Protein AF-A0A936NVD3-F1 (afdb_monomer_lite)

Foldseek 3Di:
DDDDPVVVVVVVVVPPCCVVVVVVVVVVVVVVVVLQVVQQVLKDPQVVDPDRLVPDWAFLKWWKWAQPDLFFDQVLLQVVVVVDPQFPDKDKIARPVQSKIKMKTWGWDDDPVDPDPVDTDIDIKIWIWGQDSVLRMITIDMPVPDPCRQVSQCRGRNPNTGTDFCPPQHLLLLLLPQFAQWEWAKWKWAAPDDPPDGIDIDGHQRCVVPDDLVRLLRTRTQKTWTWGDHPRDIWTWMDGRRRMIGGPGIGHPSVSSVSCVSSSVSSPDPVDDSSCSCSNHDYDHDDQFDQLAWDPDDFDDVVCVVDPQQVDWWAFPNDIATRVQWTKAFDPTGSDDWTKIFIDGNNDGRAIWTWDRHRPDGDIDRPDPGDTDDPDPDPDDDDDDD

Structure (mmCIF, N/CA/C/O backbone):
data_AF-A0A936NVD3-F1
#
_entry.id   AF-A0A936NVD3-F1
#
loop_
_atom_site.group_PDB
_atom_site.id
_atom_site.type_symbol
_atom_site.label_atom_id
_atom_site.label_alt_id
_atom_site.label_comp_id
_atom_site.label_asym_id
_atom_site.label_entity_id
_atom_site.label_seq_id
_atom_site.pdbx_PDB_ins_code
_atom_site.Cartn_x
_atom_site.Cartn_y
_atom_site.Cartn_z
_atom_site.occupancy
_atom_site.B_iso_or_equiv
_atom_site.auth_seq_id
_atom_site.auth_comp_id
_atom_site.auth_asym_id
_atom_site.auth_atom_id
_atom_site.pdbx_PDB_model_num
ATOM 1 N N . MET A 1 1 ? -4.641 33.860 -46.401 1.00 33.78 1 MET A N 1
ATOM 2 C CA . MET A 1 1 ? -4.394 32.507 -46.936 1.00 33.78 1 MET A CA 1
ATOM 3 C C . MET A 1 1 ? -4.888 31.541 -45.872 1.00 33.78 1 MET A C 1
ATOM 5 O O . MET A 1 1 ? -4.324 31.528 -44.790 1.00 33.78 1 MET A O 1
ATOM 9 N N . LYS A 1 2 ? -6.048 30.913 -46.104 1.00 32.06 2 LYS A N 1
ATOM 10 C CA . LYS A 1 2 ? -6.690 29.975 -45.171 1.00 32.06 2 LYS A CA 1
ATOM 11 C C . LYS A 1 2 ? -5.830 28.715 -45.104 1.00 32.06 2 LYS A C 1
ATOM 13 O O . LYS A 1 2 ? -5.632 28.085 -46.141 1.00 32.06 2 LYS A O 1
ATOM 18 N N . ILE A 1 3 ? -5.302 28.398 -43.927 1.00 34.34 3 ILE A N 1
ATOM 19 C CA . ILE A 1 3 ? -4.701 27.089 -43.662 1.00 34.34 3 ILE A CA 1
ATOM 20 C C . ILE A 1 3 ? -5.846 26.076 -43.786 1.00 34.34 3 ILE A C 1
ATOM 22 O O . ILE A 1 3 ? -6.939 26.315 -43.279 1.00 34.34 3 ILE A O 1
ATOM 26 N N . LYS A 1 4 ? -5.646 25.043 -44.605 1.00 39.59 4 LYS A N 1
ATOM 27 C CA . LYS A 1 4 ? -6.656 24.032 -44.917 1.00 39.59 4 LYS A CA 1
ATOM 28 C C . LYS A 1 4 ? -6.872 23.145 -43.687 1.00 39.59 4 LYS A C 1
ATOM 30 O O . LYS A 1 4 ? -5.964 22.404 -43.333 1.00 39.59 4 LYS A O 1
ATOM 35 N N . ASP A 1 5 ? -8.088 23.145 -43.143 1.00 50.06 5 ASP A N 1
ATOM 36 C CA . ASP A 1 5 ? -8.553 22.171 -42.135 1.00 50.06 5 ASP A CA 1
ATOM 37 C C . ASP A 1 5 ? -8.335 20.705 -42.583 1.00 50.06 5 ASP A C 1
ATOM 39 O O . ASP A 1 5 ? -8.111 19.820 -41.768 1.00 50.06 5 ASP A O 1
ATOM 43 N N . ASN A 1 6 ? -8.257 20.463 -43.897 1.00 47.53 6 ASN A N 1
ATOM 44 C CA . ASN A 1 6 ? -8.064 19.135 -44.486 1.00 47.53 6 ASN A CA 1
ATOM 45 C C . ASN A 1 6 ? -6.740 18.424 -44.137 1.00 47.53 6 ASN A C 1
ATOM 47 O O . ASN A 1 6 ? -6.696 17.205 -44.255 1.00 47.53 6 ASN A O 1
ATOM 51 N N . GLU A 1 7 ? -5.659 19.132 -43.787 1.00 40.47 7 GLU A N 1
ATOM 52 C CA . GLU A 1 7 ? -4.377 18.479 -43.439 1.00 40.47 7 GLU A CA 1
ATOM 53 C C . GLU A 1 7 ? -4.354 18.019 -41.973 1.00 40.47 7 GLU A C 1
ATOM 55 O O . GLU A 1 7 ? -3.815 16.956 -41.677 1.00 40.47 7 GLU A O 1
ATOM 60 N N . LEU A 1 8 ? -5.027 18.759 -41.081 1.00 45.78 8 LEU A N 1
ATOM 61 C CA . LEU A 1 8 ? -5.300 18.334 -39.703 1.00 45.78 8 LEU A CA 1
ATOM 62 C C . LEU A 1 8 ? -6.290 17.168 -39.685 1.00 45.78 8 LEU A C 1
ATOM 64 O O . LEU A 1 8 ? -6.028 16.165 -39.030 1.00 45.78 8 LEU A O 1
ATOM 68 N N . ASP A 1 9 ? -7.365 17.247 -40.472 1.00 52.38 9 ASP A N 1
ATOM 69 C CA . ASP A 1 9 ? -8.333 16.153 -40.607 1.00 52.38 9 ASP A CA 1
ATOM 70 C C . ASP A 1 9 ? -7.699 14.889 -41.212 1.00 52.38 9 ASP A C 1
ATOM 72 O O . ASP A 1 9 ? -8.064 13.780 -40.834 1.00 52.38 9 ASP A O 1
ATOM 76 N N . GLN A 1 10 ? -6.712 15.024 -42.108 1.00 47.00 10 GLN A N 1
ATOM 77 C CA . GLN A 1 10 ? -5.944 13.887 -42.631 1.00 47.00 10 GLN A CA 1
ATOM 78 C C . GLN A 1 10 ? -4.964 13.298 -41.610 1.00 47.00 10 GLN A C 1
ATOM 80 O O . GLN A 1 10 ? -4.784 12.082 -41.613 1.00 47.00 10 GLN A O 1
ATOM 85 N N . LEU A 1 11 ? -4.385 14.112 -40.718 1.00 43.56 11 LEU A N 1
ATOM 86 C CA . LEU A 1 11 ? -3.569 13.627 -39.599 1.00 43.56 11 LEU A CA 1
ATOM 87 C C . LEU A 1 11 ? -4.433 12.894 -38.555 1.00 43.56 11 LEU A C 1
ATOM 89 O O . LEU A 1 11 ? -4.070 11.807 -38.113 1.00 43.56 11 LEU A O 1
ATOM 93 N N . TYR A 1 12 ? -5.616 13.433 -38.229 1.00 49.44 12 TYR A N 1
ATOM 94 C CA . TYR A 1 12 ? -6.605 12.780 -37.356 1.00 49.44 12 TYR A CA 1
ATOM 95 C C . TYR A 1 12 ? -7.233 11.527 -37.985 1.00 49.44 12 TYR A C 1
ATOM 97 O O . TYR A 1 12 ? -7.682 10.642 -37.261 1.00 49.44 12 TYR A O 1
ATOM 105 N N . ALA A 1 13 ? -7.265 11.433 -39.318 1.00 53.09 13 ALA A N 1
ATOM 106 C CA . ALA A 1 13 ? -7.765 10.266 -40.045 1.00 53.09 13 ALA A CA 1
ATOM 107 C C . ALA A 1 13 ? -6.690 9.201 -40.338 1.00 53.09 13 ALA A C 1
ATOM 109 O O . ALA A 1 13 ? -7.043 8.088 -40.730 1.00 53.09 13 ALA A O 1
ATOM 110 N N . GLN A 1 14 ? -5.395 9.512 -40.181 1.00 48.19 14 GLN A N 1
ATOM 111 C CA . GLN A 1 14 ? -4.310 8.542 -40.386 1.00 48.19 14 GLN A CA 1
ATOM 112 C C . GLN A 1 14 ? -3.989 7.696 -39.146 1.00 48.19 14 GLN A C 1
ATOM 114 O O . GLN A 1 14 ? -3.462 6.599 -39.318 1.00 48.19 14 GLN A O 1
ATOM 119 N N . ASP A 1 15 ? -4.399 8.119 -37.946 1.00 53.00 15 ASP A N 1
ATOM 120 C CA . ASP A 1 15 ? -4.408 7.286 -36.734 1.00 53.00 15 ASP A CA 1
ATOM 121 C C . ASP A 1 15 ? -5.859 6.999 -36.307 1.00 53.00 15 ASP A C 1
ATOM 123 O O . ASP A 1 15 ? -6.462 7.691 -35.483 1.00 53.00 15 ASP A O 1
ATOM 127 N N . ASN A 1 16 ? -6.441 5.948 -36.889 1.00 50.09 16 ASN A N 1
ATOM 128 C CA . ASN A 1 16 ? -7.827 5.526 -36.649 1.00 50.09 16 ASN A CA 1
ATOM 129 C C . ASN A 1 16 ? -8.144 5.132 -35.190 1.00 50.09 16 ASN A C 1
ATOM 131 O O . ASN A 1 16 ? -9.313 4.937 -34.869 1.00 50.09 16 ASN A O 1
ATOM 135 N N . ASP A 1 17 ? -7.158 5.057 -34.295 1.00 60.84 17 ASP A N 1
ATOM 136 C CA . ASP A 1 17 ? -7.371 4.617 -32.914 1.00 60.84 17 ASP A CA 1
ATOM 137 C C . ASP A 1 17 ? -7.744 5.760 -31.950 1.00 60.84 17 ASP A C 1
ATOM 139 O O . ASP A 1 17 ? -8.407 5.515 -30.944 1.00 60.84 17 ASP A O 1
ATOM 143 N N . TRP A 1 18 ? -7.409 7.030 -32.217 1.00 59.03 18 TRP A N 1
ATOM 144 C CA . TRP A 1 18 ? -7.663 8.107 -31.237 1.00 59.03 18 TRP A CA 1
ATOM 145 C C . TRP A 1 18 ? -9.142 8.461 -31.071 1.00 59.03 18 TRP A C 1
ATOM 147 O O . TRP A 1 18 ? -9.583 8.734 -29.950 1.00 59.03 18 TRP A O 1
ATOM 157 N N . ASN A 1 19 ? -9.923 8.403 -32.152 1.00 65.88 19 ASN A N 1
ATOM 158 C CA . ASN A 1 19 ? -11.372 8.615 -32.094 1.00 65.88 19 ASN A CA 1
ATOM 159 C C . ASN A 1 19 ? -12.092 7.522 -31.290 1.00 65.88 19 ASN A C 1
ATOM 161 O O . ASN A 1 19 ? -13.164 7.785 -30.752 1.00 65.88 19 ASN A O 1
ATOM 165 N N . GLU A 1 20 ? -11.505 6.329 -31.160 1.00 69.19 20 GLU A N 1
ATOM 166 C CA . GLU A 1 20 ? -12.031 5.254 -30.313 1.00 69.19 20 GLU A CA 1
ATOM 167 C C . GLU A 1 20 ? -11.463 5.322 -28.886 1.00 69.19 20 GLU A C 1
ATOM 169 O O . GLU A 1 20 ? -12.189 5.160 -27.902 1.00 69.19 20 GLU A O 1
ATOM 174 N N . LEU A 1 21 ? -10.171 5.627 -28.740 1.00 67.31 21 LEU A N 1
ATOM 175 C CA . LEU A 1 21 ? -9.480 5.653 -27.452 1.00 67.31 21 LEU A CA 1
ATOM 176 C C . LEU A 1 21 ? -9.866 6.853 -26.581 1.00 67.31 21 LEU A C 1
ATOM 178 O O . LEU A 1 21 ? -9.999 6.692 -25.366 1.00 67.31 21 LEU A O 1
ATOM 182 N N . LEU A 1 22 ? -10.063 8.045 -27.153 1.00 69.56 22 LEU A N 1
ATOM 183 C CA . LEU A 1 22 ? -10.412 9.244 -26.380 1.00 69.56 22 LEU A CA 1
ATOM 184 C C . LEU A 1 22 ? -11.770 9.112 -25.669 1.00 69.56 22 LEU A C 1
ATOM 186 O O . LEU A 1 22 ? -11.811 9.372 -24.458 1.00 69.56 22 LEU A O 1
ATOM 190 N N . PRO A 1 23 ? -12.855 8.657 -26.332 1.00 76.06 23 PRO A N 1
ATOM 191 C CA . PRO A 1 23 ? -14.101 8.329 -25.649 1.00 76.06 23 PRO A CA 1
ATOM 192 C C . PRO A 1 23 ? -13.898 7.303 -24.536 1.00 76.06 23 PRO A C 1
ATOM 194 O O . PRO A 1 23 ? -14.327 7.550 -23.413 1.00 76.06 23 PRO A O 1
ATOM 197 N N . LEU A 1 24 ? -13.159 6.218 -24.788 1.00 71.25 24 LEU A N 1
ATOM 198 C CA . LEU A 1 24 ? -12.901 5.178 -23.785 1.00 71.25 24 LEU A CA 1
ATOM 199 C C . LEU A 1 24 ? -12.129 5.706 -22.564 1.00 71.25 24 LEU A C 1
ATOM 201 O O . LEU A 1 24 ? -12.420 5.325 -21.427 1.00 71.25 24 LEU A O 1
ATOM 205 N N . ILE A 1 25 ? -11.138 6.579 -22.764 1.00 73.62 25 ILE A N 1
ATOM 206 C CA . ILE A 1 25 ? -10.378 7.217 -21.677 1.00 73.62 25 ILE A CA 1
ATOM 207 C C . ILE A 1 25 ? -11.280 8.170 -20.888 1.00 73.62 25 ILE A C 1
ATOM 209 O O . ILE A 1 25 ? -11.235 8.175 -19.653 1.00 73.62 25 ILE A O 1
ATOM 213 N N . SER A 1 26 ? -12.096 8.961 -21.586 1.00 73.19 26 SER A N 1
ATOM 214 C CA . SER A 1 26 ? -13.049 9.889 -20.975 1.00 73.19 26 SER A CA 1
ATOM 215 C C . SER A 1 26 ? -14.088 9.138 -20.142 1.00 73.19 26 SER A C 1
ATOM 217 O O . SER A 1 26 ? -14.221 9.401 -18.949 1.00 73.19 26 SER A O 1
ATOM 219 N N . GLU A 1 27 ? -14.723 8.113 -20.712 1.00 81.00 27 GLU A N 1
ATOM 220 C CA . GLU A 1 27 ? -15.688 7.247 -20.031 1.00 81.00 27 GLU A CA 1
ATOM 221 C C . GLU A 1 27 ? -15.086 6.590 -18.789 1.00 81.00 27 GLU A C 1
ATOM 223 O O . GLU A 1 27 ? -15.705 6.610 -17.723 1.00 81.00 27 GLU A O 1
ATOM 228 N N . LYS A 1 28 ? -13.855 6.067 -18.875 1.00 79.38 28 LYS A N 1
ATOM 229 C CA . LYS A 1 28 ? -13.148 5.507 -17.712 1.00 79.38 28 LYS A CA 1
ATOM 230 C C . LYS A 1 28 ? -12.918 6.549 -16.619 1.00 79.38 28 LYS A C 1
ATOM 232 O O . LYS A 1 28 ? -13.139 6.245 -15.446 1.00 79.38 28 LYS A O 1
ATOM 237 N N . LYS A 1 29 ? -12.489 7.766 -16.972 1.00 79.69 29 LYS A N 1
ATOM 238 C CA . LYS A 1 29 ? -12.305 8.859 -16.000 1.00 79.69 29 LYS A CA 1
ATOM 239 C C . LYS A 1 29 ? -13.632 9.263 -15.360 1.00 79.69 29 LYS A C 1
ATOM 241 O O . LYS A 1 29 ? -13.692 9.393 -14.140 1.00 79.69 29 LYS A O 1
ATOM 246 N N . THR A 1 30 ? -14.696 9.398 -16.149 1.00 84.81 30 THR A N 1
ATOM 247 C CA . THR A 1 30 ? -16.040 9.723 -15.656 1.00 84.81 30 THR A CA 1
ATOM 248 C C . THR A 1 30 ? -16.580 8.629 -14.739 1.00 84.81 30 THR A C 1
ATOM 250 O O . THR A 1 30 ? -17.103 8.933 -13.669 1.00 84.81 30 THR A O 1
ATOM 253 N N . ALA A 1 31 ? -16.415 7.357 -15.105 1.00 87.25 31 ALA A N 1
ATOM 254 C CA . ALA A 1 31 ? -16.822 6.227 -14.278 1.00 87.25 31 ALA A CA 1
ATOM 255 C C . ALA A 1 31 ? -16.040 6.172 -12.956 1.00 87.25 31 ALA A C 1
ATOM 257 O O . ALA A 1 31 ? -16.642 5.943 -11.902 1.00 87.25 31 ALA A O 1
ATOM 258 N N . LYS A 1 32 ? -14.723 6.430 -12.987 1.00 88.50 32 LYS A N 1
ATOM 259 C CA . LYS A 1 32 ? -13.893 6.532 -11.776 1.00 88.50 32 LYS A CA 1
ATOM 260 C C . LYS A 1 32 ? -14.384 7.660 -10.867 1.00 88.50 32 LYS A C 1
ATOM 262 O O . LYS A 1 32 ? -14.632 7.407 -9.693 1.00 88.50 32 LYS A O 1
ATOM 267 N N . GLU A 1 33 ? -14.598 8.863 -11.399 1.00 89.69 33 GLU A N 1
ATOM 268 C CA . GLU A 1 33 ? -15.091 9.997 -10.603 1.00 89.69 33 GLU A CA 1
ATOM 269 C C . GLU A 1 33 ? -16.486 9.728 -10.025 1.00 89.69 33 GLU A C 1
ATOM 271 O O . GLU A 1 33 ? -16.726 10.013 -8.854 1.00 89.69 33 GLU A O 1
ATOM 276 N N . LYS A 1 34 ? -17.394 9.122 -10.798 1.00 92.06 34 LYS A N 1
ATOM 277 C CA . LYS A 1 34 ? -18.725 8.744 -10.306 1.00 92.06 34 LYS A CA 1
ATOM 278 C C . LYS A 1 34 ? -18.633 7.752 -9.142 1.00 92.06 34 LYS A C 1
ATOM 280 O O . LYS A 1 34 ? -19.253 7.970 -8.106 1.00 92.06 34 LYS A O 1
ATOM 285 N N . THR A 1 35 ? -17.826 6.702 -9.293 1.00 93.19 35 THR A N 1
ATOM 286 C CA . THR A 1 35 ? -17.627 5.691 -8.239 1.00 93.19 35 THR A CA 1
ATOM 287 C C . THR A 1 35 ? -17.028 6.328 -6.986 1.00 93.19 35 THR A C 1
ATOM 289 O O . THR A 1 35 ? -17.496 6.079 -5.876 1.00 93.19 35 THR A O 1
ATOM 292 N N . PHE A 1 36 ? -16.045 7.214 -7.154 1.00 93.88 36 PHE A N 1
ATOM 293 C CA . PHE A 1 36 ? -15.446 7.935 -6.040 1.00 93.88 36 PHE A CA 1
ATOM 294 C C . PHE A 1 36 ? -16.468 8.819 -5.311 1.00 93.88 36 PHE A C 1
ATOM 296 O O . PHE A 1 36 ? -16.529 8.796 -4.083 1.00 93.88 36 PHE A O 1
ATOM 303 N N . GLN A 1 37 ? -17.328 9.536 -6.039 1.00 93.19 37 GLN A N 1
ATOM 304 C CA . GLN A 1 37 ? -18.409 10.328 -5.442 1.00 93.19 37 GLN A CA 1
ATOM 305 C C . GLN A 1 37 ? -19.396 9.471 -4.644 1.00 93.19 37 GLN A C 1
ATOM 307 O O . GLN A 1 37 ? -19.758 9.853 -3.532 1.00 93.19 37 GLN A O 1
ATOM 312 N N . GLU A 1 38 ? -19.785 8.305 -5.160 1.00 94.12 38 GLU A N 1
ATOM 313 C CA . GLU A 1 38 ? -20.644 7.352 -4.443 1.00 94.12 38 GLU A CA 1
ATOM 314 C C . GLU A 1 38 ? -19.979 6.858 -3.146 1.00 94.12 38 GLU A C 1
ATOM 316 O O . GLU A 1 38 ? -20.619 6.799 -2.095 1.00 94.12 38 GLU A O 1
ATOM 321 N N . VAL A 1 39 ? -18.673 6.566 -3.182 1.00 95.06 39 VAL A N 1
ATOM 322 C CA . VAL A 1 39 ? -17.902 6.188 -1.986 1.00 95.06 39 VAL A CA 1
ATOM 323 C C . VAL A 1 39 ? -17.868 7.325 -0.963 1.00 95.06 39 VAL A C 1
ATOM 325 O O . VAL A 1 39 ? -18.056 7.071 0.227 1.00 95.06 39 VAL A O 1
ATOM 328 N N . LEU A 1 40 ? -17.652 8.570 -1.394 1.00 94.44 40 LEU A N 1
ATOM 329 C CA . LEU A 1 40 ? -17.633 9.727 -0.495 1.00 94.44 40 LEU A CA 1
ATOM 330 C C . LEU A 1 40 ? -19.003 9.986 0.144 1.00 94.44 40 LEU A C 1
ATOM 332 O O . LEU A 1 40 ? -19.072 10.217 1.350 1.00 94.44 40 LEU A O 1
ATOM 336 N N . ALA A 1 41 ? -20.081 9.897 -0.639 1.00 93.81 41 ALA A N 1
ATOM 337 C CA . ALA A 1 41 ? -21.448 10.116 -0.167 1.00 93.81 41 ALA A CA 1
ATOM 338 C C . ALA A 1 41 ? -21.884 9.101 0.904 1.00 93.81 41 ALA A C 1
ATOM 340 O O . ALA A 1 41 ? -22.707 9.420 1.758 1.00 93.81 41 ALA A O 1
ATOM 341 N N . GLY A 1 42 ? -21.311 7.893 0.895 1.00 94.81 42 GLY A N 1
ATOM 342 C CA . GLY A 1 42 ? -21.614 6.867 1.893 1.00 94.81 42 GLY A CA 1
ATOM 343 C C . GLY A 1 42 ? -21.003 7.109 3.281 1.00 94.81 42 GLY A C 1
ATOM 344 O O . GLY A 1 42 ? -21.334 6.375 4.213 1.00 94.81 42 GLY A O 1
ATOM 345 N N . PHE A 1 43 ? -20.114 8.096 3.460 1.00 95.31 43 PHE A N 1
ATOM 346 C CA . PHE A 1 43 ? -19.546 8.411 4.776 1.00 95.31 43 PHE A CA 1
ATOM 347 C C . PHE A 1 43 ? -20.501 9.263 5.618 1.00 95.31 43 PHE A C 1
ATOM 349 O O . PHE A 1 43 ? -20.716 10.446 5.359 1.00 95.31 43 PHE A O 1
ATOM 356 N N . SER A 1 44 ? -21.019 8.676 6.696 1.00 89.62 44 SER A N 1
ATOM 357 C CA . SER A 1 44 ? -21.863 9.397 7.652 1.00 89.62 44 SER A CA 1
ATOM 358 C C . SER A 1 44 ? -21.032 10.379 8.485 1.00 89.62 44 SER A C 1
ATOM 360 O O . SER A 1 44 ? -20.050 9.977 9.111 1.00 89.62 44 SER A O 1
ATOM 362 N N . GLY A 1 45 ? -21.437 11.653 8.517 1.00 84.94 45 GLY A N 1
ATOM 363 C CA . GLY A 1 45 ? -20.750 12.704 9.283 1.00 84.94 45 GLY A CA 1
ATOM 364 C C . GLY A 1 45 ? -19.468 13.237 8.631 1.00 84.94 45 GLY A C 1
ATOM 365 O O . GLY A 1 45 ? -18.631 13.809 9.324 1.00 84.94 45 GLY A O 1
ATOM 366 N N . ALA A 1 46 ? -19.295 13.047 7.317 1.00 85.19 46 ALA A N 1
ATOM 367 C CA . ALA A 1 46 ? -18.127 13.537 6.580 1.00 85.19 46 ALA A CA 1
ATOM 368 C C . ALA A 1 46 ? -17.990 15.073 6.582 1.00 85.19 46 ALA A C 1
ATOM 370 O O . ALA A 1 46 ? -16.870 15.571 6.535 1.00 85.19 46 ALA A O 1
ATOM 371 N N . GLU A 1 47 ? -19.108 15.804 6.667 1.00 84.44 47 GLU A N 1
ATOM 372 C CA . GLU A 1 47 ? -19.162 17.278 6.724 1.00 84.44 47 GLU A CA 1
ATOM 373 C C . GLU A 1 47 ? -18.419 17.834 7.957 1.00 84.44 47 GLU A C 1
ATOM 375 O O . GLU A 1 47 ? -17.723 18.842 7.871 1.00 84.44 47 GLU A O 1
ATOM 380 N N . ASP A 1 48 ? -18.521 17.132 9.094 1.00 84.00 48 ASP A N 1
ATOM 381 C CA . ASP A 1 48 ? -17.896 17.496 10.375 1.00 84.00 48 ASP A CA 1
ATOM 382 C C . ASP A 1 48 ? -16.502 16.864 10.554 1.00 84.00 48 ASP A C 1
ATOM 384 O O . ASP A 1 48 ? -15.895 16.933 11.633 1.00 84.00 48 ASP A O 1
ATOM 388 N N . PHE A 1 49 ? -15.997 16.180 9.524 1.00 90.50 49 PHE A N 1
ATOM 389 C CA . PHE A 1 49 ? -14.677 15.573 9.562 1.00 90.50 49 PHE A CA 1
ATOM 390 C C . PHE A 1 49 ? -13.592 16.635 9.372 1.00 90.50 49 PHE A C 1
ATOM 392 O O . PHE A 1 49 ? -13.749 17.612 8.650 1.00 90.50 49 PHE A O 1
ATOM 399 N N . ILE A 1 50 ? -12.450 16.431 10.028 1.00 89.00 50 ILE A N 1
ATOM 400 C CA . ILE A 1 50 ? -11.401 17.456 10.174 1.00 89.00 50 ILE A CA 1
ATOM 401 C C . ILE A 1 50 ? -10.802 17.879 8.826 1.00 89.00 50 ILE A C 1
ATOM 403 O O . ILE A 1 50 ? -10.276 18.982 8.689 1.00 89.00 50 ILE A O 1
ATOM 407 N N . VAL A 1 51 ? -10.862 16.999 7.828 1.00 88.94 51 VAL A N 1
ATOM 408 C CA . VAL A 1 51 ? -10.3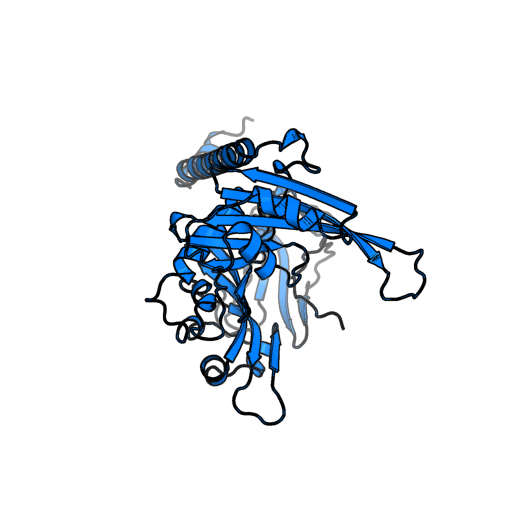42 17.236 6.482 1.00 88.94 51 VAL A CA 1
ATOM 409 C C . VAL A 1 51 ? -11.345 16.760 5.443 1.00 88.94 51 VAL A C 1
ATOM 411 O O . VAL A 1 51 ? -12.083 15.804 5.668 1.00 88.94 51 VAL A O 1
ATOM 414 N N . SER A 1 52 ? -11.332 17.379 4.264 1.00 91.44 52 SER A N 1
ATOM 415 C CA . SER A 1 52 ? -12.147 16.900 3.150 1.00 91.44 52 SER A CA 1
ATOM 416 C C . SER A 1 52 ? -11.710 15.496 2.731 1.00 91.44 52 SER A C 1
ATOM 418 O O . SER A 1 52 ? -10.560 15.277 2.354 1.00 91.44 52 SER A O 1
ATOM 420 N N . LEU A 1 53 ? -12.644 14.543 2.720 1.00 92.12 53 LEU A N 1
ATOM 421 C CA . LEU A 1 53 ? -12.362 13.182 2.255 1.00 92.12 53 LEU A CA 1
ATOM 422 C C . LEU A 1 53 ? -11.949 13.141 0.774 1.00 92.12 53 LEU A C 1
ATOM 424 O O . LEU A 1 53 ? -11.213 12.247 0.363 1.00 92.12 53 LEU A O 1
ATOM 428 N N . ARG A 1 54 ? -12.362 14.140 -0.018 1.00 90.81 54 ARG A N 1
ATOM 429 C CA . ARG A 1 54 ? -12.000 14.272 -1.436 1.00 90.81 54 ARG A CA 1
ATOM 430 C C . ARG A 1 54 ? -10.504 14.522 -1.643 1.00 90.81 54 ARG A C 1
ATOM 432 O O . ARG A 1 54 ? -9.957 14.111 -2.661 1.00 90.81 54 ARG A O 1
ATOM 439 N N . THR A 1 55 ? -9.844 15.205 -0.707 1.00 89.44 55 THR A N 1
ATOM 440 C CA . THR A 1 55 ? -8.420 15.562 -0.828 1.00 89.44 55 THR A CA 1
ATOM 441 C C . THR A 1 55 ? -7.490 14.506 -0.232 1.00 89.44 55 THR A C 1
ATOM 443 O O . THR A 1 55 ? -6.273 14.595 -0.407 1.00 89.44 55 THR A O 1
ATOM 446 N N . LEU A 1 56 ? -8.034 13.486 0.442 1.00 91.12 56 LEU A N 1
ATOM 447 C CA . LEU A 1 56 ? -7.243 12.411 1.028 1.00 91.12 56 LEU A CA 1
ATOM 448 C C . LEU A 1 56 ? -6.596 11.550 -0.062 1.00 91.12 56 LEU A C 1
ATOM 450 O O . LEU A 1 56 ? -7.268 10.868 -0.833 1.00 91.12 56 LEU A O 1
ATOM 454 N N . LYS A 1 57 ? -5.261 11.544 -0.072 1.00 91.88 57 LYS A N 1
ATOM 455 C CA . LYS A 1 57 ? -4.442 10.625 -0.865 1.00 91.88 57 LYS A CA 1
ATOM 456 C C . LYS A 1 57 ? -3.693 9.688 0.069 1.00 91.88 57 LYS A C 1
ATOM 458 O O . LYS A 1 57 ? -2.808 10.104 0.820 1.00 91.88 57 LYS A O 1
ATOM 463 N N . THR A 1 58 ? -4.071 8.419 0.035 1.00 90.25 58 THR A N 1
ATOM 464 C CA . THR A 1 58 ? -3.608 7.395 0.972 1.00 90.25 58 THR A CA 1
ATOM 465 C C . THR A 1 58 ? -2.573 6.506 0.315 1.00 90.25 58 THR A C 1
ATOM 467 O O . THR A 1 58 ? -2.650 6.225 -0.879 1.00 90.25 58 THR A O 1
ATOM 470 N N . ALA A 1 59 ? -1.561 6.096 1.078 1.00 93.38 59 ALA A N 1
ATOM 471 C CA . ALA A 1 59 ? -0.607 5.120 0.578 1.00 93.38 59 ALA A CA 1
ATOM 472 C C . ALA A 1 59 ? -1.288 3.755 0.495 1.00 93.38 59 ALA A C 1
ATOM 474 O O . ALA A 1 59 ? -1.907 3.310 1.460 1.00 93.38 59 ALA A O 1
ATOM 475 N N . MET A 1 60 ? -1.116 3.076 -0.636 1.00 96.19 60 MET A N 1
ATOM 476 C CA . MET A 1 60 ? -1.624 1.723 -0.839 1.00 96.19 60 MET A CA 1
ATOM 477 C C . MET A 1 60 ? -0.802 0.754 0.008 1.00 96.19 60 MET A C 1
ATOM 479 O O . MET A 1 60 ? 0.217 0.233 -0.434 1.00 96.19 60 MET A O 1
ATOM 483 N N . SER A 1 61 ? -1.170 0.607 1.278 1.00 95.94 61 SER A N 1
ATOM 484 C CA . SER A 1 61 ? -0.443 -0.176 2.273 1.00 95.94 61 SER A CA 1
ATOM 485 C C . SER A 1 61 ? -1.396 -0.673 3.344 1.00 95.94 61 SER A C 1
ATOM 487 O O . SER A 1 61 ? -2.145 0.121 3.898 1.00 95.94 61 SER A O 1
ATOM 489 N N . ALA A 1 62 ? -1.356 -1.956 3.684 1.00 96.50 62 ALA A N 1
ATOM 490 C CA . ALA A 1 62 ? -2.214 -2.507 4.725 1.00 96.50 62 ALA A CA 1
ATOM 491 C C . ALA A 1 62 ? -1.583 -3.714 5.421 1.00 96.50 62 ALA A C 1
ATOM 493 O O . ALA A 1 62 ? -0.798 -4.463 4.831 1.00 96.50 62 ALA A O 1
ATOM 494 N N . VAL A 1 63 ? -1.963 -3.915 6.682 1.00 96.38 63 VAL A N 1
ATOM 495 C CA . VAL A 1 63 ? -1.846 -5.199 7.383 1.00 96.38 63 VAL A CA 1
ATOM 496 C C . VAL A 1 63 ? -3.189 -5.915 7.286 1.00 96.38 63 VAL A C 1
ATOM 498 O O . VAL A 1 63 ? -4.233 -5.288 7.472 1.00 96.38 63 VAL A O 1
ATOM 501 N N . ILE A 1 64 ? -3.160 -7.212 6.982 1.00 95.94 64 ILE A N 1
ATOM 502 C CA . ILE A 1 64 ? -4.362 -7.994 6.670 1.00 95.94 64 ILE A CA 1
ATOM 503 C C . ILE A 1 64 ? -4.695 -8.947 7.818 1.00 95.94 64 ILE A C 1
ATOM 505 O O . ILE A 1 64 ? -3.817 -9.647 8.327 1.00 95.94 64 ILE A O 1
ATOM 509 N N . PHE A 1 65 ? -5.972 -9.015 8.185 1.00 96.44 65 PHE A N 1
ATOM 510 C CA . PHE A 1 65 ? -6.506 -9.944 9.177 1.00 96.44 65 PHE A CA 1
ATOM 511 C C . PHE A 1 65 ? -7.700 -10.712 8.609 1.00 96.44 65 PHE A C 1
ATOM 513 O O . PHE A 1 65 ? -8.562 -10.128 7.956 1.00 96.44 65 PHE A O 1
ATOM 520 N N . LYS A 1 66 ? -7.795 -12.013 8.882 1.00 96.00 66 LYS A N 1
ATOM 521 C CA . LYS A 1 66 ? -8.995 -12.810 8.614 1.00 96.00 66 LYS A CA 1
ATOM 522 C C . LYS A 1 66 ? -10.027 -12.580 9.709 1.00 96.00 66 LYS A C 1
ATOM 524 O O . LYS A 1 66 ? -9.709 -12.593 10.902 1.00 96.00 66 LYS A O 1
ATOM 529 N N . ASN A 1 67 ? -11.278 -12.425 9.294 1.00 95.69 67 ASN A N 1
ATOM 530 C CA . ASN A 1 67 ? -12.435 -12.346 10.170 1.00 95.69 67 ASN A CA 1
ATOM 531 C C . ASN A 1 67 ? -13.208 -13.670 10.158 1.00 95.69 67 ASN A C 1
ATOM 533 O O . ASN A 1 67 ? -14.017 -13.927 9.271 1.00 95.69 67 ASN A O 1
ATOM 537 N N . HIS A 1 68 ? -13.026 -14.474 11.205 1.00 92.25 68 HIS A N 1
ATOM 538 C CA . HIS A 1 68 ? -13.698 -15.771 11.360 1.00 92.25 68 HIS A CA 1
ATOM 539 C C . HIS A 1 68 ? -15.160 -15.686 11.832 1.00 92.25 68 HIS A C 1
ATOM 541 O O . HIS A 1 68 ? -15.790 -16.719 12.049 1.00 92.25 68 HIS A O 1
ATOM 547 N N . THR A 1 69 ? -15.706 -14.488 12.088 1.00 85.12 69 THR A N 1
ATOM 548 C CA . THR A 1 69 ? -16.984 -14.345 12.823 1.00 85.12 69 THR A CA 1
ATOM 549 C C . THR A 1 69 ? -18.017 -13.407 12.202 1.00 85.12 69 THR A C 1
ATOM 551 O O . THR A 1 69 ? -19.060 -13.192 12.815 1.00 85.12 69 THR A O 1
ATOM 554 N N . LYS A 1 70 ? -17.751 -12.821 11.027 1.00 86.56 70 LYS A N 1
ATOM 555 C CA . LYS A 1 70 ? -18.585 -11.783 10.377 1.00 86.56 70 LYS A CA 1
ATOM 556 C C . LYS A 1 70 ? -18.905 -10.554 11.246 1.00 86.56 70 LYS A C 1
ATOM 558 O O . LYS A 1 70 ? -19.742 -9.733 10.886 1.00 86.56 70 LYS A O 1
ATOM 563 N N . LYS A 1 71 ? -18.260 -10.402 12.406 1.00 92.75 71 LYS A N 1
ATOM 564 C CA . LYS A 1 71 ? -18.448 -9.233 13.268 1.00 92.75 71 LYS A CA 1
ATOM 565 C C . LYS A 1 71 ? -17.833 -8.014 12.596 1.00 92.75 71 LYS A C 1
ATOM 567 O O . LYS A 1 71 ? -16.696 -8.081 12.142 1.00 92.75 71 LYS A O 1
ATOM 572 N N . TRP A 1 72 ? -18.567 -6.909 12.616 1.00 95.62 72 TRP A N 1
ATOM 573 C CA . TRP A 1 72 ? -18.123 -5.597 12.162 1.00 95.62 72 TRP A CA 1
ATOM 574 C C . TRP A 1 72 ? -18.629 -4.546 13.139 1.00 95.62 72 TRP A C 1
ATOM 576 O O . TRP A 1 72 ? -19.836 -4.379 13.312 1.00 95.62 72 TRP A O 1
ATOM 586 N N . ARG A 1 73 ? -17.708 -3.897 13.854 1.00 96.25 73 ARG A N 1
ATOM 587 C CA . ARG A 1 73 ? -18.026 -2.944 14.926 1.00 96.25 73 ARG A CA 1
ATOM 588 C C . ARG A 1 73 ? -17.284 -1.623 14.706 1.00 96.25 73 ARG A C 1
ATOM 590 O O . ARG A 1 73 ? -16.433 -1.268 15.517 1.00 96.25 73 ARG A O 1
ATOM 597 N N . PRO A 1 74 ? -17.591 -0.886 13.627 1.00 94.81 74 PRO A N 1
ATOM 598 C CA . PRO A 1 74 ? -16.794 0.263 13.206 1.00 94.81 74 PRO A CA 1
ATOM 599 C C . PRO A 1 74 ? -16.766 1.388 14.245 1.00 94.81 74 PRO A C 1
ATOM 601 O O . PRO A 1 74 ? -15.719 1.975 14.492 1.00 94.81 74 PRO A O 1
ATOM 604 N N . LYS A 1 75 ? -17.891 1.616 14.937 1.00 93.50 75 LYS A N 1
ATOM 605 C CA . LYS A 1 75 ? -18.015 2.639 15.989 1.00 93.50 75 LYS A CA 1
ATOM 606 C C . LYS A 1 75 ? -17.082 2.405 17.185 1.00 93.50 75 LYS A C 1
ATOM 608 O O . LYS A 1 75 ? -16.641 3.364 17.808 1.00 93.50 75 LYS A O 1
ATOM 613 N N . LYS A 1 76 ? -16.711 1.147 17.463 1.00 95.38 76 LYS A N 1
ATOM 614 C CA . LYS A 1 76 ? -15.810 0.818 18.577 1.00 95.38 76 LYS A CA 1
ATOM 615 C C . LYS A 1 76 ? -14.388 1.325 18.379 1.00 95.38 76 LYS A C 1
ATOM 617 O O . LYS A 1 76 ? -13.667 1.445 19.362 1.00 95.38 76 LYS A O 1
ATOM 622 N N . LEU A 1 77 ? -13.974 1.607 17.141 1.00 94.56 77 LEU A N 1
ATOM 623 C CA . LEU A 1 77 ? -12.642 2.142 16.881 1.00 94.56 77 LEU A CA 1
ATOM 624 C C . LEU A 1 77 ? -12.455 3.504 17.551 1.00 94.56 77 LEU A C 1
ATOM 626 O O . LEU A 1 77 ? -11.473 3.708 18.255 1.00 94.56 77 LEU A O 1
ATOM 630 N N . GLU A 1 78 ? -13.398 4.423 17.339 1.00 94.06 78 GLU A N 1
ATOM 631 C CA . GLU A 1 78 ? -13.313 5.770 17.902 1.00 94.06 78 GLU A CA 1
ATOM 632 C C . GLU A 1 78 ? -13.386 5.732 19.431 1.00 94.06 78 GLU A C 1
ATOM 634 O O . GLU A 1 78 ? -12.589 6.388 20.094 1.00 94.06 78 GLU A O 1
ATOM 639 N N . GLU A 1 79 ? -14.289 4.916 19.988 1.00 94.88 79 GLU A N 1
ATOM 640 C CA . GLU A 1 79 ? -14.401 4.684 21.435 1.00 94.88 79 GLU A CA 1
ATOM 641 C C . GLU A 1 79 ? -13.082 4.175 22.027 1.00 94.88 79 GLU A C 1
ATOM 643 O O . GLU A 1 79 ? -12.625 4.682 23.046 1.00 94.88 79 GLU A O 1
ATOM 648 N N . TYR A 1 80 ? -12.458 3.196 21.372 1.00 93.94 80 TYR A N 1
ATOM 649 C CA . TYR A 1 80 ? -11.200 2.604 21.813 1.00 93.94 80 TYR A CA 1
ATOM 650 C C . TYR A 1 80 ? -10.032 3.591 21.744 1.00 93.94 80 TYR A C 1
ATOM 652 O O . TYR A 1 80 ? -9.270 3.712 22.699 1.00 93.94 80 TYR A O 1
ATOM 660 N N . LEU A 1 81 ? -9.905 4.338 20.645 1.00 92.50 81 LEU A N 1
ATOM 661 C CA . LEU A 1 81 ? -8.854 5.345 20.502 1.00 92.50 81 LEU A CA 1
ATOM 662 C C . LEU A 1 81 ? -9.027 6.483 21.521 1.00 92.50 81 LEU A C 1
ATOM 664 O O . LEU A 1 81 ? -8.039 6.936 22.088 1.00 92.50 81 LEU A O 1
ATOM 668 N N . LYS A 1 82 ? -10.263 6.902 21.819 1.00 94.19 82 LYS A N 1
ATOM 669 C CA . LYS A 1 82 ? -10.558 7.932 22.833 1.00 94.19 82 LYS A CA 1
ATOM 670 C C . LYS A 1 82 ? -10.259 7.509 24.271 1.00 94.19 82 LYS A C 1
ATOM 672 O O . LYS A 1 82 ? -10.096 8.377 25.117 1.00 94.19 82 LYS A O 1
ATOM 677 N N . GLN A 1 83 ? -10.203 6.209 24.563 1.00 92.00 83 GLN A N 1
ATOM 678 C CA . GLN A 1 83 ? -9.825 5.709 25.893 1.00 92.00 83 GLN A CA 1
ATOM 679 C C . GLN A 1 83 ? -8.329 5.868 26.186 1.00 92.00 83 GLN A C 1
ATOM 681 O O . GLN A 1 83 ? -7.910 5.711 27.327 1.00 92.00 83 GLN A O 1
ATOM 686 N N . SER A 1 84 ? -7.514 6.130 25.164 1.00 87.25 84 SER A N 1
ATOM 687 C CA . SER A 1 84 ? -6.082 6.336 25.322 1.00 87.25 84 SER A CA 1
ATOM 688 C C . SER A 1 84 ? -5.784 7.807 25.602 1.00 87.25 84 SER A C 1
ATOM 690 O O . SER A 1 84 ? -5.926 8.640 24.709 1.00 87.25 84 SER A O 1
ATOM 692 N N . ASP A 1 85 ? -5.223 8.095 26.778 1.00 85.56 85 ASP A N 1
ATOM 693 C CA . ASP A 1 85 ? -4.772 9.441 27.183 1.00 85.56 85 ASP A CA 1
ATOM 694 C C . ASP A 1 85 ? -3.679 10.031 26.268 1.00 85.56 85 ASP A C 1
ATOM 696 O O . ASP A 1 85 ? -3.338 11.207 26.354 1.00 85.56 85 ASP A O 1
ATOM 700 N N . LYS A 1 86 ? -3.118 9.214 25.366 1.00 86.81 86 LYS A N 1
ATOM 701 C CA . LYS A 1 86 ? -2.130 9.626 24.361 1.00 86.81 86 LYS A CA 1
ATOM 702 C C . LYS A 1 86 ? -2.676 10.633 23.341 1.00 86.81 86 LYS A C 1
ATOM 704 O O . LYS A 1 86 ? -1.909 11.437 22.810 1.00 86.81 86 LYS A O 1
ATOM 709 N N . TYR A 1 87 ? -3.958 10.532 22.989 1.00 91.06 87 TYR A N 1
ATOM 710 C CA . TYR A 1 87 ? -4.522 11.288 21.874 1.00 91.06 87 TYR A CA 1
ATOM 711 C C . TYR A 1 87 ? -5.276 12.514 22.381 1.00 91.06 87 TYR A C 1
ATOM 713 O O . TYR A 1 87 ? -6.264 12.391 23.097 1.00 91.06 87 TYR A O 1
ATOM 721 N N . GLU A 1 88 ? -4.854 13.701 21.948 1.00 91.31 88 GLU A N 1
ATOM 722 C CA . GLU A 1 88 ? -5.573 14.951 22.234 1.00 91.31 88 GLU A CA 1
ATOM 723 C C . GLU A 1 88 ? -6.867 15.046 21.430 1.00 91.31 88 GLU A C 1
ATOM 725 O O . GLU A 1 88 ? -7.846 15.665 21.845 1.00 91.31 88 GLU A O 1
ATOM 730 N N . LEU A 1 89 ? -6.861 14.430 20.250 1.00 93.38 89 LEU A N 1
ATOM 731 C CA . LEU A 1 89 ? -7.992 14.405 19.352 1.00 93.38 89 LEU A CA 1
ATOM 732 C C . LEU A 1 89 ? -8.106 13.033 18.700 1.00 93.38 89 LEU A C 1
ATOM 734 O O . LEU A 1 89 ? -7.119 12.453 18.249 1.00 93.38 89 LEU A O 1
ATOM 738 N N . VAL A 1 90 ? -9.347 12.565 18.596 1.00 94.75 90 VAL A N 1
ATOM 739 C CA . VAL A 1 90 ? -9.745 11.386 17.831 1.00 94.75 90 VAL A CA 1
ATOM 740 C C . VAL A 1 90 ? -11.067 11.708 17.143 1.00 94.75 90 VAL A C 1
ATOM 742 O O . VAL A 1 90 ? -12.051 12.051 17.807 1.00 94.75 90 VAL A O 1
ATOM 745 N N . LYS A 1 91 ? -11.099 11.577 15.818 1.00 95.25 91 LYS A N 1
ATOM 746 C CA . LYS A 1 91 ? -12.324 11.644 15.015 1.00 95.25 91 LYS A CA 1
ATOM 747 C C . LYS A 1 91 ? -12.343 10.500 14.022 1.00 95.25 91 LYS A C 1
ATOM 749 O O . LYS A 1 91 ? -11.329 10.242 13.378 1.00 95.25 91 LYS A O 1
ATOM 754 N N . ALA A 1 92 ? -13.493 9.852 13.874 1.00 95.44 92 ALA A N 1
ATOM 755 C CA . ALA A 1 92 ? -13.696 8.812 12.880 1.00 95.44 92 ALA A CA 1
ATOM 756 C C . ALA A 1 92 ? -14.995 9.035 12.103 1.00 95.44 92 ALA A C 1
ATOM 758 O O . ALA A 1 92 ? -15.971 9.553 12.637 1.00 95.44 92 ALA A O 1
ATOM 759 N N . VAL A 1 93 ? -14.997 8.613 10.845 1.00 96.44 93 VAL A N 1
ATOM 760 C CA . VAL A 1 93 ? -16.177 8.535 9.981 1.00 96.44 93 VAL A CA 1
ATOM 761 C C . VAL A 1 93 ? -16.256 7.146 9.371 1.00 96.44 93 VAL A C 1
ATOM 763 O O . VAL A 1 93 ? -15.240 6.482 9.143 1.00 96.44 93 VAL A O 1
ATOM 766 N N . VAL A 1 94 ? -17.480 6.689 9.129 1.00 96.88 94 VAL A N 1
ATOM 767 C CA . VAL A 1 94 ? -17.761 5.324 8.681 1.00 96.88 94 VAL A CA 1
ATOM 768 C C . VAL A 1 94 ? -18.598 5.378 7.415 1.00 96.88 94 VAL A C 1
ATOM 770 O O . VAL A 1 94 ? -19.604 6.085 7.362 1.00 96.88 94 VAL A O 1
ATOM 773 N N . ASN A 1 95 ? -18.189 4.598 6.421 1.00 97.06 95 ASN A N 1
ATOM 774 C CA . ASN A 1 95 ? -19.018 4.217 5.292 1.00 97.06 95 ASN A CA 1
ATOM 775 C C . ASN A 1 95 ? -19.500 2.779 5.515 1.00 97.06 95 ASN A C 1
ATOM 777 O O . ASN A 1 95 ? -18.739 1.819 5.362 1.00 97.06 95 ASN A O 1
ATOM 781 N N . ASP A 1 96 ? -20.762 2.633 5.920 1.00 93.81 96 ASP A N 1
ATOM 782 C CA . ASP A 1 96 ? -21.352 1.335 6.254 1.00 93.81 96 ASP A CA 1
ATOM 783 C C . ASP A 1 96 ? -21.655 0.474 5.022 1.00 93.81 96 ASP A C 1
ATOM 785 O O . ASP A 1 96 ? -21.641 -0.755 5.136 1.00 93.81 96 ASP A O 1
ATOM 789 N N . GLU A 1 97 ? -21.892 1.083 3.859 1.00 93.88 97 GLU A N 1
ATOM 790 C CA . GLU A 1 97 ? -22.137 0.363 2.604 1.00 93.88 97 GLU A CA 1
ATOM 791 C C . GLU A 1 97 ? -20.856 -0.274 2.069 1.00 93.88 97 GLU A C 1
ATOM 793 O O . GLU A 1 97 ? -20.844 -1.445 1.698 1.00 93.88 97 GLU A O 1
ATOM 798 N N . ARG A 1 98 ? -19.754 0.483 2.068 1.00 95.56 98 ARG A N 1
ATOM 799 C CA . ARG A 1 98 ? -18.429 0.020 1.624 1.00 95.56 98 ARG A CA 1
ATOM 800 C C . ARG A 1 98 ? -17.607 -0.630 2.739 1.00 95.56 98 ARG A C 1
ATOM 802 O O . ARG A 1 98 ? -16.489 -1.063 2.480 1.00 95.56 98 ARG A O 1
ATOM 809 N N . LYS A 1 99 ? -18.143 -0.701 3.965 1.00 96.88 99 LYS A N 1
ATOM 810 C CA . LYS A 1 99 ? -17.474 -1.247 5.163 1.00 96.88 99 LYS A CA 1
ATOM 811 C C . LYS A 1 99 ? -16.079 -0.652 5.374 1.00 96.88 99 LYS A C 1
ATOM 813 O O . LYS A 1 99 ? -15.104 -1.368 5.610 1.00 96.88 99 LYS A O 1
ATOM 818 N N . THR A 1 100 ? -16.000 0.673 5.304 1.00 97.69 100 THR A N 1
ATOM 819 C CA . THR A 1 100 ? -14.743 1.422 5.406 1.00 97.69 100 THR A CA 1
ATOM 820 C C . THR A 1 100 ? -14.809 2.430 6.548 1.00 97.69 100 THR A C 1
ATOM 822 O O . THR A 1 100 ? -15.826 3.091 6.744 1.00 97.69 100 THR A O 1
ATOM 825 N N . ILE A 1 101 ? -13.729 2.556 7.314 1.00 97.38 101 ILE A N 1
ATOM 826 C CA . ILE A 1 101 ? -13.572 3.524 8.402 1.00 97.38 101 ILE A CA 1
ATOM 827 C C . ILE A 1 101 ? -12.375 4.406 8.083 1.00 97.38 101 ILE A C 1
ATOM 829 O O . ILE A 1 101 ? -11.312 3.904 7.712 1.00 97.38 101 ILE A O 1
ATOM 833 N N . ILE A 1 102 ? -12.541 5.708 8.284 1.00 96.75 102 ILE A N 1
ATOM 834 C CA . ILE A 1 102 ? -11.452 6.679 8.261 1.00 96.75 102 ILE A CA 1
ATOM 835 C C . ILE A 1 102 ? -11.381 7.293 9.645 1.00 96.75 102 ILE A C 1
ATOM 837 O O . ILE A 1 102 ? -12.386 7.800 10.135 1.00 96.75 102 ILE A O 1
ATOM 841 N N . ALA A 1 103 ? -10.213 7.254 10.275 1.00 95.44 103 ALA A N 1
ATOM 842 C CA . ALA A 1 103 ? -9.993 7.929 11.544 1.00 95.44 103 ALA A CA 1
ATOM 843 C C . ALA A 1 103 ? -8.735 8.790 11.492 1.00 95.44 103 ALA A C 1
ATOM 845 O O . ALA A 1 103 ? -7.721 8.388 10.923 1.00 95.44 103 ALA A O 1
ATOM 846 N N . ILE A 1 104 ? -8.807 9.972 12.096 1.00 94.94 104 ILE A N 1
ATOM 847 C CA . ILE A 1 104 ? -7.667 10.856 12.312 1.00 94.94 104 ILE A CA 1
ATOM 848 C C . ILE A 1 104 ? -7.468 11.022 13.812 1.00 94.94 104 ILE A C 1
ATOM 850 O O . ILE A 1 104 ? -8.419 11.298 14.551 1.00 94.94 104 ILE A O 1
ATOM 854 N N . THR A 1 105 ? -6.222 10.870 14.247 1.00 94.12 105 THR A N 1
ATOM 855 C CA . THR A 1 105 ? -5.807 11.141 15.622 1.00 94.12 105 THR A CA 1
ATOM 856 C C . THR A 1 105 ? -4.706 12.192 15.652 1.00 94.12 105 THR A C 1
ATOM 858 O O . THR A 1 105 ? -3.900 12.272 14.722 1.00 94.12 105 THR A O 1
ATOM 861 N N . ALA A 1 106 ? -4.644 12.962 16.733 1.00 94.00 106 ALA A N 1
ATOM 862 C CA . ALA A 1 106 ? -3.539 13.871 17.018 1.00 94.00 106 ALA A CA 1
ATOM 863 C C . ALA A 1 106 ? -2.939 13.528 18.386 1.00 94.00 106 ALA A C 1
ATOM 865 O O . ALA A 1 106 ? -3.672 13.407 19.367 1.00 94.00 106 ALA A O 1
ATOM 866 N N . GLU A 1 107 ? -1.623 13.350 18.448 1.00 91.94 107 GLU A N 1
ATOM 867 C CA . GLU A 1 107 ? -0.878 13.081 19.683 1.00 91.94 107 GLU A CA 1
ATOM 868 C C . GLU A 1 107 ? 0.260 14.091 19.842 1.00 91.94 107 GLU A C 1
ATOM 870 O O . GLU A 1 107 ? 0.931 14.426 18.863 1.00 91.94 107 GLU A O 1
ATOM 875 N N . ARG A 1 108 ? 0.504 14.563 21.070 1.00 90.38 108 ARG A N 1
ATOM 876 C CA . ARG A 1 108 ? 1.721 15.324 21.367 1.00 90.38 108 ARG A CA 1
ATOM 877 C C . ARG A 1 108 ? 2.868 14.377 21.662 1.00 90.38 108 ARG A C 1
ATOM 879 O O . ARG A 1 108 ? 2.744 13.475 22.488 1.00 90.38 108 ARG A O 1
ATOM 886 N N . THR A 1 109 ? 3.995 14.593 21.001 1.00 88.06 109 THR A N 1
ATOM 887 C CA . THR A 1 109 ? 5.195 13.774 21.170 1.00 88.06 109 THR A CA 1
ATOM 888 C C . THR A 1 109 ? 6.362 14.620 21.643 1.00 88.06 109 THR A C 1
ATOM 890 O O . THR A 1 109 ? 6.643 15.672 21.071 1.00 88.06 109 THR A O 1
ATOM 893 N N . LEU A 1 110 ? 7.064 14.129 22.665 1.00 88.00 110 LEU A N 1
ATOM 894 C CA . LEU A 1 110 ? 8.314 14.716 23.141 1.00 88.00 110 LEU A CA 1
ATOM 895 C C . LEU A 1 110 ? 9.399 14.651 22.063 1.00 88.00 110 LEU A C 1
ATOM 897 O O . LEU A 1 110 ? 9.494 13.677 21.305 1.00 88.00 110 LEU A O 1
ATOM 901 N N . GLN A 1 111 ? 10.247 15.676 22.033 1.00 88.19 111 GLN A N 1
ATOM 902 C CA . GLN A 1 111 ? 11.410 15.707 21.158 1.00 88.19 111 GLN A CA 1
ATOM 903 C C . GLN A 1 111 ? 12.451 14.675 21.590 1.00 88.19 111 GLN A C 1
ATOM 905 O O . GLN A 1 111 ? 12.851 14.610 22.743 1.00 88.19 111 GLN A O 1
ATOM 910 N N . LYS A 1 112 ? 12.946 13.873 20.642 1.00 86.62 112 LYS A N 1
ATOM 911 C CA . LYS A 1 112 ? 13.925 12.811 20.945 1.00 86.62 112 LYS A CA 1
ATOM 912 C C . LYS A 1 112 ? 15.350 13.320 21.198 1.00 86.62 112 LYS A C 1
ATOM 914 O O . LYS A 1 112 ? 16.189 12.546 21.641 1.00 86.62 112 LYS A O 1
ATOM 919 N N . TRP A 1 113 ? 15.649 14.571 20.848 1.00 90.75 113 TRP A N 1
ATOM 920 C CA . TRP A 1 113 ? 16.995 15.161 20.906 1.00 90.75 113 TRP A CA 1
ATOM 921 C C . TRP A 1 113 ? 17.192 16.112 22.097 1.00 90.75 113 TRP A C 1
ATOM 923 O O . TRP A 1 113 ? 18.265 16.695 22.240 1.00 90.75 113 TRP A O 1
ATOM 933 N N . THR A 1 114 ? 16.179 16.280 22.948 1.00 88.94 114 THR A N 1
ATOM 934 C CA . THR A 1 114 ? 16.242 17.121 24.147 1.00 88.94 114 THR A CA 1
ATOM 935 C C . THR A 1 114 ? 15.339 16.561 25.240 1.00 88.94 114 THR A C 1
ATOM 937 O O . THR A 1 114 ? 14.270 16.038 24.950 1.00 88.94 114 THR A O 1
ATOM 940 N N . ASP A 1 115 ? 15.754 16.715 26.495 1.00 86.06 115 ASP A N 1
ATOM 941 C CA . ASP A 1 115 ? 14.949 16.344 27.665 1.00 86.06 115 ASP A CA 1
ATOM 942 C C . ASP A 1 115 ? 13.972 17.459 28.088 1.00 86.06 115 ASP A C 1
ATOM 944 O O . ASP A 1 115 ? 13.283 17.339 29.100 1.00 86.06 115 ASP A O 1
ATOM 948 N N . ASN A 1 116 ? 13.913 18.571 27.342 1.00 87.88 116 ASN A N 1
ATOM 949 C CA . ASN A 1 116 ? 12.979 19.657 27.615 1.00 87.88 116 ASN A CA 1
ATOM 950 C C . ASN A 1 116 ? 11.539 19.224 27.290 1.00 87.88 116 ASN A C 1
ATOM 952 O O . ASN A 1 116 ? 11.182 19.038 26.126 1.00 87.88 116 ASN A O 1
ATOM 956 N N . THR A 1 117 ? 10.704 19.111 28.323 1.00 85.50 117 THR A N 1
ATOM 957 C CA . THR A 1 117 ? 9.306 18.673 28.218 1.00 85.50 117 THR A CA 1
ATOM 958 C C . THR A 1 117 ? 8.362 19.715 27.624 1.00 85.50 117 THR A C 1
ATOM 960 O O . THR A 1 117 ? 7.243 19.367 27.251 1.00 85.50 117 THR A O 1
ATOM 963 N N . ASP A 1 118 ? 8.797 20.971 27.508 1.00 88.62 118 ASP A N 1
ATOM 964 C CA . ASP A 1 118 ? 7.992 22.059 26.945 1.00 88.62 118 ASP A CA 1
ATOM 965 C C . ASP A 1 118 ? 8.027 22.064 25.409 1.00 88.62 118 ASP A C 1
ATOM 967 O O . ASP A 1 118 ? 7.184 22.683 24.757 1.00 88.62 118 ASP A O 1
ATOM 971 N N . LEU A 1 119 ? 8.993 21.360 24.808 1.00 88.50 119 LEU A N 1
ATOM 972 C CA . LEU A 1 119 ? 9.118 21.221 23.361 1.00 88.50 119 LEU A CA 1
ATOM 973 C C . LEU A 1 119 ? 8.390 19.951 22.900 1.00 88.50 119 LEU A C 1
ATOM 975 O O . LEU A 1 119 ? 8.908 18.838 23.002 1.00 88.50 119 LEU A O 1
ATOM 979 N N . LEU A 1 120 ? 7.176 20.132 22.373 1.00 88.81 120 LEU A N 1
ATOM 980 C CA . LEU A 1 120 ? 6.307 19.059 21.884 1.00 88.81 120 LEU A CA 1
ATOM 981 C C . LEU A 1 120 ? 6.000 19.239 20.395 1.00 88.81 120 LEU A C 1
ATOM 983 O O . LEU A 1 120 ? 5.629 20.330 19.965 1.00 88.81 120 LEU A O 1
ATOM 987 N N . ASP A 1 121 ? 6.091 18.150 19.632 1.00 89.25 121 ASP A N 1
ATOM 988 C CA . ASP A 1 121 ? 5.506 18.076 18.289 1.00 89.25 121 ASP A CA 1
ATOM 989 C C . ASP A 1 121 ? 4.049 17.631 18.371 1.00 89.25 121 ASP A C 1
ATOM 991 O O . ASP A 1 121 ? 3.689 16.815 19.221 1.00 89.25 121 ASP A O 1
ATOM 995 N N . LEU A 1 122 ? 3.228 18.107 17.436 1.00 90.31 122 LEU A N 1
ATOM 996 C CA . LEU A 1 122 ? 1.895 17.568 17.194 1.00 90.31 122 LEU A CA 1
ATOM 997 C C . LEU A 1 122 ? 1.949 16.586 16.018 1.00 90.31 122 LEU A C 1
ATOM 999 O O . LEU A 1 122 ? 2.126 16.984 14.865 1.00 90.31 122 LEU A O 1
ATOM 1003 N N . SER A 1 123 ? 1.786 15.300 16.312 1.00 90.38 123 SER A N 1
ATOM 1004 C CA . SER A 1 123 ? 1.821 14.219 15.331 1.00 90.38 123 SER A CA 1
ATOM 1005 C C . SER A 1 123 ? 0.405 13.807 14.936 1.00 90.38 123 SER A C 1
ATOM 1007 O O . SER A 1 123 ? -0.382 13.347 15.766 1.00 90.38 123 SER A O 1
ATOM 1009 N N . TRP A 1 124 ? 0.082 13.975 13.653 1.00 92.38 124 TRP A N 1
ATOM 1010 C CA . TRP A 1 124 ? -1.204 13.591 13.074 1.00 92.38 124 TRP A CA 1
ATOM 1011 C C . TRP A 1 124 ? -1.106 12.229 12.401 1.00 92.38 124 TRP A C 1
ATOM 1013 O O . TRP A 1 124 ? -0.181 11.968 11.627 1.00 92.38 124 TRP A O 1
ATOM 1023 N N . LYS A 1 125 ? -2.089 11.369 12.661 1.00 92.19 125 LYS A N 1
ATOM 1024 C CA . LYS A 1 125 ? -2.116 10.001 12.141 1.00 92.19 125 LYS A CA 1
ATOM 1025 C C . LYS A 1 125 ? -3.440 9.718 11.457 1.00 92.19 125 LYS A C 1
ATOM 1027 O O . LYS A 1 125 ? -4.496 10.064 11.979 1.00 92.19 125 LYS A O 1
ATOM 1032 N N . LEU A 1 126 ? -3.363 9.082 10.293 1.00 93.44 126 LEU A N 1
ATOM 1033 C CA . LEU A 1 126 ? -4.503 8.615 9.515 1.00 93.44 126 LEU A CA 1
ATOM 1034 C C . LEU A 1 126 ? -4.596 7.096 9.628 1.00 93.44 126 LEU A C 1
ATOM 1036 O O . LEU A 1 126 ? -3.627 6.397 9.330 1.00 93.44 126 LEU A O 1
ATOM 1040 N N . TYR A 1 127 ? -5.780 6.607 9.973 1.00 95.06 127 TYR A N 1
ATOM 1041 C CA . TYR A 1 127 ? -6.165 5.209 9.862 1.00 95.06 127 TYR A CA 1
ATOM 1042 C C . TYR A 1 127 ? -7.196 5.062 8.749 1.00 95.06 127 TYR A C 1
ATOM 1044 O O . TYR A 1 127 ? -8.198 5.778 8.730 1.00 95.06 127 TYR A O 1
ATOM 1052 N N . LEU A 1 128 ? -6.959 4.113 7.848 1.00 96.19 128 LEU A N 1
ATOM 1053 C CA . LEU A 1 128 ? -7.921 3.707 6.829 1.00 96.19 128 LEU A CA 1
ATOM 1054 C C . LEU A 1 128 ? -8.133 2.202 6.953 1.00 96.19 128 LEU A C 1
ATOM 1056 O O . LEU A 1 128 ? -7.192 1.416 6.847 1.00 96.19 128 LEU A O 1
ATOM 1060 N N . ILE A 1 129 ? -9.366 1.805 7.238 1.00 97.75 129 ILE A N 1
ATOM 1061 C CA . ILE A 1 129 ? -9.711 0.417 7.531 1.00 97.75 129 ILE A CA 1
ATOM 1062 C C . ILE A 1 129 ? -10.822 -0.002 6.595 1.00 97.75 129 ILE A C 1
ATOM 1064 O O . ILE A 1 129 ? -11.849 0.661 6.549 1.00 97.75 129 ILE A O 1
ATOM 1068 N N . HIS A 1 130 ? -10.642 -1.109 5.890 1.00 98.19 130 HIS A N 1
ATOM 1069 C CA . HIS A 1 130 ? -11.643 -1.642 4.977 1.00 98.19 130 HIS A CA 1
ATOM 1070 C C . HIS A 1 130 ? -11.886 -3.119 5.279 1.00 98.19 130 HIS A C 1
ATOM 1072 O O . HIS A 1 130 ? -10.939 -3.903 5.369 1.00 98.1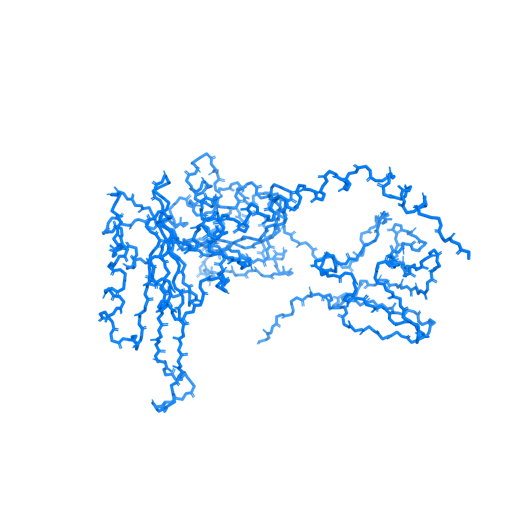9 130 HIS A O 1
ATOM 1078 N N . TRP A 1 131 ? -13.146 -3.508 5.455 1.00 98.25 131 TRP A N 1
ATOM 1079 C CA . TRP A 1 131 ? -13.531 -4.905 5.617 1.00 98.25 131 TRP A CA 1
ATOM 1080 C C . TRP A 1 131 ? -14.191 -5.422 4.343 1.00 98.25 131 TRP A C 1
ATOM 1082 O O . TRP A 1 131 ? -15.338 -5.098 4.046 1.00 98.25 131 TRP A O 1
ATOM 1092 N N . ASN A 1 132 ? -13.480 -6.283 3.618 1.00 97.38 132 ASN A N 1
ATOM 1093 C CA . ASN A 1 132 ? -14.056 -7.009 2.500 1.00 97.38 132 ASN A CA 1
ATOM 1094 C C . ASN A 1 132 ? -14.819 -8.225 3.043 1.00 97.38 132 ASN A C 1
ATOM 1096 O O . ASN A 1 132 ? -14.226 -9.247 3.402 1.00 97.38 132 ASN A O 1
ATOM 1100 N N . GLU A 1 133 ? -16.145 -8.106 3.121 1.00 95.25 133 GLU A N 1
ATOM 1101 C CA . GLU A 1 133 ? -17.016 -9.157 3.652 1.00 95.25 133 GLU A CA 1
ATOM 1102 C C . GLU A 1 133 ? -16.987 -10.432 2.796 1.00 95.25 133 GLU A C 1
ATOM 1104 O O . GLU A 1 133 ? -16.963 -11.532 3.347 1.00 95.25 133 GLU A O 1
ATOM 1109 N N . GLN A 1 134 ? -16.920 -10.297 1.466 1.00 95.12 134 GLN A N 1
ATOM 1110 C CA . GLN A 1 134 ? -16.897 -11.434 0.537 1.00 95.12 134 GLN A CA 1
ATOM 1111 C C . GLN A 1 134 ? -15.644 -12.296 0.726 1.00 95.12 134 GLN A C 1
ATOM 1113 O O . GLN A 1 134 ? -15.712 -13.521 0.686 1.00 95.12 134 GLN A O 1
ATOM 1118 N N . GLN A 1 135 ? -14.503 -11.651 0.964 1.00 96.38 135 GLN A N 1
ATOM 1119 C CA . GLN A 1 135 ? -13.218 -12.301 1.210 1.00 96.38 135 GLN A CA 1
ATOM 1120 C C . GLN A 1 135 ? -13.004 -12.656 2.688 1.00 96.38 135 GLN A C 1
ATOM 1122 O O . GLN A 1 135 ? -12.076 -13.391 3.018 1.00 96.38 135 GLN A O 1
ATOM 1127 N N . GLY A 1 136 ? -13.825 -12.120 3.596 1.00 96.69 136 GLY A N 1
ATOM 1128 C CA . GLY A 1 136 ? -13.626 -12.253 5.038 1.00 96.69 136 GLY A CA 1
ATOM 1129 C C . GLY A 1 136 ? -12.330 -11.601 5.532 1.00 96.69 136 GLY A C 1
ATOM 1130 O O . GLY A 1 136 ? -11.776 -12.044 6.539 1.00 96.69 136 GLY A O 1
ATOM 1131 N N . LEU A 1 137 ? -11.832 -10.570 4.840 1.00 97.38 137 LEU A N 1
ATOM 1132 C CA . LEU A 1 13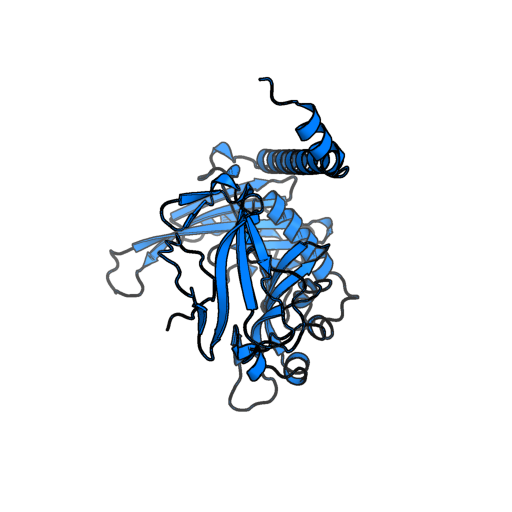7 ? -10.551 -9.920 5.131 1.00 97.38 137 LEU A CA 1
ATOM 1133 C C . LEU A 1 137 ? -10.734 -8.484 5.615 1.00 97.38 137 LEU A C 1
ATOM 1135 O O . LEU A 1 137 ? -11.434 -7.689 4.995 1.00 97.38 137 LEU A O 1
ATOM 1139 N N . LEU A 1 138 ? -10.064 -8.144 6.711 1.00 98.00 138 LEU A N 1
ATOM 1140 C CA . LEU A 1 138 ? -9.922 -6.790 7.227 1.00 98.00 138 LEU A CA 1
ATOM 1141 C C . LEU A 1 138 ? -8.543 -6.245 6.848 1.00 98.00 138 LEU A C 1
ATOM 1143 O O . LEU A 1 138 ? -7.519 -6.836 7.192 1.00 98.00 138 LEU A O 1
ATOM 1147 N N . PHE A 1 139 ? -8.529 -5.097 6.188 1.00 97.69 139 PHE A N 1
ATOM 1148 C CA . PHE A 1 139 ? -7.334 -4.355 5.813 1.00 97.69 139 PHE A CA 1
ATOM 1149 C C . PHE A 1 139 ? -7.210 -3.143 6.725 1.00 97.69 139 PHE A C 1
ATOM 1151 O O . PHE A 1 139 ? -8.158 -2.371 6.850 1.00 97.69 139 PHE A O 1
ATOM 1158 N N . ILE A 1 140 ? -6.055 -2.978 7.367 1.00 97.31 140 ILE A N 1
ATOM 1159 C CA . ILE A 1 140 ? -5.773 -1.846 8.254 1.00 97.31 140 ILE A CA 1
ATOM 1160 C C . ILE A 1 140 ? -4.541 -1.116 7.727 1.00 97.31 140 ILE A C 1
ATOM 1162 O O . ILE A 1 140 ? -3.441 -1.674 7.716 1.00 97.31 140 ILE A O 1
ATOM 1166 N N . HIS A 1 141 ? -4.731 0.130 7.311 1.00 96.19 141 HIS A N 1
ATOM 1167 C CA . HIS A 1 141 ? -3.679 1.091 7.010 1.00 96.19 141 HIS A CA 1
ATOM 1168 C C . HIS A 1 141 ? -3.513 2.069 8.175 1.00 96.19 141 HIS A C 1
ATOM 1170 O O . HIS A 1 141 ? -4.509 2.574 8.698 1.00 96.19 141 HIS A O 1
ATOM 1176 N N . SER A 1 142 ? -2.267 2.394 8.523 1.00 93.12 142 SER A N 1
ATOM 1177 C CA . SER A 1 142 ? -1.933 3.549 9.358 1.00 93.12 142 SER A CA 1
ATOM 1178 C C . SER A 1 142 ? -0.768 4.333 8.748 1.00 93.12 142 SER A C 1
ATOM 1180 O O . SER A 1 142 ? 0.190 3.745 8.234 1.00 93.12 142 SER A O 1
ATOM 1182 N N . SER A 1 143 ? -0.829 5.666 8.797 1.00 90.69 143 SER A N 1
ATOM 1183 C CA . SER A 1 143 ? 0.206 6.532 8.209 1.00 90.69 143 SER A CA 1
ATOM 1184 C C . SER A 1 143 ? 1.534 6.511 8.972 1.00 90.69 143 SER A C 1
ATOM 1186 O O . SER A 1 143 ? 2.585 6.779 8.393 1.00 90.69 143 SER A O 1
ATOM 1188 N N . ASP A 1 144 ? 1.493 6.192 10.265 1.00 82.12 144 ASP A N 1
ATOM 1189 C CA . ASP A 1 144 ? 2.646 6.121 11.170 1.00 82.12 144 ASP A CA 1
ATOM 1190 C C . ASP A 1 144 ? 3.381 4.775 11.119 1.00 82.12 144 ASP A C 1
ATOM 1192 O O . ASP A 1 144 ? 4.461 4.638 11.688 1.00 82.12 144 ASP A O 1
ATOM 1196 N N . ASN A 1 145 ? 2.823 3.786 10.411 1.00 69.25 145 ASN A N 1
ATOM 1197 C CA . ASN A 1 145 ? 3.331 2.422 10.340 1.00 69.25 145 ASN A CA 1
ATOM 1198 C C . ASN A 1 145 ? 3.473 1.704 11.703 1.00 69.25 145 ASN A C 1
ATOM 1200 O O . ASN A 1 145 ? 4.037 0.600 11.707 1.00 69.25 145 ASN A O 1
ATOM 1204 N N . ASP A 1 146 ? 2.941 2.254 12.802 1.00 66.88 146 ASP A N 1
ATOM 1205 C CA . ASP A 1 146 ? 3.099 1.736 14.169 1.00 66.88 146 ASP A CA 1
ATOM 1206 C C . ASP A 1 146 ? 2.368 0.397 14.378 1.00 66.88 146 ASP A C 1
ATOM 1208 O O . ASP A 1 146 ? 1.403 0.054 13.699 1.00 66.88 146 ASP A O 1
ATOM 1212 N N . GLY A 1 147 ? 2.840 -0.411 15.329 1.00 64.81 147 GLY A N 1
ATOM 1213 C CA . GLY A 1 147 ? 2.438 -1.813 15.527 1.00 64.81 147 GLY A CA 1
ATOM 1214 C C . GLY A 1 147 ? 0.991 -2.089 15.964 1.00 64.81 147 GLY A C 1
ATOM 1215 O O . GLY A 1 147 ? 0.648 -3.255 16.113 1.00 64.81 147 GLY A O 1
ATOM 1216 N N . PHE A 1 148 ? 0.133 -1.076 16.101 1.00 80.56 148 PHE A N 1
ATOM 1217 C CA . PHE A 1 148 ? -1.193 -1.139 16.746 1.00 80.56 148 PHE A CA 1
ATOM 1218 C C . PHE A 1 148 ? -2.310 -1.824 15.929 1.00 80.56 148 PHE A C 1
ATOM 1220 O O . PHE A 1 148 ? -3.504 -1.643 16.164 1.00 80.56 148 PHE A O 1
ATOM 1227 N N . HIS A 1 149 ? -1.943 -2.573 14.891 1.00 91.19 149 HIS A N 1
ATOM 1228 C CA . HIS A 1 149 ? -2.907 -3.115 13.934 1.00 91.19 149 HIS A CA 1
ATOM 1229 C C . HIS A 1 149 ? -3.687 -4.302 14.519 1.00 91.19 149 HIS A C 1
ATOM 1231 O O . HIS A 1 149 ? -4.832 -4.529 14.139 1.00 91.19 149 HIS A O 1
ATOM 1237 N N . GLU A 1 150 ? -3.079 -5.073 15.425 1.00 93.75 150 GLU A N 1
ATOM 1238 C CA . GLU A 1 150 ? -3.704 -6.274 15.986 1.00 93.75 150 GLU A CA 1
ATOM 1239 C C . GLU A 1 150 ? -4.784 -5.924 17.012 1.00 93.75 150 GLU A C 1
ATOM 1241 O O . GLU A 1 150 ? -5.874 -6.496 16.983 1.00 93.75 150 GLU A O 1
ATOM 1246 N N . GLU A 1 151 ? -4.521 -4.947 17.873 1.00 93.62 151 GLU A N 1
ATOM 1247 C CA . GLU A 1 151 ? -5.481 -4.422 18.837 1.00 93.62 151 GLU A CA 1
ATOM 1248 C C . GLU A 1 151 ? -6.681 -3.798 18.119 1.00 93.62 151 GLU A C 1
ATOM 1250 O O . GLU A 1 151 ? -7.829 -4.131 18.419 1.00 93.62 151 GLU A O 1
ATOM 1255 N N . VAL A 1 152 ? -6.424 -2.976 17.095 1.00 94.88 152 VAL A N 1
ATOM 1256 C CA . VAL A 1 152 ? -7.472 -2.395 16.243 1.00 94.88 152 VAL A CA 1
ATOM 1257 C C . VAL A 1 152 ? -8.310 -3.485 15.571 1.00 94.88 152 VAL A C 1
ATOM 1259 O O . VAL A 1 152 ? -9.541 -3.408 15.583 1.00 94.88 152 VAL A O 1
ATOM 1262 N N . ALA A 1 153 ? -7.681 -4.537 15.037 1.00 96.56 153 ALA A N 1
ATOM 1263 C CA . ALA A 1 153 ? -8.411 -5.661 14.459 1.00 96.56 153 ALA A CA 1
ATOM 1264 C C . ALA A 1 153 ? -9.318 -6.335 15.503 1.00 96.56 153 ALA A C 1
ATOM 1266 O O . ALA A 1 153 ? -10.511 -6.520 15.254 1.00 96.56 153 ALA A O 1
ATOM 1267 N N . LYS A 1 154 ? -8.803 -6.639 16.700 1.00 96.50 154 LYS A N 1
ATOM 1268 C CA . LYS A 1 154 ? -9.586 -7.277 17.775 1.00 96.50 154 LYS A CA 1
ATOM 1269 C C . LYS A 1 154 ? -10.770 -6.425 18.227 1.00 96.50 154 LYS A C 1
ATOM 1271 O O . LYS A 1 154 ? -11.862 -6.955 18.438 1.00 96.50 154 LYS A O 1
ATOM 1276 N N . VAL A 1 155 ? -10.607 -5.107 18.298 1.00 96.25 155 VAL A N 1
ATOM 1277 C CA . VAL A 1 155 ? -11.691 -4.172 18.641 1.00 96.25 155 VAL A CA 1
ATOM 1278 C C . VAL A 1 155 ? -12.822 -4.214 17.606 1.00 96.25 155 VAL A C 1
ATOM 1280 O O . VAL A 1 155 ? -14.004 -4.266 17.972 1.00 96.25 155 VAL A O 1
ATOM 1283 N N . ILE A 1 156 ? -12.471 -4.236 16.317 1.00 96.31 156 ILE A N 1
ATOM 1284 C CA . ILE A 1 156 ? -13.427 -4.103 15.209 1.00 96.31 156 ILE A CA 1
ATOM 1285 C C . ILE A 1 156 ? -14.093 -5.440 14.854 1.00 96.31 156 ILE A C 1
ATOM 1287 O O . ILE A 1 156 ? -15.320 -5.496 14.719 1.00 96.31 156 ILE A O 1
ATOM 1291 N N . ILE A 1 157 ? -13.310 -6.513 14.705 1.00 96.50 157 ILE A N 1
ATOM 1292 C CA . ILE A 1 157 ? -13.781 -7.831 14.233 1.00 96.50 157 ILE A CA 1
ATOM 1293 C C . ILE A 1 157 ? -13.759 -8.923 15.322 1.00 96.50 157 ILE A C 1
ATOM 1295 O O . ILE A 1 157 ? -14.257 -10.029 15.105 1.00 96.50 157 ILE A O 1
ATOM 1299 N N . GLY A 1 158 ? -13.286 -8.606 16.531 1.00 95.38 158 GLY A N 1
ATOM 1300 C CA . GLY A 1 158 ? -13.283 -9.489 17.705 1.00 95.38 158 GLY A CA 1
ATOM 1301 C C . GLY A 1 158 ? -11.975 -10.258 17.925 1.00 95.38 158 GLY A C 1
ATOM 1302 O O . GLY A 1 158 ? -11.117 -10.326 17.054 1.00 95.38 158 GLY A O 1
ATOM 1303 N N . GLU A 1 159 ? -11.864 -10.921 19.081 1.00 94.44 159 GLU A N 1
ATOM 1304 C CA . GLU A 1 159 ? -10.657 -11.650 19.535 1.00 94.44 159 GLU A CA 1
ATOM 1305 C C . GLU A 1 159 ? -10.152 -12.754 18.596 1.00 94.44 159 GLU A C 1
ATOM 1307 O O . GLU A 1 159 ? -9.006 -13.179 18.691 1.00 94.44 159 GLU A O 1
ATOM 1312 N N . ARG A 1 160 ? -10.996 -13.230 17.674 1.00 93.81 160 ARG A N 1
ATOM 1313 C CA . ARG A 1 160 ? -10.611 -14.220 16.657 1.00 93.81 160 ARG A CA 1
ATOM 1314 C C . ARG A 1 160 ? -10.009 -13.575 15.402 1.00 93.81 160 ARG A C 1
ATOM 1316 O O . ARG A 1 160 ? -9.993 -14.219 14.361 1.00 93.81 160 ARG A O 1
ATOM 1323 N N . ALA A 1 161 ? -9.571 -12.319 15.461 1.00 95.75 161 ALA A N 1
ATOM 1324 C CA . ALA A 1 161 ? -8.821 -11.690 14.380 1.00 95.75 161 ALA A CA 1
ATOM 1325 C C . ALA A 1 161 ? -7.499 -12.443 14.161 1.00 95.75 161 ALA A C 1
ATOM 1327 O O . ALA A 1 161 ? -6.619 -12.424 15.019 1.00 95.75 161 ALA A O 1
ATOM 1328 N N . GLU A 1 162 ? -7.352 -13.108 13.018 1.00 94.44 162 GLU A N 1
ATOM 1329 C CA . GLU A 1 162 ? -6.124 -13.831 12.671 1.00 94.44 162 GLU A CA 1
ATOM 1330 C C . GLU A 1 162 ? -5.319 -13.003 11.679 1.00 94.44 162 GLU A C 1
ATOM 1332 O O . GLU A 1 162 ? -5.755 -12.765 10.555 1.00 94.44 162 GLU A O 1
ATOM 1337 N N . LYS A 1 163 ? -4.124 -12.577 12.072 1.00 94.19 163 LYS A N 1
ATOM 1338 C CA . LYS A 1 163 ? -3.229 -11.847 11.182 1.00 94.19 163 LYS A CA 1
ATOM 1339 C C . LYS A 1 163 ? -2.713 -12.748 10.059 1.00 94.19 163 LYS A C 1
ATOM 1341 O O . LYS A 1 163 ? -2.169 -13.815 10.327 1.00 94.19 163 LYS A O 1
ATOM 1346 N N . ILE A 1 164 ? -2.810 -12.287 8.814 1.00 93.50 164 ILE A N 1
ATOM 1347 C CA . ILE A 1 164 ? -2.138 -12.940 7.688 1.00 93.50 164 ILE A CA 1
ATOM 1348 C C . ILE A 1 164 ? -0.700 -12.450 7.640 1.00 93.50 164 ILE A C 1
ATOM 1350 O O . ILE A 1 164 ? -0.437 -11.260 7.472 1.00 93.50 164 ILE A O 1
ATOM 1354 N N . ASP A 1 165 ? 0.243 -13.375 7.762 1.00 88.44 165 ASP A N 1
ATOM 1355 C CA . ASP A 1 165 ? 1.661 -13.067 7.712 1.00 88.44 165 ASP A CA 1
ATOM 1356 C C . ASP A 1 165 ? 2.454 -14.088 6.877 1.00 88.44 165 ASP A C 1
ATOM 1358 O O . ASP A 1 165 ? 1.902 -14.942 6.176 1.00 88.44 165 ASP A O 1
ATOM 1362 N N . GLY A 1 166 ? 3.773 -13.922 6.849 1.00 80.75 166 GLY A N 1
ATOM 1363 C CA . GLY A 1 166 ? 4.687 -14.798 6.125 1.00 80.75 166 GLY A CA 1
ATOM 1364 C C . GLY A 1 166 ? 5.370 -15.839 7.009 1.00 80.75 166 GLY A C 1
ATOM 1365 O O . GLY A 1 166 ? 6.353 -16.428 6.563 1.00 80.75 166 GLY A O 1
ATOM 1366 N N . GLN A 1 167 ? 4.940 -16.032 8.262 1.00 74.44 167 GLN A N 1
ATOM 1367 C CA . GLN A 1 167 ? 5.700 -16.821 9.228 1.00 74.44 167 GLN A CA 1
ATOM 1368 C C . GLN A 1 167 ? 5.561 -18.329 9.034 1.00 74.44 167 GLN A C 1
ATOM 1370 O O . GLN A 1 167 ? 6.585 -19.008 9.120 1.00 74.44 167 GLN A O 1
ATOM 1375 N N . LEU A 1 168 ? 4.340 -18.817 8.792 1.00 69.56 168 LEU A N 1
ATOM 1376 C CA . LEU A 1 168 ? 4.021 -20.248 8.693 1.00 69.56 168 LEU A CA 1
ATOM 1377 C C . LEU A 1 168 ? 3.911 -20.729 7.241 1.00 69.56 168 LEU A C 1
ATOM 1379 O O . LEU A 1 168 ? 4.601 -21.658 6.845 1.00 69.56 168 LEU A O 1
ATOM 1383 N N . SER A 1 169 ? 3.060 -20.083 6.443 1.00 70.56 169 SER A N 1
ATOM 1384 C CA . SER A 1 169 ? 2.707 -20.520 5.081 1.00 70.56 169 SER A CA 1
ATOM 1385 C C . SER A 1 169 ? 3.314 -19.656 3.973 1.00 70.56 169 SER A C 1
ATOM 1387 O O . SER A 1 169 ? 3.181 -19.959 2.788 1.00 70.56 169 SER A O 1
ATOM 1389 N N . GLY A 1 170 ? 3.924 -18.523 4.334 1.00 80.06 170 GLY A N 1
ATOM 1390 C CA . GLY A 1 170 ? 4.314 -17.508 3.359 1.00 80.06 170 GLY A CA 1
ATOM 1391 C C . GLY A 1 170 ? 3.121 -16.871 2.634 1.00 80.06 170 GLY A C 1
ATOM 1392 O O . GLY A 1 170 ? 3.337 -16.225 1.613 1.00 80.06 170 GLY A O 1
ATOM 1393 N N . GLN A 1 171 ? 1.886 -17.037 3.132 1.00 89.81 171 GLN A N 1
ATOM 1394 C CA . GLN A 1 171 ? 0.648 -16.614 2.463 1.00 89.81 171 GLN A CA 1
ATOM 1395 C C . GLN A 1 171 ? 0.692 -15.150 2.007 1.00 89.81 171 GLN A C 1
ATOM 1397 O O . GLN A 1 171 ? 0.246 -14.833 0.907 1.00 89.81 171 GLN A O 1
ATOM 1402 N N . ILE A 1 172 ? 1.303 -14.265 2.801 1.00 91.62 172 ILE A N 1
ATOM 1403 C CA . ILE A 1 172 ? 1.445 -12.849 2.445 1.00 91.62 172 ILE A CA 1
ATOM 1404 C C . ILE A 1 172 ? 2.207 -12.615 1.128 1.00 91.62 172 ILE A C 1
ATOM 1406 O O . ILE A 1 172 ? 1.920 -11.655 0.423 1.00 91.62 172 ILE A O 1
ATOM 1410 N N . PHE A 1 173 ? 3.146 -13.495 0.756 1.00 90.19 173 PHE A N 1
ATOM 1411 C CA . PHE A 1 173 ? 3.958 -13.343 -0.457 1.00 90.19 173 PHE A CA 1
ATOM 1412 C C . PHE A 1 173 ? 3.165 -13.588 -1.743 1.00 90.19 173 PHE A C 1
ATOM 1414 O O . PHE A 1 173 ? 3.615 -13.159 -2.804 1.00 90.19 173 PHE A O 1
ATOM 1421 N N . ARG A 1 174 ? 1.981 -14.215 -1.665 1.00 93.38 174 ARG A N 1
ATOM 1422 C CA . ARG A 1 174 ? 1.094 -14.447 -2.818 1.00 93.38 174 ARG A CA 1
ATOM 1423 C C . ARG A 1 174 ? 0.662 -13.163 -3.515 1.00 93.38 174 ARG A C 1
ATOM 1425 O O . ARG A 1 174 ? 0.375 -13.179 -4.704 1.00 93.38 174 ARG A O 1
ATOM 1432 N N . CYS A 1 175 ? 0.707 -12.024 -2.826 1.00 94.12 175 CYS A N 1
ATOM 1433 C CA . CYS A 1 175 ? 0.425 -10.728 -3.439 1.00 94.12 175 CYS A CA 1
ATOM 1434 C C . CYS A 1 175 ? 1.353 -10.382 -4.616 1.00 94.12 175 CYS A C 1
ATOM 1436 O O . CYS A 1 175 ? 0.989 -9.554 -5.445 1.00 94.12 175 CYS A O 1
ATOM 1438 N N . LEU A 1 176 ? 2.533 -11.003 -4.701 1.00 92.81 176 LEU A N 1
ATOM 1439 C CA . LEU A 1 176 ? 3.497 -10.805 -5.783 1.00 92.81 176 LEU A CA 1
ATOM 1440 C C . LEU A 1 176 ? 3.210 -11.674 -7.023 1.00 92.81 176 LEU A C 1
ATOM 1442 O O . LEU A 1 176 ? 3.864 -11.488 -8.047 1.00 92.81 176 LEU A O 1
ATOM 1446 N N . ASP A 1 177 ? 2.280 -12.629 -6.938 1.00 92.12 177 ASP A N 1
ATOM 1447 C CA . ASP A 1 177 ? 1.938 -13.523 -8.049 1.00 92.12 177 ASP A CA 1
ATOM 1448 C C . ASP A 1 177 ? 1.421 -12.758 -9.279 1.00 92.12 177 ASP A C 1
ATOM 1450 O O . ASP A 1 177 ? 0.959 -11.632 -9.155 1.00 92.12 177 ASP A O 1
ATOM 1454 N N . GLY A 1 178 ? 1.534 -13.306 -10.488 1.00 90.06 178 GLY A N 1
ATOM 1455 C CA . GLY A 1 178 ? 1.029 -12.646 -11.703 1.00 90.06 178 GLY A CA 1
ATOM 1456 C C . GLY A 1 178 ? 1.791 -11.385 -12.151 1.00 90.06 178 GLY A C 1
ATOM 1457 O O . GLY A 1 178 ? 1.576 -10.913 -13.271 1.00 90.06 178 GLY A O 1
ATOM 1458 N N . ILE A 1 179 ? 2.732 -10.871 -11.350 1.00 91.19 179 ILE A N 1
ATOM 1459 C CA . ILE A 1 179 ? 3.545 -9.705 -11.705 1.00 91.19 179 ILE A CA 1
ATOM 1460 C C . ILE A 1 179 ? 4.687 -10.136 -12.622 1.00 91.19 179 ILE A C 1
ATOM 1462 O O . ILE A 1 179 ? 5.660 -10.784 -12.223 1.00 91.19 179 ILE A O 1
ATOM 1466 N N . LYS A 1 180 ? 4.581 -9.741 -13.888 1.00 87.12 180 LYS A N 1
ATOM 1467 C CA . LYS A 1 180 ? 5.563 -10.039 -14.929 1.00 87.12 180 LYS A CA 1
ATOM 1468 C C . LYS A 1 180 ? 6.762 -9.105 -14.814 1.00 87.12 180 LYS A C 1
ATOM 1470 O O . LYS A 1 180 ? 6.648 -7.959 -14.388 1.00 87.12 180 LYS A O 1
ATOM 1475 N N . LEU A 1 181 ? 7.928 -9.601 -15.236 1.00 82.81 181 LEU A N 1
ATOM 1476 C CA . LEU A 1 181 ? 9.191 -8.848 -15.255 1.00 82.81 181 LEU A CA 1
ATOM 1477 C C . LEU A 1 181 ? 9.562 -8.231 -13.893 1.00 82.81 181 LEU A C 1
ATOM 1479 O O . LEU A 1 181 ? 10.227 -7.198 -13.853 1.00 82.81 181 LEU A O 1
ATOM 1483 N N . PHE A 1 182 ? 9.149 -8.865 -12.791 1.00 84.88 182 PHE A N 1
ATOM 1484 C CA . PHE A 1 182 ? 9.345 -8.332 -11.448 1.00 84.88 182 PHE A CA 1
ATOM 1485 C C . PHE A 1 182 ? 10.830 -8.107 -11.147 1.00 84.88 182 PHE A C 1
ATOM 1487 O O . PHE A 1 182 ? 11.624 -9.049 -11.065 1.00 84.88 182 PHE A O 1
ATOM 1494 N N . LYS A 1 183 ? 11.196 -6.839 -10.997 1.00 82.00 183 LYS A N 1
ATOM 1495 C CA . LYS A 1 183 ? 12.531 -6.350 -10.683 1.00 82.00 183 LYS A CA 1
ATOM 1496 C C . LYS A 1 183 ? 12.598 -6.052 -9.194 1.00 82.00 183 LYS A C 1
ATOM 1498 O O . LYS A 1 183 ? 11.987 -5.093 -8.721 1.00 82.00 183 LYS A O 1
ATOM 1503 N N . ILE A 1 184 ? 13.367 -6.856 -8.466 1.00 80.62 184 ILE A N 1
ATOM 1504 C CA . ILE A 1 184 ? 13.587 -6.642 -7.033 1.00 80.62 184 ILE A CA 1
ATOM 1505 C C . ILE A 1 184 ? 14.405 -5.357 -6.863 1.00 80.62 184 ILE A C 1
ATOM 1507 O O . ILE A 1 184 ? 15.443 -5.192 -7.501 1.00 80.62 184 ILE A O 1
ATOM 1511 N N . GLN A 1 185 ? 13.922 -4.446 -6.019 1.00 77.50 185 GLN A N 1
ATOM 1512 C CA . GLN A 1 185 ? 14.599 -3.190 -5.674 1.00 77.50 185 GLN A CA 1
ATOM 1513 C C . GLN A 1 185 ? 15.044 -3.142 -4.212 1.00 77.50 185 GLN A C 1
ATOM 1515 O O . GLN A 1 185 ? 16.009 -2.453 -3.883 1.00 77.50 185 GLN A O 1
ATOM 1520 N N . ASN A 1 186 ? 14.347 -3.864 -3.337 1.00 77.81 186 ASN A N 1
ATOM 1521 C CA . ASN A 1 186 ? 14.732 -4.030 -1.945 1.00 77.81 186 ASN A CA 1
ATOM 1522 C C . ASN A 1 186 ? 14.286 -5.411 -1.470 1.00 77.81 186 ASN A C 1
ATOM 1524 O O . ASN A 1 186 ? 13.139 -5.813 -1.671 1.00 77.81 186 ASN A O 1
ATOM 1528 N N . VAL A 1 187 ? 15.189 -6.147 -0.843 1.00 80.12 187 VAL A N 1
ATOM 1529 C CA . VAL A 1 187 ? 14.878 -7.432 -0.231 1.00 80.12 187 VAL A CA 1
ATOM 1530 C C . VAL A 1 187 ? 15.638 -7.575 1.071 1.00 80.12 187 VAL A C 1
ATOM 1532 O O . VAL A 1 187 ? 16.828 -7.279 1.153 1.00 80.12 187 VAL A O 1
ATOM 1535 N N . GLY A 1 188 ? 14.941 -8.036 2.098 1.00 74.94 188 GLY A N 1
ATOM 1536 C CA . GLY A 1 188 ? 15.561 -8.525 3.312 1.00 74.94 188 GLY A CA 1
ATOM 1537 C C . GLY A 1 188 ? 15.438 -10.041 3.387 1.00 74.94 188 GLY A C 1
ATOM 1538 O O . GLY A 1 188 ? 14.375 -10.615 3.126 1.00 74.94 188 GLY A O 1
ATOM 1539 N N . LEU A 1 189 ? 16.538 -10.692 3.738 1.00 71.56 189 LEU A N 1
ATOM 1540 C CA . LEU A 1 189 ? 16.649 -12.131 3.919 1.00 71.56 189 LEU A CA 1
ATOM 1541 C C . LEU A 1 189 ? 17.084 -12.436 5.355 1.00 71.56 189 LEU A C 1
ATOM 1543 O O . LEU A 1 189 ? 18.022 -11.841 5.884 1.00 71.56 189 LEU A O 1
ATOM 1547 N N . ILE A 1 190 ? 16.416 -13.400 5.977 1.00 63.91 190 ILE A N 1
ATOM 1548 C CA . ILE A 1 190 ? 16.792 -14.005 7.254 1.00 63.91 190 ILE A CA 1
ATOM 1549 C C . ILE A 1 190 ? 17.503 -15.321 6.930 1.00 63.91 190 ILE A C 1
ATOM 1551 O O . ILE A 1 190 ? 16.925 -16.216 6.301 1.00 63.91 190 ILE A O 1
ATOM 1555 N N . GLN A 1 191 ? 18.766 -15.444 7.340 1.00 59.44 191 GLN A N 1
ATOM 1556 C CA . GLN A 1 191 ? 19.543 -16.668 7.134 1.00 59.44 191 GLN A CA 1
ATOM 1557 C C . GLN A 1 191 ? 19.174 -17.705 8.204 1.00 59.44 191 GLN A C 1
ATOM 1559 O O . GLN A 1 191 ? 19.273 -17.438 9.399 1.00 59.44 191 GLN A O 1
ATOM 1564 N N . LEU A 1 192 ? 18.745 -18.896 7.774 1.00 54.25 192 LEU A N 1
ATOM 1565 C CA . LEU A 1 192 ? 18.334 -19.986 8.673 1.00 54.25 192 LEU A CA 1
ATOM 1566 C C . LEU A 1 192 ? 19.524 -20.805 9.208 1.00 54.25 192 LEU A C 1
ATOM 1568 O O . LEU A 1 192 ? 19.409 -21.443 10.249 1.00 54.25 192 LEU A O 1
ATOM 1572 N N . LEU A 1 193 ? 20.672 -20.771 8.521 1.00 52.47 193 LEU A N 1
ATOM 1573 C CA . LEU A 1 193 ? 21.881 -21.535 8.846 1.00 52.47 193 LEU A CA 1
ATOM 1574 C C . LEU A 1 193 ? 23.119 -20.633 8.721 1.00 52.47 193 LEU A C 1
ATOM 1576 O O . LEU A 1 193 ? 23.758 -20.569 7.676 1.00 52.47 193 LEU A O 1
ATOM 1580 N N . GLY A 1 194 ? 23.440 -19.922 9.802 1.00 46.91 194 GLY A N 1
ATOM 1581 C CA . GLY A 1 194 ? 24.634 -19.087 9.932 1.00 46.91 194 GLY A CA 1
ATOM 1582 C C . GLY A 1 194 ? 24.769 -18.589 11.371 1.00 46.91 194 GLY A C 1
ATOM 1583 O O . GLY A 1 194 ? 23.859 -17.953 11.894 1.00 46.91 194 GLY A O 1
ATOM 1584 N N . LYS A 1 195 ? 25.883 -18.897 12.051 1.00 45.59 195 LYS A N 1
ATOM 1585 C CA . LYS A 1 195 ? 26.051 -18.592 13.488 1.00 45.59 195 LYS A CA 1
ATOM 1586 C C . LYS A 1 195 ? 26.256 -17.096 13.799 1.00 45.59 195 LYS A C 1
ATOM 1588 O O . LYS A 1 195 ? 26.156 -16.727 14.963 1.00 45.59 195 LYS A O 1
ATOM 1593 N N . LEU A 1 196 ? 26.509 -16.245 12.796 1.00 47.66 196 LEU A N 1
ATOM 1594 C CA . LEU A 1 196 ? 26.931 -14.846 12.996 1.00 47.66 196 LEU A CA 1
ATOM 1595 C C . LEU A 1 196 ? 26.090 -13.776 12.269 1.00 47.66 196 LEU A C 1
ATOM 1597 O O . LEU A 1 196 ? 26.051 -12.648 12.747 1.00 47.66 196 LEU A O 1
ATOM 1601 N N . ILE A 1 197 ? 25.371 -14.090 11.181 1.00 44.81 197 ILE A N 1
ATOM 1602 C CA . ILE A 1 197 ? 24.553 -13.108 10.437 1.00 44.81 197 ILE A CA 1
ATOM 1603 C C . ILE A 1 197 ? 23.109 -13.607 10.364 1.00 44.81 197 ILE A C 1
ATOM 1605 O O . ILE A 1 197 ? 22.822 -14.599 9.703 1.00 44.81 197 ILE A O 1
ATOM 1609 N N . ARG A 1 198 ? 22.195 -12.927 11.068 1.00 50.62 198 ARG A N 1
ATOM 1610 C CA . ARG A 1 198 ? 20.776 -13.324 11.174 1.00 50.62 198 ARG A CA 1
ATOM 1611 C C . ARG A 1 198 ? 19.863 -12.606 10.176 1.00 50.62 198 ARG A C 1
ATOM 1613 O O . ARG A 1 198 ? 18.784 -13.106 9.878 1.00 50.62 198 ARG A O 1
ATOM 1620 N N . PHE A 1 199 ? 20.289 -11.458 9.654 1.00 50.44 199 PHE A N 1
ATOM 1621 C CA . PHE A 1 199 ? 19.520 -10.621 8.736 1.00 50.44 199 PHE A CA 1
ATOM 1622 C C . PHE A 1 199 ? 20.454 -9.947 7.731 1.00 50.44 199 PHE A C 1
ATOM 1624 O O . PHE A 1 199 ? 21.513 -9.451 8.112 1.00 50.44 199 PHE A 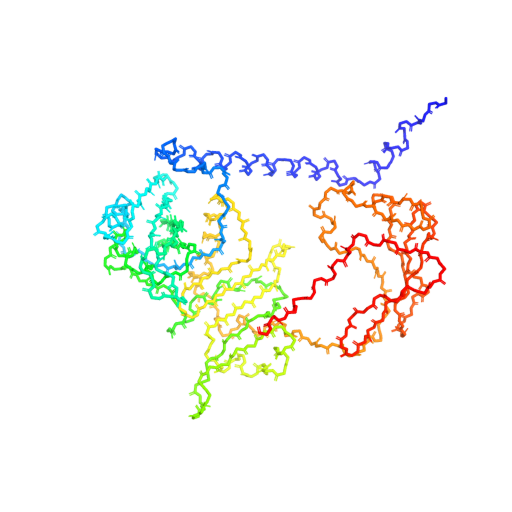O 1
ATOM 1631 N N . GLN A 1 200 ? 20.050 -9.918 6.466 1.00 52.50 200 GLN A N 1
ATOM 1632 C CA . GLN A 1 200 ? 20.767 -9.266 5.376 1.00 52.50 200 GLN A CA 1
ATOM 1633 C C . GLN A 1 200 ? 19.765 -8.480 4.529 1.00 52.50 200 GLN A C 1
ATOM 1635 O O . GLN A 1 200 ? 18.791 -9.051 4.045 1.00 52.50 200 GLN A O 1
ATOM 1640 N N . MET A 1 201 ? 19.996 -7.179 4.354 1.00 54.81 201 MET A N 1
ATOM 1641 C CA . MET A 1 201 ? 19.216 -6.324 3.458 1.00 54.81 201 MET A CA 1
ATOM 1642 C C . MET A 1 201 ? 20.037 -6.024 2.206 1.00 54.81 201 MET A C 1
ATOM 1644 O O . MET A 1 201 ? 21.237 -5.777 2.296 1.00 54.81 201 MET A O 1
ATOM 1648 N N . SER A 1 202 ? 19.393 -6.040 1.045 1.00 60.62 202 SER A N 1
ATOM 1649 C CA . SER A 1 202 ? 20.005 -5.685 -0.234 1.00 60.62 202 SER A CA 1
ATOM 1650 C C . SER A 1 202 ? 19.103 -4.697 -0.962 1.00 60.62 202 SER A C 1
ATOM 1652 O O . SER A 1 202 ? 17.906 -4.949 -1.120 1.00 60.62 202 SER A O 1
ATOM 1654 N N . VAL A 1 203 ? 19.673 -3.565 -1.375 1.00 57.59 203 VAL A N 1
ATOM 1655 C CA . VAL A 1 203 ? 18.964 -2.438 -1.997 1.00 57.59 203 VAL A CA 1
ATOM 1656 C C . VAL A 1 203 ? 19.726 -2.001 -3.246 1.00 57.59 203 VAL A C 1
ATOM 1658 O O . VAL A 1 203 ? 20.952 -1.956 -3.240 1.00 57.59 203 VAL A O 1
ATOM 1661 N N . GLY A 1 204 ? 19.012 -1.674 -4.324 1.00 57.62 204 GLY A N 1
ATOM 1662 C CA . GLY A 1 204 ? 19.619 -1.067 -5.514 1.00 57.62 204 GLY A CA 1
ATOM 1663 C C . GLY A 1 204 ? 20.633 -1.966 -6.237 1.00 57.62 204 GLY A C 1
ATOM 1664 O O . GLY A 1 204 ? 20.337 -3.119 -6.551 1.00 57.62 204 GLY A O 1
ATOM 1665 N N . THR A 1 205 ? 21.812 -1.423 -6.550 1.00 49.56 205 THR A N 1
ATOM 1666 C CA . THR A 1 205 ? 22.884 -2.107 -7.302 1.00 49.56 205 THR A CA 1
ATOM 1667 C C . THR A 1 205 ? 23.516 -3.283 -6.555 1.00 49.56 205 THR A C 1
ATOM 1669 O O . THR A 1 205 ? 24.100 -4.157 -7.191 1.00 49.56 205 THR A O 1
ATOM 1672 N N . ASP A 1 206 ? 23.353 -3.360 -5.231 1.00 49.47 206 ASP A N 1
ATOM 1673 C CA . ASP A 1 206 ? 23.964 -4.405 -4.396 1.00 49.47 206 ASP A CA 1
ATOM 1674 C C . ASP A 1 206 ? 23.173 -5.721 -4.394 1.00 49.47 206 ASP A C 1
ATOM 1676 O O . ASP A 1 206 ? 23.661 -6.742 -3.909 1.00 49.47 206 ASP A O 1
ATOM 1680 N N . ILE A 1 207 ? 21.959 -5.738 -4.960 1.00 56.88 207 ILE A N 1
ATOM 1681 C CA . ILE A 1 207 ? 21.131 -6.954 -5.047 1.00 56.88 207 ILE A CA 1
ATOM 1682 C C . ILE A 1 207 ? 21.831 -8.018 -5.900 1.00 56.88 207 ILE A C 1
ATOM 1684 O O . ILE A 1 207 ? 21.758 -9.200 -5.578 1.00 56.88 207 ILE A O 1
ATOM 1688 N N . GLU A 1 208 ? 22.554 -7.614 -6.945 1.00 53.81 208 GLU A N 1
ATOM 1689 C CA . GLU A 1 208 ? 23.311 -8.532 -7.803 1.00 53.81 208 GLU A CA 1
ATOM 1690 C C . GLU A 1 208 ? 24.396 -9.295 -7.035 1.00 53.81 208 GLU A C 1
ATOM 1692 O O . GLU A 1 208 ? 24.527 -10.508 -7.180 1.00 53.81 208 GLU A O 1
ATOM 1697 N N . GLN A 1 209 ? 25.158 -8.591 -6.197 1.00 51.03 209 GLN A N 1
ATOM 1698 C CA . GLN A 1 209 ? 26.299 -9.166 -5.480 1.00 51.03 209 GLN A CA 1
ATOM 1699 C C . GLN A 1 209 ? 25.870 -9.934 -4.223 1.00 51.03 209 GLN A C 1
ATOM 1701 O O . GLN A 1 209 ? 26.541 -10.878 -3.808 1.00 51.03 209 GLN A O 1
ATOM 1706 N N . ALA A 1 210 ? 24.746 -9.543 -3.618 1.00 51.09 210 ALA A N 1
ATOM 1707 C CA . ALA A 1 210 ? 24.284 -10.058 -2.334 1.00 51.09 210 ALA A CA 1
ATOM 1708 C C . ALA A 1 210 ? 23.328 -11.262 -2.433 1.00 51.09 210 ALA A C 1
ATOM 1710 O O . ALA A 1 210 ? 23.125 -11.956 -1.431 1.00 51.09 210 ALA A O 1
ATOM 1711 N N . LEU A 1 211 ? 22.730 -11.504 -3.606 1.00 61.72 211 LEU A N 1
ATOM 1712 C CA . LEU A 1 211 ? 21.638 -12.459 -3.793 1.00 61.72 211 LEU A CA 1
ATOM 1713 C C . LEU A 1 211 ? 21.914 -13.432 -4.953 1.00 61.72 211 LEU A C 1
ATOM 1715 O O . LEU A 1 211 ? 21.568 -13.198 -6.111 1.00 61.72 211 LEU A O 1
ATOM 1719 N N . THR A 1 212 ? 22.456 -14.608 -4.645 1.00 63.97 212 THR A N 1
ATOM 1720 C CA . THR A 1 212 ? 22.407 -15.729 -5.598 1.00 63.97 212 THR A CA 1
ATOM 1721 C C . THR A 1 212 ? 20.968 -16.249 -5.734 1.00 63.97 212 THR A C 1
ATOM 1723 O O . THR A 1 212 ? 20.198 -16.256 -4.769 1.00 63.97 212 THR A O 1
ATOM 1726 N N . LYS A 1 213 ? 20.590 -16.780 -6.910 1.00 62.66 213 LYS A N 1
ATOM 1727 C CA . LYS A 1 213 ? 19.280 -17.448 -7.115 1.00 62.66 213 LYS A CA 1
ATOM 1728 C C . LYS A 1 213 ? 19.006 -18.545 -6.067 1.00 62.66 213 LYS A C 1
ATOM 1730 O O . LYS A 1 213 ? 17.866 -18.749 -5.650 1.00 62.66 213 LYS A O 1
ATOM 1735 N N . ALA A 1 214 ? 20.061 -19.217 -5.598 1.00 58.81 214 ALA A N 1
ATOM 1736 C CA . ALA A 1 214 ? 19.984 -20.213 -4.533 1.00 58.81 214 ALA A CA 1
ATOM 1737 C C . ALA A 1 214 ? 19.628 -19.599 -3.165 1.00 58.81 214 ALA A C 1
ATOM 1739 O O . ALA A 1 214 ? 18.822 -20.177 -2.438 1.00 58.81 214 ALA A O 1
ATOM 1740 N N . GLN A 1 215 ? 20.165 -18.422 -2.821 1.00 63.19 215 GLN A N 1
ATOM 1741 C CA . GLN A 1 215 ? 19.837 -17.715 -1.575 1.00 63.19 215 GLN A CA 1
ATOM 1742 C C . GLN A 1 215 ? 18.400 -17.186 -1.564 1.00 63.19 215 GLN A C 1
ATOM 1744 O O . GLN A 1 215 ? 17.721 -17.342 -0.554 1.00 63.19 215 GLN A O 1
ATOM 1749 N N . LEU A 1 216 ? 17.897 -16.659 -2.688 1.00 63.03 216 LEU A N 1
ATOM 1750 C CA . LEU A 1 216 ? 16.481 -16.270 -2.838 1.00 63.03 216 LEU A CA 1
ATOM 1751 C C . LEU A 1 216 ? 15.505 -17.416 -2.557 1.00 63.03 216 LEU A C 1
ATOM 1753 O O . LEU A 1 216 ? 14.396 -17.195 -2.066 1.00 63.03 216 LEU A O 1
ATOM 1757 N N . THR A 1 217 ? 15.927 -18.634 -2.894 1.00 61.12 217 THR A N 1
ATOM 1758 C CA . THR A 1 217 ? 15.122 -19.846 -2.733 1.00 61.12 217 THR A CA 1
ATOM 1759 C C . THR A 1 217 ? 15.258 -20.433 -1.323 1.00 61.12 217 THR A C 1
ATOM 1761 O O . THR A 1 217 ? 14.274 -20.916 -0.777 1.00 61.12 217 THR A O 1
ATOM 1764 N N . ARG A 1 218 ? 16.453 -20.380 -0.710 1.00 59.50 218 ARG A N 1
ATOM 1765 C CA . ARG A 1 218 ? 16.749 -21.016 0.593 1.00 59.50 218 ARG A CA 1
ATOM 1766 C C . ARG A 1 218 ? 16.542 -20.122 1.820 1.00 59.50 218 ARG A C 1
ATOM 1768 O O . ARG A 1 218 ? 16.382 -20.646 2.918 1.00 59.50 218 ARG A O 1
ATOM 1775 N N . ALA A 1 219 ? 16.620 -18.800 1.682 1.00 59.41 219 ALA A N 1
ATOM 1776 C CA . ALA A 1 219 ? 16.511 -17.886 2.817 1.00 59.41 219 ALA A CA 1
ATOM 1777 C C . ALA A 1 219 ? 15.049 -17.576 3.163 1.00 59.41 219 ALA A C 1
ATOM 1779 O O . ALA A 1 219 ? 14.186 -17.468 2.286 1.00 59.41 219 ALA A O 1
ATOM 1780 N N . ARG A 1 220 ? 14.772 -17.364 4.457 1.00 65.50 220 ARG A N 1
ATOM 1781 C CA . ARG A 1 220 ? 13.456 -16.895 4.899 1.00 65.50 220 ARG A CA 1
ATOM 1782 C C . ARG A 1 220 ? 13.347 -15.414 4.555 1.00 65.50 220 ARG A C 1
ATOM 1784 O O . ARG A 1 220 ? 14.103 -14.593 5.060 1.00 65.50 220 ARG A O 1
ATOM 1791 N N . LYS A 1 221 ? 12.421 -15.064 3.671 1.00 69.75 221 LYS A N 1
ATOM 1792 C CA . LYS A 1 221 ? 12.216 -13.688 3.204 1.00 69.75 221 LYS A CA 1
ATOM 1793 C C . LYS A 1 221 ? 11.686 -12.842 4.368 1.00 69.75 221 LYS A C 1
ATOM 1795 O O . LYS A 1 221 ? 10.667 -13.207 4.947 1.00 69.75 221 LYS A O 1
ATOM 1800 N N . SER A 1 222 ? 12.344 -11.736 4.723 1.00 73.38 222 SER A N 1
ATOM 1801 C CA . SER A 1 222 ? 11.794 -10.779 5.695 1.00 73.38 222 SER A CA 1
ATOM 1802 C C . SER A 1 222 ? 10.903 -9.752 5.012 1.00 73.38 222 SER A C 1
ATOM 1804 O O . SER A 1 222 ? 9.828 -9.420 5.500 1.00 73.38 222 SER A O 1
ATOM 1806 N N . HIS A 1 223 ? 11.328 -9.244 3.867 1.00 82.75 223 HIS A N 1
ATOM 1807 C CA . HIS A 1 223 ? 10.526 -8.364 3.041 1.00 82.75 223 HIS A CA 1
ATOM 1808 C C . HIS A 1 223 ? 11.050 -8.382 1.621 1.00 82.75 223 HIS A C 1
ATOM 1810 O O . HIS A 1 223 ? 12.227 -8.642 1.388 1.00 82.75 223 HIS A O 1
ATOM 1816 N N . VAL A 1 224 ? 10.163 -8.117 0.679 1.00 86.50 224 VAL A N 1
ATOM 1817 C CA . VAL A 1 224 ? 10.475 -8.031 -0.743 1.00 86.50 224 VAL A CA 1
ATOM 1818 C C . VAL A 1 224 ? 9.733 -6.823 -1.268 1.00 86.50 224 VAL A C 1
ATOM 1820 O O . VAL A 1 224 ? 8.569 -6.636 -0.932 1.00 86.50 224 VAL A O 1
ATOM 1823 N N . PHE A 1 225 ? 10.398 -6.012 -2.072 1.00 89.00 225 PHE A N 1
ATOM 1824 C CA . PHE A 1 225 ? 9.814 -4.881 -2.765 1.00 89.00 225 PHE A CA 1
ATOM 1825 C C . PHE A 1 225 ? 10.432 -4.765 -4.154 1.00 89.00 225 PHE A C 1
ATOM 1827 O O . PHE A 1 225 ? 11.642 -4.956 -4.339 1.00 89.00 225 PHE A O 1
ATOM 1834 N N . GLY A 1 226 ? 9.599 -4.446 -5.134 1.00 87.19 226 GLY A N 1
ATOM 1835 C CA . GLY A 1 226 ? 10.029 -4.325 -6.512 1.00 87.19 226 GLY A CA 1
ATOM 1836 C C . GLY A 1 226 ? 8.996 -3.672 -7.412 1.00 87.19 226 GLY A C 1
ATOM 1837 O O . GLY A 1 226 ? 7.907 -3.278 -6.988 1.00 87.19 226 GLY A O 1
ATOM 1838 N N . VAL A 1 227 ? 9.379 -3.581 -8.678 1.00 87.81 227 VAL A N 1
ATOM 1839 C CA . VAL A 1 227 ? 8.574 -3.014 -9.761 1.00 87.81 227 VAL A CA 1
ATOM 1840 C C . VAL A 1 227 ? 8.394 -4.081 -10.827 1.00 87.81 227 VAL A C 1
ATOM 1842 O O . VAL A 1 227 ? 9.337 -4.806 -11.138 1.00 87.81 227 VAL A O 1
ATOM 1845 N N . GLY A 1 228 ? 7.206 -4.192 -11.396 1.00 88.12 228 GLY A N 1
ATOM 1846 C CA . GLY A 1 228 ? 6.931 -5.104 -12.498 1.00 88.12 228 GLY A CA 1
ATOM 1847 C C . GLY A 1 228 ? 5.712 -4.650 -13.278 1.00 88.12 228 GLY A C 1
ATOM 1848 O O . GLY A 1 228 ? 5.337 -3.482 -13.210 1.00 88.12 228 GLY A O 1
ATOM 1849 N N . TYR A 1 229 ? 5.103 -5.575 -14.009 1.00 88.12 229 TYR A N 1
ATOM 1850 C CA . TYR A 1 229 ? 3.935 -5.296 -14.833 1.00 88.12 229 TYR A CA 1
ATOM 1851 C C . TYR A 1 229 ? 2.816 -6.284 -14.540 1.00 88.12 229 TYR A C 1
ATOM 1853 O O . TYR A 1 229 ? 3.032 -7.497 -14.544 1.00 88.12 229 TYR A O 1
ATOM 1861 N N . GLU A 1 230 ? 1.612 -5.768 -14.342 1.00 91.31 230 GLU A N 1
ATOM 1862 C CA . GLU A 1 230 ? 0.399 -6.556 -14.152 1.00 91.31 230 GLU A CA 1
ATOM 1863 C C . GLU A 1 230 ? -0.698 -5.980 -15.051 1.00 91.31 230 GLU A C 1
ATOM 1865 O O . GLU A 1 230 ? -0.901 -4.769 -15.099 1.00 91.31 230 GLU A O 1
ATOM 1870 N N . ASN A 1 231 ? -1.363 -6.837 -15.833 1.00 87.94 231 ASN A N 1
ATOM 1871 C CA . ASN A 1 231 ? -2.363 -6.424 -16.831 1.00 87.94 231 ASN A CA 1
ATOM 1872 C C . ASN A 1 231 ? -1.881 -5.305 -17.779 1.00 87.94 231 ASN A C 1
ATOM 1874 O O . ASN A 1 231 ? -2.645 -4.420 -18.145 1.00 87.94 231 ASN A O 1
ATOM 1878 N N . GLY A 1 232 ? -0.594 -5.331 -18.144 1.00 82.69 232 GLY A N 1
ATOM 1879 C CA . GLY A 1 232 ? 0.030 -4.334 -19.021 1.00 82.69 232 GLY A CA 1
ATOM 1880 C C . GLY A 1 232 ? 0.465 -3.040 -18.328 1.00 82.69 232 GLY A C 1
ATOM 1881 O O . GLY A 1 232 ? 1.250 -2.299 -18.905 1.00 82.69 232 GLY A O 1
ATOM 1882 N N . ASN A 1 233 ? 0.051 -2.793 -17.083 1.00 85.19 233 ASN A N 1
ATOM 1883 C CA . ASN A 1 233 ? 0.404 -1.579 -16.351 1.00 85.19 233 ASN A CA 1
ATOM 1884 C C . ASN A 1 233 ? 1.618 -1.809 -15.456 1.00 85.19 233 ASN A C 1
ATOM 1886 O O . ASN A 1 233 ? 1.762 -2.875 -14.849 1.00 85.19 233 ASN A O 1
ATOM 1890 N N . GLN A 1 234 ? 2.478 -0.797 -15.337 1.00 86.81 234 GLN A N 1
ATOM 1891 C CA . GLN A 1 234 ? 3.559 -0.827 -14.362 1.00 86.81 234 GLN A CA 1
ATOM 1892 C C . GLN A 1 234 ? 2.976 -0.780 -12.944 1.00 86.81 234 GLN A C 1
ATOM 1894 O O . GLN A 1 234 ? 2.172 0.089 -12.613 1.00 86.81 234 GLN A O 1
ATOM 1899 N N . VAL A 1 235 ? 3.410 -1.707 -12.095 1.00 92.62 235 VAL A N 1
ATOM 1900 C CA . VAL A 1 235 ? 3.012 -1.785 -10.689 1.00 92.62 235 VAL A CA 1
ATOM 1901 C C . VAL A 1 235 ? 4.242 -1.800 -9.797 1.00 92.62 235 VAL A C 1
ATOM 1903 O O . VAL A 1 235 ? 5.269 -2.404 -10.118 1.00 92.62 235 VAL A O 1
ATOM 1906 N N . THR A 1 236 ? 4.127 -1.155 -8.641 1.00 93.94 236 THR A N 1
ATOM 1907 C CA . THR A 1 236 ? 5.086 -1.319 -7.547 1.00 93.94 236 THR A CA 1
ATOM 1908 C C . THR A 1 236 ? 4.403 -2.087 -6.433 1.00 93.94 236 THR A C 1
ATOM 1910 O O . THR A 1 236 ? 3.248 -1.812 -6.103 1.00 93.94 236 THR A O 1
ATOM 1913 N N . ILE A 1 237 ? 5.094 -3.061 -5.857 1.00 95.00 237 ILE A N 1
ATOM 1914 C CA . ILE A 1 237 ? 4.546 -3.826 -4.746 1.00 95.00 237 ILE A CA 1
ATOM 1915 C C . ILE A 1 237 ? 5.663 -4.302 -3.834 1.00 95.00 237 ILE A C 1
ATOM 1917 O O . ILE A 1 237 ? 6.770 -4.637 -4.268 1.00 95.00 237 ILE A O 1
ATOM 1921 N N . GLY A 1 238 ? 5.358 -4.353 -2.551 1.00 93.00 238 GLY A N 1
ATOM 1922 C CA . GLY A 1 238 ? 6.164 -5.023 -1.565 1.00 93.00 238 GLY A CA 1
ATOM 1923 C C . GLY A 1 238 ? 5.316 -5.679 -0.503 1.00 93.00 238 GLY A C 1
ATOM 1924 O O . GLY A 1 238 ? 4.152 -5.350 -0.296 1.00 93.00 238 GLY A O 1
ATOM 1925 N N . CYS A 1 239 ? 5.922 -6.638 0.171 1.00 92.25 239 CYS A N 1
ATOM 1926 C CA . CYS A 1 239 ? 5.322 -7.336 1.287 1.00 92.25 239 CYS A CA 1
ATOM 1927 C C . CYS A 1 239 ? 6.391 -7.706 2.307 1.00 92.25 239 CYS A C 1
ATOM 1929 O O . CYS A 1 239 ? 7.557 -7.934 1.972 1.00 92.25 239 CYS A O 1
ATOM 1931 N N . SER A 1 240 ? 5.980 -7.796 3.564 1.00 89.44 240 SER A N 1
ATOM 1932 C CA . SER A 1 240 ? 6.826 -8.193 4.684 1.00 89.44 240 SER A CA 1
ATOM 1933 C C . SER A 1 240 ? 6.312 -9.480 5.307 1.00 89.44 240 SER A C 1
ATOM 1935 O O . SER A 1 240 ? 5.107 -9.715 5.387 1.00 89.44 240 SER A O 1
ATOM 1937 N N . TYR A 1 241 ? 7.228 -10.276 5.852 1.00 85.75 241 TYR A N 1
ATOM 1938 C CA . TYR A 1 241 ? 6.905 -11.482 6.609 1.00 85.75 241 TYR A CA 1
ATOM 1939 C C . TYR A 1 241 ? 6.023 -11.187 7.826 1.00 85.75 241 TYR A C 1
ATOM 1941 O O . TYR A 1 241 ? 5.350 -12.085 8.310 1.00 85.75 241 TYR A O 1
ATOM 1949 N N . LYS A 1 242 ? 6.018 -9.937 8.313 1.00 84.50 242 LYS A N 1
ATOM 1950 C CA . LYS A 1 242 ? 5.163 -9.458 9.404 1.00 84.50 242 LYS A CA 1
ATOM 1951 C C . LYS A 1 242 ? 3.741 -9.110 8.950 1.00 84.50 242 LYS A C 1
ATOM 1953 O O . LYS A 1 242 ? 3.015 -8.530 9.748 1.00 84.50 242 LYS A O 1
ATOM 1958 N N . GLY A 1 243 ? 3.341 -9.404 7.713 1.00 88.12 243 GLY A N 1
ATOM 1959 C CA . GLY A 1 243 ? 1.945 -9.291 7.274 1.00 88.12 243 GLY A CA 1
ATOM 1960 C C . GLY A 1 243 ? 1.525 -7.944 6.688 1.00 88.12 243 GLY A C 1
ATOM 1961 O O . GLY A 1 243 ? 0.339 -7.741 6.449 1.00 88.12 243 GLY A O 1
ATOM 1962 N N . ARG A 1 244 ? 2.464 -7.016 6.451 1.00 92.75 244 ARG A N 1
ATOM 1963 C CA . ARG A 1 244 ? 2.182 -5.773 5.709 1.00 92.75 244 ARG A CA 1
ATOM 1964 C C . ARG A 1 244 ? 2.459 -5.955 4.221 1.00 92.75 244 ARG A C 1
ATOM 1966 O O . ARG A 1 244 ? 3.532 -6.460 3.883 1.00 92.75 244 ARG A O 1
ATOM 1973 N N . ILE A 1 245 ? 1.553 -5.470 3.378 1.00 95.75 245 ILE A N 1
ATOM 1974 C CA . ILE A 1 245 ? 1.710 -5.309 1.924 1.00 95.75 245 ILE A CA 1
ATOM 1975 C C . ILE A 1 245 ? 1.640 -3.818 1.611 1.00 95.75 245 ILE A C 1
ATOM 1977 O O . ILE A 1 245 ? 0.879 -3.110 2.264 1.00 95.75 245 ILE A O 1
ATOM 1981 N N . TRP A 1 246 ? 2.434 -3.333 0.660 1.00 95.88 246 TRP A N 1
ATOM 1982 C CA . TRP A 1 246 ? 2.428 -1.931 0.252 1.00 95.88 246 TRP A CA 1
ATOM 1983 C C . TRP A 1 246 ? 2.799 -1.726 -1.217 1.00 95.88 246 TRP A C 1
ATOM 1985 O O . TRP A 1 246 ? 3.375 -2.596 -1.860 1.00 95.88 246 TRP A O 1
ATOM 1995 N N . SER A 1 247 ? 2.516 -0.534 -1.723 1.00 94.75 247 SER A N 1
ATOM 1996 C CA . SER A 1 247 ? 2.926 0.005 -3.015 1.00 94.75 247 SER A CA 1
ATOM 1997 C C . SER A 1 247 ? 3.440 1.438 -2.819 1.00 94.75 247 SER A C 1
ATOM 1999 O O . SER A 1 247 ? 3.161 2.075 -1.803 1.00 94.75 247 SER A O 1
ATOM 2001 N N . GLN A 1 248 ? 4.213 1.959 -3.773 1.00 91.62 248 GLN A N 1
ATOM 2002 C CA . GLN A 1 248 ? 4.594 3.379 -3.803 1.00 91.62 248 GLN A CA 1
ATOM 2003 C C . GLN A 1 248 ? 3.449 4.286 -4.277 1.00 91.62 248 GLN A C 1
ATOM 2005 O O . GLN A 1 248 ? 3.559 5.507 -4.167 1.00 91.62 248 GLN A O 1
ATOM 2010 N N . VAL A 1 249 ? 2.359 3.706 -4.786 1.00 91.25 249 VAL A N 1
ATOM 2011 C CA . VAL A 1 249 ? 1.177 4.451 -5.222 1.00 91.25 249 VAL A CA 1
ATOM 2012 C C . VAL A 1 249 ? 0.492 5.105 -4.023 1.00 91.25 249 VAL A C 1
ATOM 2014 O O . VAL A 1 249 ? 0.286 4.482 -2.975 1.00 91.25 249 VAL A O 1
ATOM 2017 N N . ARG A 1 250 ? 0.114 6.372 -4.206 1.00 92.81 250 ARG A N 1
ATOM 2018 C CA . ARG A 1 250 ? -0.846 7.066 -3.354 1.00 92.81 250 ARG A CA 1
ATOM 2019 C C . ARG A 1 250 ? -2.039 7.461 -4.201 1.00 92.81 250 ARG A C 1
ATOM 2021 O O . ARG A 1 250 ? -1.851 8.140 -5.205 1.00 92.81 250 ARG A O 1
ATOM 2028 N N . ASP A 1 251 ? -3.233 7.067 -3.791 1.00 94.12 251 ASP A N 1
ATOM 2029 C CA . ASP A 1 251 ? -4.457 7.452 -4.493 1.00 94.12 251 ASP A CA 1
ATOM 2030 C C . ASP A 1 251 ? -5.627 7.641 -3.514 1.00 94.12 251 ASP A C 1
ATOM 2032 O O . ASP A 1 251 ? -5.430 7.648 -2.294 1.00 94.12 251 ASP A O 1
ATOM 2036 N N . ASP A 1 252 ? -6.819 7.900 -4.037 1.00 95.00 252 ASP A N 1
ATOM 2037 C CA . ASP A 1 252 ? -8.029 8.106 -3.247 1.00 95.00 252 ASP A CA 1
ATOM 2038 C C . ASP A 1 252 ? -8.542 6.827 -2.546 1.00 95.00 252 ASP A C 1
ATOM 2040 O O . ASP A 1 252 ? -7.989 5.731 -2.666 1.00 95.00 252 ASP A O 1
ATOM 2044 N N . ILE A 1 253 ? -9.591 6.997 -1.737 1.00 96.00 253 ILE A N 1
ATOM 2045 C CA . ILE A 1 253 ? -10.177 5.940 -0.901 1.00 96.00 253 ILE A CA 1
ATOM 2046 C C . ILE A 1 253 ? -10.818 4.831 -1.749 1.00 96.00 253 ILE A C 1
ATOM 2048 O O . ILE A 1 253 ? -10.784 3.670 -1.343 1.00 96.00 253 ILE A O 1
ATOM 2052 N N . ASP A 1 254 ? -11.394 5.166 -2.907 1.00 96.62 254 ASP A N 1
ATOM 2053 C CA . ASP A 1 254 ? -12.020 4.180 -3.794 1.00 96.62 254 ASP A CA 1
ATOM 2054 C C . ASP A 1 254 ? -10.954 3.256 -4.398 1.00 96.62 254 ASP A C 1
ATOM 2056 O O . ASP A 1 254 ? -11.067 2.029 -4.341 1.00 96.62 254 ASP A O 1
ATOM 2060 N N . GLU A 1 255 ? -9.840 3.826 -4.857 1.00 96.31 255 GLU A N 1
ATOM 2061 C CA . GLU A 1 255 ? -8.694 3.044 -5.328 1.00 96.31 255 GLU A CA 1
ATOM 2062 C C . GLU A 1 255 ? -8.033 2.222 -4.214 1.00 96.31 255 GLU A C 1
ATOM 2064 O O . GLU A 1 255 ? -7.609 1.093 -4.465 1.00 96.31 255 GLU A O 1
ATOM 2069 N N . PHE A 1 256 ? -8.006 2.711 -2.969 1.00 97.69 256 PHE A N 1
ATOM 2070 C CA . PHE A 1 256 ? -7.549 1.904 -1.832 1.00 97.69 256 PHE A CA 1
ATOM 2071 C C . PHE A 1 256 ? -8.429 0.677 -1.595 1.00 97.69 256 PHE A C 1
ATOM 2073 O O . PHE A 1 256 ? -7.901 -0.416 -1.369 1.00 97.69 256 PHE A O 1
ATOM 2080 N N . ILE A 1 257 ? -9.753 0.839 -1.659 1.00 97.62 257 ILE A N 1
ATOM 2081 C CA . ILE A 1 257 ? -10.701 -0.271 -1.525 1.00 97.62 257 ILE A CA 1
ATOM 2082 C C . ILE A 1 257 ? -10.422 -1.295 -2.627 1.00 97.62 257 ILE A C 1
ATOM 2084 O O . ILE A 1 257 ? -10.066 -2.429 -2.308 1.00 97.62 257 ILE A O 1
ATOM 2088 N N . LYS A 1 258 ? -10.442 -0.885 -3.902 1.00 97.12 258 LYS A N 1
ATOM 2089 C CA . LYS A 1 258 ? -10.155 -1.759 -5.059 1.00 97.12 258 LYS A CA 1
ATOM 2090 C C . LYS A 1 258 ? -8.807 -2.472 -4.938 1.00 97.12 258 LYS A C 1
ATOM 2092 O O . LYS A 1 258 ? -8.699 -3.666 -5.235 1.00 97.12 258 LYS A O 1
ATOM 2097 N N . TRP A 1 259 ? -7.775 -1.761 -4.483 1.00 97.62 259 TRP A N 1
ATOM 2098 C CA . TRP A 1 259 ? -6.452 -2.330 -4.243 1.00 97.62 259 TRP A CA 1
ATOM 2099 C C . TRP A 1 259 ? -6.489 -3.421 -3.165 1.00 97.62 259 TRP A C 1
ATOM 2101 O O . TRP A 1 259 ? -5.929 -4.500 -3.375 1.00 97.62 259 TRP A O 1
ATOM 2111 N N . CYS A 1 260 ? -7.197 -3.195 -2.053 1.00 98.00 260 CYS A N 1
ATOM 2112 C CA . CYS A 1 260 ? -7.394 -4.203 -1.010 1.00 98.00 260 CYS A CA 1
ATOM 2113 C C . CYS A 1 260 ? -8.086 -5.456 -1.562 1.00 98.00 260 CYS A C 1
ATOM 2115 O O . CYS A 1 260 ? -7.604 -6.565 -1.336 1.00 98.00 260 CYS A O 1
ATOM 2117 N N . GLU A 1 261 ? -9.160 -5.303 -2.342 1.00 97.56 261 GLU A N 1
ATOM 2118 C CA . GLU A 1 261 ? -9.874 -6.443 -2.936 1.00 97.56 261 GLU A CA 1
ATOM 2119 C C . GLU A 1 261 ? -8.986 -7.240 -3.899 1.00 97.56 261 GLU A C 1
ATOM 2121 O O . GLU A 1 261 ? -8.996 -8.476 -3.902 1.00 97.56 261 GLU A O 1
ATOM 2126 N N . HIS A 1 262 ? -8.202 -6.543 -4.724 1.00 97.19 262 HIS A N 1
ATOM 2127 C CA . HIS A 1 262 ? -7.253 -7.159 -5.643 1.00 97.19 262 HIS A CA 1
ATOM 2128 C C . HIS A 1 262 ? -6.174 -7.954 -4.891 1.00 97.19 262 HIS A C 1
ATOM 2130 O O . HIS A 1 262 ? -5.956 -9.131 -5.187 1.00 97.19 262 HIS A O 1
ATOM 2136 N N . VAL A 1 263 ? -5.546 -7.348 -3.880 1.00 97.12 263 VAL A N 1
ATOM 2137 C CA . VAL A 1 263 ? -4.538 -8.013 -3.042 1.00 97.12 263 VAL A CA 1
ATOM 2138 C C . VAL A 1 263 ? -5.143 -9.201 -2.294 1.00 97.12 263 VAL A C 1
ATOM 2140 O O . VAL A 1 263 ? -4.537 -10.273 -2.254 1.00 97.12 263 VAL A O 1
ATOM 2143 N N . GLY A 1 264 ? -6.347 -9.042 -1.744 1.00 97.31 264 GLY A N 1
ATOM 2144 C CA . GLY A 1 264 ? -7.055 -10.079 -1.001 1.00 97.31 264 GLY A CA 1
ATOM 2145 C C . GLY A 1 264 ? -7.304 -11.343 -1.820 1.00 97.31 264 GLY A C 1
ATOM 2146 O O . GLY A 1 264 ? -7.063 -12.439 -1.314 1.00 97.31 264 GLY A O 1
ATOM 2147 N N . ARG A 1 265 ? -7.670 -11.210 -3.107 1.00 97.31 265 ARG A N 1
ATOM 2148 C CA . ARG A 1 265 ? -7.834 -12.361 -4.019 1.00 97.31 265 ARG A CA 1
ATOM 2149 C C . ARG A 1 265 ? -6.561 -13.197 -4.108 1.00 97.31 265 ARG A C 1
ATOM 2151 O O . ARG A 1 265 ? -6.612 -14.407 -3.926 1.00 97.31 265 ARG A O 1
ATOM 2158 N N . LYS A 1 266 ? -5.417 -12.546 -4.318 1.00 95.81 266 LYS A N 1
ATOM 2159 C CA . LYS A 1 266 ? -4.115 -13.220 -4.453 1.00 95.81 266 LYS A CA 1
ATOM 2160 C C . LYS A 1 266 ? -3.681 -13.852 -3.136 1.00 95.81 266 LYS A C 1
ATOM 2162 O O . LYS A 1 266 ? -3.202 -14.975 -3.099 1.00 95.81 266 LYS A O 1
ATOM 2167 N N . VAL A 1 267 ? -3.868 -13.143 -2.025 1.00 95.44 267 VAL A N 1
ATOM 2168 C CA . VAL A 1 267 ? -3.506 -13.642 -0.691 1.00 95.44 267 VAL A CA 1
ATOM 2169 C C . VAL A 1 267 ? -4.327 -14.880 -0.305 1.00 95.44 267 VAL A C 1
ATOM 2171 O O . VAL A 1 267 ? -3.800 -15.787 0.348 1.00 95.44 267 VAL A O 1
ATOM 2174 N N . LEU A 1 268 ? -5.597 -14.954 -0.705 1.00 95.44 268 LEU A N 1
ATOM 2175 C CA . LEU A 1 268 ? -6.472 -16.091 -0.407 1.00 95.44 268 LEU A CA 1
ATOM 2176 C C . LEU A 1 268 ? -6.282 -17.288 -1.339 1.00 95.44 268 LEU A C 1
ATOM 2178 O O . LEU A 1 268 ? -6.542 -18.404 -0.902 1.00 95.44 268 LEU A O 1
ATOM 2182 N N . ASP A 1 269 ? -5.794 -17.080 -2.559 1.00 95.00 269 ASP A N 1
ATOM 2183 C CA . ASP A 1 269 ? -5.601 -18.142 -3.547 1.00 95.00 269 ASP A CA 1
ATOM 2184 C C . ASP A 1 269 ? -4.540 -19.158 -3.085 1.00 95.00 269 ASP A C 1
ATOM 2186 O O . ASP A 1 269 ? -3.350 -18.858 -2.974 1.00 95.00 269 ASP A O 1
ATOM 2190 N N . ASP A 1 270 ? -4.979 -20.371 -2.753 1.00 92.06 270 ASP A N 1
ATOM 2191 C CA . ASP A 1 270 ? -4.132 -21.448 -2.249 1.00 92.06 270 ASP A CA 1
ATOM 2192 C C . ASP A 1 270 ? -3.386 -22.227 -3.333 1.00 92.06 270 ASP A C 1
ATOM 2194 O O . ASP A 1 270 ? -2.431 -22.940 -3.010 1.00 92.06 270 ASP A O 1
ATOM 2198 N N . THR A 1 271 ? -3.728 -22.009 -4.601 1.00 92.69 271 THR A N 1
ATOM 2199 C CA . THR A 1 271 ? -3.031 -22.587 -5.755 1.00 92.69 271 THR A CA 1
ATOM 2200 C C . THR A 1 271 ? -1.687 -21.903 -6.018 1.00 92.69 271 THR A C 1
ATOM 2202 O O . THR A 1 271 ? -0.804 -22.476 -6.666 1.00 92.69 271 THR A O 1
ATOM 2205 N N . ILE A 1 272 ? -1.485 -20.705 -5.459 1.00 89.56 272 ILE A N 1
ATOM 2206 C CA . ILE A 1 272 ? -0.246 -19.941 -5.594 1.00 89.56 272 ILE A CA 1
ATOM 2207 C C . ILE A 1 272 ? 0.851 -20.525 -4.693 1.00 89.56 272 ILE A C 1
ATOM 2209 O O . ILE A 1 272 ? 0.840 -20.398 -3.460 1.00 89.56 272 ILE A O 1
ATOM 2213 N N . ASP A 1 273 ? 1.865 -21.089 -5.347 1.00 84.44 273 ASP A N 1
ATOM 2214 C CA . ASP A 1 273 ? 3.079 -21.624 -4.734 1.00 84.44 273 ASP A CA 1
ATOM 2215 C C . ASP A 1 273 ? 4.074 -20.502 -4.380 1.00 84.44 273 ASP A C 1
ATOM 2217 O O . ASP A 1 273 ? 4.795 -19.964 -5.230 1.00 84.44 273 ASP A O 1
ATOM 2221 N N . THR A 1 274 ? 4.153 -20.174 -3.090 1.00 79.38 274 THR A N 1
ATOM 2222 C CA . THR A 1 274 ? 4.977 -19.078 -2.553 1.00 79.38 274 THR A CA 1
ATOM 2223 C C . THR A 1 274 ? 6.486 -19.305 -2.699 1.00 79.38 274 THR A C 1
ATOM 2225 O O . THR A 1 274 ? 7.267 -18.343 -2.650 1.00 79.38 274 THR A O 1
ATOM 2228 N N . GLU A 1 275 ? 6.929 -20.541 -2.946 1.00 73.00 275 GLU A N 1
ATOM 2229 C CA . GLU A 1 275 ? 8.329 -20.850 -3.251 1.00 73.00 275 GLU A CA 1
ATOM 2230 C C . GLU A 1 275 ? 8.696 -20.518 -4.702 1.00 73.00 275 GLU A C 1
ATOM 2232 O O . GLU A 1 275 ? 9.877 -20.324 -5.022 1.00 73.00 275 GLU A O 1
ATOM 2237 N N . LYS A 1 276 ? 7.705 -20.446 -5.599 1.00 74.31 276 LYS A N 1
ATOM 2238 C CA . LYS A 1 276 ? 7.901 -20.163 -7.029 1.00 74.31 276 LYS A CA 1
ATOM 2239 C C . LYS A 1 276 ? 7.799 -18.687 -7.389 1.00 74.31 276 LYS A C 1
ATOM 2241 O O . LYS A 1 276 ? 8.449 -18.282 -8.351 1.00 74.31 276 LYS A O 1
ATOM 2246 N N . ILE A 1 277 ? 7.085 -17.888 -6.598 1.00 74.75 277 ILE A N 1
ATOM 2247 C CA . ILE A 1 277 ? 6.791 -16.463 -6.853 1.00 74.75 277 ILE A CA 1
ATOM 2248 C C . ILE A 1 277 ? 8.024 -15.631 -7.249 1.00 74.75 277 ILE A C 1
ATOM 2250 O O . ILE A 1 277 ? 7.934 -14.763 -8.111 1.00 74.75 277 ILE A O 1
ATOM 2254 N N . LEU A 1 278 ? 9.199 -15.903 -6.667 1.00 68.75 278 LEU A N 1
ATOM 2255 C CA . LEU A 1 278 ? 10.434 -15.167 -6.980 1.00 68.75 278 LEU A CA 1
ATOM 2256 C C . LEU A 1 278 ? 11.402 -15.902 -7.916 1.00 68.75 278 LEU A C 1
ATOM 2258 O O . LEU A 1 278 ? 12.468 -15.366 -8.212 1.00 68.75 278 LEU A O 1
ATOM 2262 N N . ARG A 1 279 ? 11.076 -17.101 -8.418 1.00 67.12 279 ARG A N 1
ATOM 2263 C CA . ARG A 1 279 ? 11.985 -17.847 -9.315 1.00 67.12 279 ARG A CA 1
ATOM 2264 C C . ARG A 1 279 ? 12.222 -17.118 -10.640 1.00 67.12 279 ARG A C 1
ATOM 2266 O O . ARG A 1 279 ? 13.317 -17.200 -11.189 1.00 67.12 279 ARG A O 1
ATOM 2273 N N . GLY A 1 280 ? 11.210 -16.401 -11.132 1.00 62.06 280 GLY A N 1
ATOM 2274 C CA . GLY A 1 280 ? 11.287 -15.560 -12.331 1.00 62.06 280 GLY A CA 1
ATOM 2275 C C . GLY A 1 280 ? 11.686 -14.107 -12.061 1.00 62.06 280 GLY A C 1
ATOM 2276 O O . GLY A 1 280 ? 11.782 -13.325 -13.009 1.00 62.06 280 GLY A O 1
ATOM 2277 N N . ALA A 1 281 ? 11.907 -13.734 -10.794 1.00 67.19 281 ALA A N 1
ATOM 2278 C CA . ALA A 1 281 ? 12.275 -12.373 -10.443 1.00 67.19 281 ALA A CA 1
ATOM 2279 C C . ALA A 1 281 ? 13.640 -12.025 -11.044 1.00 67.19 281 ALA A C 1
ATOM 2281 O O . ALA A 1 281 ? 14.605 -12.795 -10.973 1.00 67.19 281 ALA A O 1
ATOM 2282 N N . ARG A 1 282 ? 13.714 -10.850 -11.661 1.00 61.81 282 ARG A N 1
ATOM 2283 C CA . ARG A 1 282 ? 14.925 -10.349 -12.296 1.00 61.81 282 ARG A CA 1
ATOM 2284 C C . ARG A 1 282 ? 15.722 -9.570 -11.266 1.00 61.81 282 ARG A C 1
ATOM 2286 O O . ARG A 1 282 ? 15.246 -8.581 -10.709 1.00 61.81 282 ARG A O 1
ATOM 2293 N N . VAL A 1 283 ? 16.946 -10.022 -11.038 1.00 61.94 283 VAL A N 1
ATOM 2294 C CA . VAL A 1 283 ? 17.938 -9.246 -10.303 1.00 61.94 283 VAL A CA 1
ATOM 2295 C C . VAL A 1 283 ? 18.600 -8.310 -11.315 1.00 61.94 283 VAL A C 1
ATOM 2297 O O . VAL A 1 283 ? 19.119 -8.805 -12.317 1.00 61.94 283 VAL A O 1
ATOM 2300 N N . PRO A 1 284 ? 18.522 -6.978 -11.138 1.00 58.97 284 PRO A N 1
ATOM 2301 C CA . PRO A 1 284 ? 19.243 -6.061 -12.009 1.00 58.97 284 PRO A CA 1
ATOM 2302 C C . PRO A 1 284 ? 20.736 -6.354 -11.958 1.00 58.97 284 PRO A C 1
ATOM 2304 O O . PRO A 1 284 ? 21.287 -6.467 -10.870 1.00 58.97 284 PRO A O 1
ATOM 2307 N N . THR A 1 285 ? 21.369 -6.429 -13.125 1.00 54.47 285 THR A N 1
ATOM 2308 C CA . THR A 1 285 ? 22.824 -6.516 -13.241 1.00 54.47 285 THR A CA 1
ATOM 2309 C C . THR A 1 285 ? 23.387 -5.153 -13.609 1.00 54.47 285 THR A C 1
ATOM 2311 O O . THR A 1 285 ? 22.911 -4.529 -14.566 1.00 54.47 285 THR A O 1
ATOM 2314 N N . SER A 1 286 ? 24.385 -4.677 -12.874 1.00 61.44 286 SER A N 1
ATOM 2315 C CA . SER A 1 286 ? 25.080 -3.442 -13.214 1.00 61.44 286 SER A CA 1
ATOM 2316 C C . SER A 1 286 ? 25.959 -3.677 -14.440 1.00 61.44 286 SER A C 1
ATOM 2318 O O . SER A 1 286 ? 26.881 -4.493 -14.422 1.00 61.44 286 SER A O 1
ATOM 2320 N N . ILE A 1 287 ? 25.669 -2.968 -15.530 1.00 64.81 287 ILE A N 1
ATOM 2321 C CA . ILE A 1 287 ? 26.486 -3.030 -16.741 1.00 64.81 287 ILE A CA 1
ATOM 2322 C C . ILE A 1 287 ? 27.598 -1.983 -16.663 1.00 64.81 287 ILE A C 1
ATOM 2324 O O . ILE A 1 287 ? 27.350 -0.796 -16.470 1.00 64.81 287 ILE A O 1
ATOM 2328 N N . ARG A 1 288 ? 28.849 -2.429 -16.811 1.00 69.12 288 ARG A N 1
ATOM 2329 C CA . ARG A 1 288 ? 30.032 -1.544 -16.831 1.00 69.12 288 ARG A CA 1
ATOM 2330 C C . ARG A 1 288 ? 30.359 -1.015 -18.223 1.00 69.12 288 ARG A C 1
ATOM 2332 O O . ARG A 1 288 ? 31.169 -0.108 -18.370 1.00 69.12 288 ARG A O 1
ATOM 2339 N N . SER A 1 289 ? 29.745 -1.602 -19.239 1.00 74.56 289 SER A N 1
ATOM 2340 C CA . SER A 1 289 ? 29.884 -1.223 -20.633 1.00 74.56 289 SER A CA 1
ATOM 2341 C C . SER A 1 289 ? 28.556 -1.428 -21.345 1.00 74.56 289 SER A C 1
ATOM 2343 O O . SER A 1 289 ? 27.709 -2.221 -20.928 1.00 74.56 289 SER A O 1
ATOM 2345 N N . ARG A 1 290 ? 28.368 -0.684 -22.432 1.00 77.81 290 ARG A N 1
ATOM 2346 C CA . ARG A 1 290 ? 27.201 -0.827 -23.293 1.00 77.81 290 ARG A CA 1
ATOM 2347 C C . ARG A 1 290 ? 27.194 -2.236 -23.918 1.00 77.81 290 ARG A C 1
ATOM 2349 O O . ARG A 1 290 ? 28.224 -2.634 -24.466 1.00 77.81 290 ARG A O 1
ATOM 2356 N N . PRO A 1 291 ? 26.066 -2.971 -23.892 1.00 78.88 291 PRO A N 1
ATOM 2357 C CA . PRO A 1 291 ? 25.932 -4.220 -24.636 1.00 78.88 291 PRO A CA 1
ATOM 2358 C C . PRO A 1 291 ? 26.183 -3.996 -26.130 1.00 78.88 291 PRO A C 1
ATOM 2360 O O . PRO A 1 291 ? 25.729 -2.995 -26.684 1.00 78.88 291 PRO A O 1
ATOM 2363 N N . ALA A 1 292 ? 26.868 -4.939 -26.780 1.00 86.75 292 ALA A N 1
ATOM 2364 C CA . ALA A 1 292 ? 27.169 -4.890 -28.212 1.00 86.75 292 ALA A CA 1
ATOM 2365 C C . ALA A 1 292 ? 25.931 -5.243 -29.068 1.00 86.75 292 ALA A C 1
ATOM 2367 O O . ALA A 1 292 ? 25.923 -6.231 -29.799 1.00 86.75 292 ALA A O 1
ATOM 2368 N N . ILE A 1 293 ? 24.851 -4.477 -28.902 1.00 83.75 293 ILE A N 1
ATOM 2369 C CA . ILE A 1 293 ? 23.544 -4.679 -29.534 1.00 83.75 293 ILE A CA 1
ATOM 2370 C C . ILE A 1 293 ? 23.150 -3.389 -30.259 1.00 83.75 293 ILE A C 1
ATOM 2372 O O . ILE A 1 293 ? 23.366 -2.277 -29.757 1.00 83.75 293 ILE A O 1
ATOM 2376 N N . PHE A 1 294 ? 22.585 -3.544 -31.458 1.00 87.00 294 PHE A N 1
ATOM 2377 C CA . PHE A 1 294 ? 22.146 -2.427 -32.287 1.00 87.00 294 PHE A CA 1
ATOM 2378 C C . PHE A 1 294 ? 20.942 -1.713 -31.641 1.00 87.00 294 PHE A C 1
ATOM 2380 O O . PHE A 1 294 ? 19.961 -2.382 -31.308 1.00 87.00 294 PHE A O 1
ATOM 2387 N N . PRO A 1 295 ? 20.998 -0.386 -31.426 1.00 83.94 295 PRO A N 1
ATOM 2388 C CA . PRO A 1 295 ? 19.887 0.357 -30.858 1.00 83.94 295 PRO A CA 1
ATOM 2389 C C . PRO A 1 295 ? 18.839 0.579 -31.951 1.00 83.94 295 PRO A C 1
ATOM 2391 O O . PRO A 1 295 ? 19.167 1.040 -33.040 1.00 83.94 295 PRO A O 1
ATOM 2394 N N . VAL A 1 296 ? 17.591 0.220 -31.665 1.00 82.50 296 VAL A N 1
ATOM 2395 C CA . VAL A 1 296 ? 16.483 0.331 -32.630 1.00 82.50 296 VAL A CA 1
ATOM 2396 C C . VAL A 1 296 ? 15.654 1.596 -32.422 1.00 82.50 296 VAL A C 1
ATOM 2398 O O . VAL A 1 296 ? 15.066 2.095 -33.370 1.00 82.50 296 VAL A O 1
ATOM 2401 N N . CYS A 1 297 ? 15.637 2.128 -31.199 1.00 82.38 297 CYS A N 1
ATOM 2402 C CA . CYS A 1 297 ? 14.933 3.351 -30.844 1.00 82.38 297 CYS A CA 1
ATOM 2403 C C . CYS A 1 297 ? 15.666 4.091 -29.717 1.00 82.38 297 CYS A C 1
ATOM 2405 O O . CYS A 1 297 ? 16.481 3.511 -28.987 1.00 82.38 297 CYS A O 1
ATOM 2407 N N . ILE A 1 298 ? 15.360 5.376 -29.586 1.00 82.00 298 ILE A N 1
ATOM 2408 C CA . ILE A 1 298 ? 15.644 6.201 -28.416 1.00 82.00 298 ILE A CA 1
ATOM 2409 C C . ILE A 1 298 ? 14.379 6.995 -28.122 1.00 82.00 298 ILE A C 1
ATOM 2411 O O . ILE A 1 298 ? 13.662 7.348 -29.049 1.00 82.00 298 ILE A O 1
ATOM 2415 N N . ASP A 1 299 ? 14.091 7.220 -26.849 1.00 83.62 299 ASP A N 1
ATOM 2416 C CA . ASP A 1 299 ? 12.846 7.853 -26.442 1.00 83.62 299 ASP A CA 1
ATOM 2417 C C . ASP A 1 299 ? 13.057 8.686 -25.173 1.00 83.62 299 ASP A C 1
ATOM 2419 O O . ASP A 1 299 ? 14.066 8.539 -24.462 1.00 83.62 299 ASP A O 1
ATOM 2423 N N . TRP A 1 300 ? 12.112 9.579 -24.913 1.00 79.12 300 TRP A N 1
ATOM 2424 C CA . TRP A 1 300 ? 12.018 10.381 -23.711 1.00 79.12 300 TRP A CA 1
ATOM 2425 C C . TRP A 1 300 ? 11.858 9.504 -22.467 1.00 79.12 300 TRP A C 1
ATOM 2427 O O . TRP A 1 300 ? 11.488 8.332 -22.511 1.00 79.12 300 TRP A O 1
ATOM 2437 N N . ASN A 1 301 ? 12.149 10.081 -21.303 1.00 70.69 301 ASN A N 1
ATOM 2438 C CA . ASN A 1 301 ? 11.813 9.409 -20.055 1.00 70.69 301 ASN A CA 1
ATOM 2439 C C . ASN A 1 301 ? 10.287 9.355 -19.909 1.00 70.69 301 ASN A C 1
ATOM 2441 O O . ASN A 1 301 ? 9.658 10.403 -20.027 1.00 70.69 301 ASN A O 1
ATOM 2445 N N . ASP A 1 302 ? 9.721 8.202 -19.536 1.00 62.19 302 ASP A N 1
ATOM 2446 C CA . ASP A 1 302 ? 8.272 8.014 -19.341 1.00 62.19 302 ASP A CA 1
ATOM 2447 C C . ASP A 1 302 ? 7.594 9.125 -18.521 1.00 62.19 302 ASP A C 1
ATOM 2449 O O . ASP A 1 302 ? 6.435 9.455 -18.751 1.00 62.19 302 ASP A O 1
ATOM 2453 N N . LYS A 1 303 ? 8.306 9.729 -17.559 1.00 62.81 303 LYS A N 1
ATOM 2454 C CA . LYS A 1 303 ? 7.788 10.840 -16.745 1.00 62.81 303 LYS A CA 1
ATOM 2455 C C . LYS A 1 303 ? 7.433 12.085 -17.560 1.00 62.81 303 LYS A C 1
ATOM 2457 O O . LYS A 1 303 ? 6.577 12.843 -17.123 1.00 62.81 303 LYS A O 1
ATOM 2462 N N . MET A 1 304 ? 8.082 12.314 -18.700 1.00 69.81 304 MET A N 1
ATOM 2463 C CA . MET A 1 304 ? 7.778 13.455 -19.570 1.00 69.81 304 MET A CA 1
ATOM 2464 C C . MET A 1 304 ? 6.394 13.312 -20.208 1.00 69.81 304 MET A C 1
ATOM 2466 O O . MET A 1 304 ? 5.686 14.299 -20.331 1.00 69.81 304 MET A O 1
ATOM 2470 N N . TYR A 1 305 ? 5.958 12.081 -20.485 1.00 69.50 305 TYR A N 1
ATOM 2471 C CA . TYR A 1 305 ? 4.622 11.788 -21.009 1.00 69.50 305 TYR A CA 1
ATOM 2472 C C . TYR A 1 305 ? 3.507 11.828 -19.948 1.00 69.50 305 TYR A C 1
ATOM 2474 O O . TYR A 1 305 ? 2.331 11.694 -20.277 1.00 69.50 305 TYR A O 1
ATOM 2482 N N . GLN A 1 306 ? 3.848 11.962 -18.661 1.00 64.69 306 GLN A N 1
ATOM 2483 C CA . GLN A 1 306 ? 2.864 12.002 -17.566 1.00 64.69 306 GLN A CA 1
ATOM 2484 C C . GLN A 1 306 ? 2.331 13.412 -17.285 1.00 64.69 306 GLN A C 1
ATOM 2486 O O . GLN A 1 306 ? 1.311 13.557 -16.610 1.00 64.69 306 GLN A O 1
ATOM 2491 N N . ASP A 1 307 ? 3.023 14.437 -17.777 1.00 66.19 307 ASP A N 1
ATOM 2492 C CA . ASP A 1 307 ? 2.678 15.847 -17.626 1.00 66.19 307 ASP A CA 1
ATOM 2493 C C . ASP A 1 307 ? 2.171 16.418 -18.962 1.00 66.19 307 ASP A C 1
ATOM 2495 O O . ASP A 1 307 ? 2.326 15.803 -20.012 1.00 66.19 307 ASP A O 1
ATOM 2499 N N . SER A 1 308 ? 1.568 17.613 -18.932 1.00 70.44 308 SER A N 1
ATOM 2500 C CA . SER A 1 308 ? 1.222 18.322 -20.173 1.00 70.44 308 SER A CA 1
ATOM 2501 C C . SER A 1 308 ? 2.484 18.633 -20.979 1.00 70.44 308 SER A C 1
ATOM 2503 O O . SER A 1 308 ? 3.457 19.140 -20.416 1.00 70.44 308 SER A O 1
ATOM 2505 N N . GLU A 1 309 ? 2.445 18.404 -22.288 1.00 71.75 309 GLU A N 1
ATOM 2506 C CA . GLU A 1 309 ? 3.572 18.635 -23.198 1.00 71.75 309 GLU A CA 1
ATOM 2507 C C . GLU A 1 309 ? 4.058 20.095 -23.163 1.00 71.75 309 GLU A C 1
ATOM 2509 O O . GLU A 1 309 ? 5.262 20.352 -23.174 1.00 71.75 309 GLU A O 1
ATOM 2514 N N . ASP A 1 310 ? 3.146 21.055 -22.965 1.00 73.62 310 ASP A N 1
ATOM 2515 C CA . ASP A 1 310 ? 3.451 22.491 -22.814 1.00 73.62 310 ASP A CA 1
ATOM 2516 C C . ASP A 1 310 ? 4.354 22.817 -21.614 1.00 73.62 310 ASP A C 1
ATOM 2518 O O . ASP A 1 310 ? 4.958 23.893 -21.532 1.00 73.62 310 ASP A O 1
ATOM 2522 N N . ARG A 1 311 ? 4.439 21.900 -20.644 1.00 73.75 311 ARG A N 1
ATOM 2523 C CA . ARG A 1 311 ? 5.248 22.070 -19.435 1.00 73.75 311 ARG A CA 1
ATOM 2524 C C . ARG A 1 311 ? 6.743 21.949 -19.727 1.00 73.75 311 ARG A C 1
ATOM 2526 O O . ARG A 1 311 ? 7.555 22.416 -18.924 1.00 73.75 311 ARG A O 1
ATOM 2533 N N . PHE A 1 312 ? 7.112 21.353 -20.859 1.00 76.38 312 PHE A N 1
ATOM 2534 C CA . PHE A 1 312 ? 8.495 21.093 -21.229 1.00 76.38 312 PHE A CA 1
ATOM 2535 C C . PHE A 1 312 ? 8.910 21.944 -22.429 1.00 76.38 312 PHE A C 1
ATOM 2537 O O . PHE A 1 312 ? 8.293 21.929 -23.490 1.00 76.38 312 PHE A O 1
ATOM 2544 N N . ASN A 1 313 ? 10.005 22.680 -22.253 1.00 80.19 313 ASN A N 1
ATOM 2545 C CA . ASN A 1 313 ? 10.653 23.426 -23.322 1.00 80.19 313 ASN A CA 1
ATOM 2546 C C . ASN A 1 313 ? 12.161 23.187 -23.248 1.00 80.19 313 ASN A C 1
ATOM 2548 O O . ASN A 1 313 ? 12.745 23.161 -22.160 1.00 80.19 313 ASN A O 1
ATOM 2552 N N . PHE A 1 314 ? 12.785 23.032 -24.408 1.00 81.88 314 PHE A N 1
ATOM 2553 C CA . PHE A 1 314 ? 14.221 22.864 -24.564 1.00 81.88 314 PHE A CA 1
ATOM 2554 C C . PHE 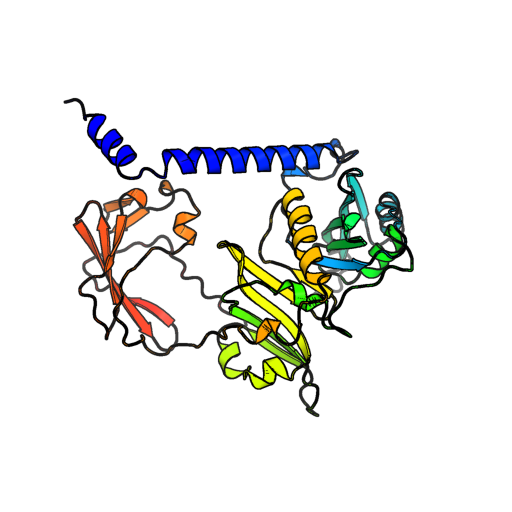A 1 314 ? 14.826 24.176 -25.050 1.00 81.88 314 PHE A C 1
ATOM 2556 O O . PHE A 1 314 ? 14.369 24.731 -26.044 1.00 81.88 314 PHE A O 1
ATOM 2563 N N . GLU A 1 315 ? 15.849 24.679 -24.361 1.00 80.94 315 GLU A N 1
ATOM 2564 C CA . GLU A 1 315 ? 16.562 25.888 -24.778 1.00 80.94 315 GLU A CA 1
ATOM 2565 C C . GLU A 1 315 ? 17.947 25.523 -25.323 1.00 80.94 315 GLU A C 1
ATOM 2567 O O . GLU A 1 315 ? 18.827 25.063 -24.584 1.00 80.94 315 GLU A O 1
ATOM 2572 N N . ILE A 1 316 ? 18.128 25.716 -26.631 1.00 80.38 316 ILE A N 1
ATOM 2573 C CA . ILE A 1 316 ? 19.380 25.476 -27.357 1.00 80.38 316 ILE A CA 1
ATOM 2574 C C . ILE A 1 316 ? 19.702 26.749 -28.126 1.00 80.38 316 ILE A C 1
ATOM 2576 O O . ILE A 1 316 ? 18.878 27.229 -28.896 1.00 80.38 316 ILE A O 1
ATOM 2580 N N . ASP A 1 317 ? 20.899 27.301 -27.925 1.00 77.75 317 ASP A N 1
ATOM 2581 C CA . ASP A 1 317 ? 21.357 28.499 -28.642 1.00 77.75 317 ASP A CA 1
ATOM 2582 C C . ASP A 1 317 ? 20.393 29.692 -28.549 1.00 77.75 317 ASP A C 1
ATOM 2584 O O . ASP A 1 317 ? 20.170 30.396 -29.531 1.00 77.75 317 ASP A O 1
ATOM 2588 N N . GLU A 1 318 ? 19.823 29.911 -27.357 1.00 79.00 318 GLU A N 1
ATOM 2589 C CA . GLU A 1 318 ? 18.840 30.974 -27.067 1.00 79.00 318 GLU A CA 1
ATOM 2590 C C . GLU A 1 318 ? 17.516 30.828 -27.848 1.00 79.00 318 GLU A C 1
ATOM 2592 O O . GLU A 1 318 ? 16.644 31.695 -27.782 1.00 79.00 318 GLU A O 1
ATOM 2597 N N . GLN A 1 319 ? 17.329 29.704 -28.547 1.00 78.12 319 GLN A N 1
ATOM 2598 C CA . GLN A 1 319 ? 16.076 29.306 -29.177 1.00 78.12 319 GLN A CA 1
ATOM 2599 C C . GLN A 1 319 ? 15.346 28.293 -28.302 1.00 78.12 319 GLN A C 1
ATOM 2601 O O . GLN A 1 319 ? 15.960 27.438 -27.659 1.00 78.12 319 GLN A O 1
ATOM 2606 N N . ARG A 1 320 ? 14.017 28.399 -28.280 1.00 81.88 320 ARG A N 1
ATOM 2607 C CA . ARG A 1 320 ? 13.144 27.513 -27.511 1.00 81.88 320 ARG A CA 1
ATOM 2608 C C . ARG A 1 320 ? 12.434 26.545 -28.439 1.00 81.88 320 ARG A C 1
ATOM 2610 O O . ARG A 1 320 ? 11.805 26.972 -29.401 1.00 81.88 320 ARG A O 1
ATOM 2617 N N . PHE A 1 321 ? 12.503 25.270 -28.092 1.00 83.00 321 PHE A N 1
ATOM 2618 C CA . PHE A 1 321 ? 11.846 24.173 -28.786 1.00 83.00 321 PHE A CA 1
ATOM 2619 C C . PHE A 1 321 ? 10.842 23.536 -27.832 1.00 83.00 321 PHE A C 1
ATOM 2621 O O . PHE A 1 321 ? 11.196 23.177 -26.705 1.00 83.00 321 PHE A O 1
ATOM 2628 N N . SER A 1 322 ? 9.586 23.436 -28.251 1.00 82.69 322 SER A N 1
ATOM 2629 C CA . SER A 1 322 ? 8.536 22.826 -27.439 1.00 82.69 322 SER A CA 1
ATOM 2630 C C . SER A 1 322 ? 8.569 21.306 -27.551 1.00 82.69 322 SER A C 1
ATOM 2632 O O . SER A 1 322 ? 8.944 20.760 -28.589 1.00 82.69 322 SER A O 1
ATOM 2634 N N . PHE A 1 323 ? 8.177 20.620 -26.477 1.00 82.00 323 PHE A N 1
ATOM 2635 C CA . PHE A 1 323 ? 8.203 19.158 -26.417 1.00 82.00 323 PHE A CA 1
ATOM 2636 C C . PHE A 1 323 ? 7.332 18.486 -27.478 1.00 82.00 323 PHE A C 1
ATOM 2638 O O . PHE A 1 323 ? 7.811 17.572 -28.134 1.00 82.00 323 PHE A O 1
ATOM 2645 N N . TYR A 1 324 ? 6.129 19.008 -27.729 1.00 81.62 324 TYR A N 1
ATOM 2646 C CA . TYR A 1 324 ? 5.204 18.480 -28.741 1.00 81.62 324 TYR A CA 1
ATOM 2647 C C . TYR A 1 324 ? 5.710 18.594 -30.192 1.00 81.62 324 TYR A C 1
ATOM 2649 O O . TYR A 1 324 ? 5.140 17.991 -31.093 1.00 81.62 324 TYR A O 1
ATOM 2657 N N . GLU A 1 325 ? 6.768 19.375 -30.443 1.00 87.38 325 GLU A N 1
ATOM 2658 C CA . GLU A 1 325 ? 7.392 19.501 -31.772 1.00 87.38 325 GLU A CA 1
ATOM 2659 C C . GLU A 1 325 ? 8.764 18.833 -31.845 1.00 87.38 325 GLU A C 1
ATOM 2661 O O . GLU A 1 325 ? 9.448 18.966 -32.863 1.00 87.38 325 GLU A O 1
ATOM 2666 N N . SER A 1 326 ? 9.194 18.182 -30.760 1.00 88.94 326 SER A N 1
ATOM 2667 C CA . SER A 1 326 ? 10.555 17.687 -30.604 1.00 88.94 326 SER A CA 1
ATOM 2668 C C . SER A 1 326 ? 10.604 16.185 -30.342 1.00 88.94 326 SER A C 1
ATOM 2670 O O . SER A 1 326 ? 9.960 15.674 -29.428 1.00 88.94 326 SER A O 1
ATOM 2672 N N . GLU A 1 327 ? 11.485 15.489 -31.050 1.00 89.69 327 GLU A N 1
ATOM 2673 C CA . GLU A 1 327 ? 11.713 14.053 -30.892 1.00 89.69 327 GLU A CA 1
ATOM 2674 C C . GLU A 1 327 ? 13.193 13.745 -30.652 1.00 89.69 327 GLU A C 1
ATOM 2676 O O . GLU A 1 327 ? 14.094 14.498 -31.039 1.00 89.69 327 GLU A O 1
ATOM 2681 N N . LEU A 1 328 ? 13.462 12.615 -29.994 1.00 89.25 328 LEU A N 1
ATOM 2682 C CA . LEU A 1 328 ? 14.813 12.077 -29.908 1.00 89.25 328 LEU A CA 1
ATOM 2683 C C . LEU A 1 328 ? 15.053 11.112 -31.062 1.00 89.25 328 LEU A C 1
ATOM 2685 O O . LEU A 1 328 ? 14.356 10.114 -31.207 1.00 89.25 328 LEU A O 1
ATOM 2689 N N . VAL A 1 329 ? 16.111 11.358 -31.830 1.00 90.44 329 VAL A N 1
ATOM 2690 C CA . VAL A 1 329 ? 16.474 10.513 -32.974 1.00 90.44 329 VAL A CA 1
ATOM 2691 C C . VAL A 1 329 ? 17.852 9.900 -32.783 1.00 90.44 329 VAL A C 1
ATOM 2693 O O . VAL A 1 329 ? 18.785 10.552 -32.312 1.00 90.44 329 VAL A O 1
ATOM 2696 N N . LEU A 1 330 ? 18.020 8.628 -33.146 1.00 88.88 330 LEU A N 1
ATOM 2697 C CA . LEU A 1 330 ? 19.341 8.000 -33.160 1.00 88.88 330 LEU A CA 1
ATOM 2698 C C . LEU A 1 330 ? 20.177 8.578 -34.306 1.00 88.88 330 LEU A C 1
ATOM 2700 O O 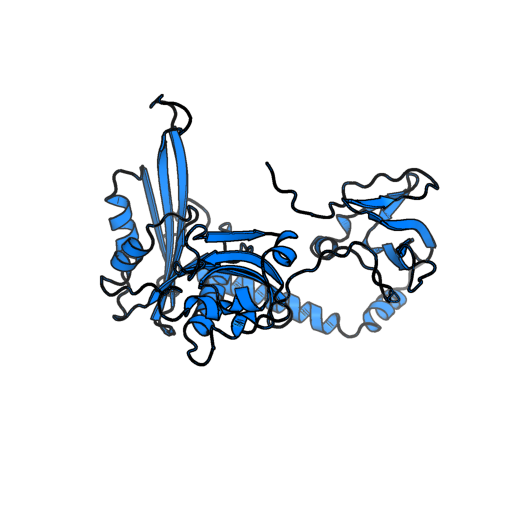. LEU A 1 330 ? 19.731 8.641 -35.447 1.00 88.88 330 LEU A O 1
ATOM 2704 N N . ILE A 1 331 ? 21.424 8.943 -34.017 1.00 91.44 331 ILE A N 1
ATOM 2705 C CA . ILE A 1 331 ? 22.370 9.447 -35.017 1.00 91.44 331 ILE A CA 1
ATOM 2706 C C . ILE A 1 331 ? 23.454 8.395 -35.201 1.00 91.44 331 ILE A C 1
ATOM 2708 O O . ILE A 1 331 ? 24.099 8.016 -34.230 1.00 91.44 331 ILE A O 1
ATOM 2712 N N . GLU A 1 332 ? 23.689 7.946 -36.438 1.00 89.56 332 GLU A N 1
ATOM 2713 C CA . GLU A 1 332 ? 24.779 7.003 -36.755 1.00 89.56 332 GLU A CA 1
ATOM 2714 C C . GLU A 1 332 ? 24.795 5.780 -35.811 1.00 89.56 332 GLU A C 1
ATOM 2716 O O . GLU A 1 332 ? 25.823 5.426 -35.225 1.00 89.56 332 GLU A O 1
ATOM 2721 N N . ALA A 1 333 ? 23.626 5.160 -35.609 1.00 86.81 333 ALA A N 1
ATOM 2722 C CA . ALA A 1 333 ? 23.476 4.015 -34.721 1.00 86.81 333 ALA A CA 1
ATOM 2723 C C . ALA A 1 333 ? 24.459 2.888 -35.086 1.00 86.81 333 ALA A C 1
ATOM 2725 O O . ALA A 1 333 ? 24.555 2.451 -36.230 1.00 86.81 333 ALA A O 1
ATOM 2726 N N . SER A 1 334 ? 25.174 2.392 -34.080 1.00 89.56 334 SER A N 1
ATOM 2727 C CA . SER A 1 334 ? 26.112 1.274 -34.199 1.00 89.56 334 SER A CA 1
ATOM 2728 C C . SER A 1 334 ? 25.839 0.267 -33.095 1.00 89.56 334 SER A C 1
ATOM 2730 O O . SER A 1 334 ? 25.412 0.654 -32.008 1.00 89.56 334 SER A O 1
ATOM 2732 N N . ALA A 1 335 ? 26.122 -1.015 -33.339 1.00 87.19 335 ALA A N 1
ATOM 2733 C CA . ALA A 1 335 ? 26.069 -2.049 -32.306 1.00 87.19 335 ALA A CA 1
ATOM 2734 C C . ALA A 1 335 ? 27.117 -1.833 -31.199 1.00 87.19 335 ALA A C 1
ATOM 2736 O O . ALA A 1 335 ? 26.945 -2.327 -30.090 1.00 87.19 335 ALA A O 1
ATOM 2737 N N . THR A 1 336 ? 28.187 -1.085 -31.475 1.00 85.50 336 THR A N 1
ATOM 2738 C CA . THR A 1 336 ? 29.293 -0.819 -30.544 1.00 85.50 336 THR A CA 1
ATOM 2739 C C . THR A 1 336 ? 29.561 0.684 -30.407 1.00 85.50 336 THR A C 1
ATOM 2741 O O . THR A 1 336 ? 29.103 1.490 -31.216 1.00 85.50 336 THR A O 1
ATOM 2744 N N . GLY A 1 337 ? 30.300 1.080 -29.366 1.00 84.44 337 GLY A N 1
ATOM 2745 C CA . GLY A 1 337 ? 30.607 2.488 -29.083 1.00 84.44 337 GLY A CA 1
ATOM 2746 C C . GLY A 1 337 ? 29.494 3.223 -28.328 1.00 84.44 337 GLY A C 1
ATOM 2747 O O . GLY A 1 337 ? 28.542 2.614 -27.838 1.00 84.44 337 GLY A O 1
ATOM 2748 N N . ASN A 1 338 ? 29.619 4.541 -28.195 1.00 83.75 338 ASN A N 1
ATOM 2749 C CA . ASN A 1 338 ? 28.638 5.364 -27.481 1.00 83.75 338 ASN A CA 1
ATOM 2750 C C . ASN A 1 338 ? 27.339 5.516 -28.288 1.00 83.75 338 ASN A C 1
ATOM 2752 O O . ASN A 1 338 ? 27.347 5.397 -29.513 1.00 83.75 338 ASN A O 1
ATOM 2756 N N . ILE A 1 339 ? 26.217 5.765 -27.606 1.00 83.81 339 ILE A N 1
ATOM 2757 C CA . ILE A 1 339 ? 24.950 6.064 -28.290 1.00 83.81 339 ILE A CA 1
ATOM 2758 C C . ILE A 1 339 ? 24.960 7.551 -28.627 1.00 83.81 339 ILE A C 1
ATOM 2760 O O . ILE A 1 339 ? 24.969 8.389 -27.726 1.00 83.81 339 ILE A O 1
ATOM 2764 N N . LYS A 1 340 ? 24.974 7.871 -29.919 1.00 88.88 340 LYS A N 1
ATOM 2765 C CA . LYS A 1 340 ? 24.786 9.234 -30.408 1.00 88.88 340 LYS A CA 1
ATOM 2766 C C . LYS A 1 340 ? 23.317 9.432 -30.761 1.00 88.88 340 LYS A C 1
ATOM 2768 O O . LYS A 1 340 ? 22.697 8.557 -31.364 1.00 88.88 340 LYS A O 1
ATOM 2773 N N . PHE A 1 341 ? 22.767 10.571 -30.383 1.00 89.94 341 PHE A N 1
ATOM 2774 C CA . PHE A 1 341 ? 21.375 10.908 -30.651 1.00 89.94 341 PHE A CA 1
ATOM 2775 C C . PHE A 1 341 ? 21.210 12.414 -30.822 1.00 89.94 341 PHE A C 1
ATOM 2777 O O . PHE A 1 341 ? 22.097 13.180 -30.448 1.00 89.94 341 PHE A O 1
ATOM 2784 N N . GLY A 1 342 ? 20.109 12.838 -31.423 1.00 90.38 342 GLY A N 1
ATOM 2785 C CA . GLY A 1 342 ? 19.787 14.238 -31.647 1.00 90.38 342 GLY A CA 1
ATOM 2786 C C . GLY A 1 342 ? 18.457 14.623 -31.033 1.00 90.38 342 GLY A C 1
ATOM 2787 O O . GLY A 1 342 ? 17.614 13.759 -30.811 1.00 90.38 342 GLY A O 1
ATOM 2788 N N . LEU A 1 343 ? 18.302 15.920 -30.779 1.00 90.75 343 LEU A N 1
ATOM 2789 C CA . LEU A 1 343 ? 16.986 16.534 -30.686 1.00 90.75 343 LEU A CA 1
ATOM 2790 C C . LEU A 1 343 ? 16.603 16.965 -32.096 1.00 90.75 343 LEU A C 1
ATOM 2792 O O . LEU A 1 343 ? 17.278 17.828 -32.664 1.00 90.75 343 LEU A O 1
ATOM 2796 N N . GLU A 1 344 ? 15.577 16.344 -32.654 1.00 92.94 344 GLU A N 1
ATOM 2797 C CA . GLU A 1 344 ? 14.962 16.761 -33.907 1.00 92.94 344 GLU A CA 1
ATOM 2798 C C . GLU A 1 344 ? 13.750 17.626 -33.586 1.00 92.94 344 GLU A C 1
ATOM 2800 O O . GLU A 1 344 ? 12.957 17.266 -32.723 1.00 92.94 344 GLU A O 1
ATOM 2805 N N . CYS A 1 345 ? 13.619 18.772 -34.244 1.00 90.62 345 CYS A N 1
ATOM 2806 C CA . CYS A 1 345 ? 12.428 19.601 -34.161 1.00 90.62 345 CYS A CA 1
ATOM 2807 C C . CYS A 1 345 ? 11.987 19.956 -35.576 1.00 90.62 345 CYS A C 1
ATOM 2809 O O . CYS A 1 345 ? 12.773 20.498 -36.355 1.00 90.62 345 CYS A O 1
ATOM 2811 N N . ARG A 1 346 ? 10.738 19.616 -35.917 1.00 86.62 346 ARG A N 1
ATOM 2812 C CA . ARG A 1 346 ? 10.152 19.834 -37.255 1.00 86.62 346 ARG A CA 1
ATOM 2813 C C . ARG A 1 346 ? 11.022 19.300 -38.413 1.00 86.62 346 ARG A C 1
ATOM 2815 O O . ARG A 1 346 ? 11.092 19.918 -39.472 1.00 86.62 346 ARG A O 1
ATOM 2822 N N . GLY A 1 347 ? 11.678 18.154 -38.209 1.00 84.62 347 GLY A N 1
ATOM 2823 C CA . GLY A 1 347 ? 12.524 17.486 -39.208 1.00 84.62 347 GLY A CA 1
ATOM 2824 C C . GLY A 1 347 ? 13.979 17.967 -39.268 1.00 84.62 347 GLY A C 1
ATOM 2825 O O . GLY A 1 347 ? 14.774 17.390 -40.010 1.00 84.62 347 GLY A O 1
ATOM 2826 N N . ASP A 1 348 ? 14.355 18.979 -38.482 1.00 88.50 348 ASP A N 1
ATOM 2827 C CA . ASP A 1 348 ? 15.734 19.453 -38.383 1.00 88.50 348 ASP A CA 1
ATOM 2828 C C . ASP A 1 348 ? 16.380 19.004 -37.067 1.00 88.50 348 ASP A C 1
ATOM 2830 O O . ASP A 1 348 ? 15.846 19.215 -35.978 1.00 88.50 348 ASP A O 1
ATOM 2834 N N . ILE A 1 349 ? 17.584 18.428 -37.141 1.00 89.94 349 ILE A N 1
ATOM 2835 C CA . ILE A 1 349 ? 18.370 18.092 -35.945 1.00 89.94 349 ILE A CA 1
ATOM 2836 C C . ILE A 1 349 ? 18.987 19.373 -35.372 1.00 89.94 349 ILE A C 1
ATOM 2838 O O . ILE A 1 349 ? 20.020 19.851 -35.853 1.00 89.94 349 ILE A O 1
ATOM 2842 N N . VAL A 1 350 ? 18.384 19.894 -34.305 1.00 88.31 350 VAL A N 1
ATOM 2843 C CA . VAL A 1 350 ? 18.762 21.162 -33.658 1.00 88.31 350 VAL A CA 1
ATOM 2844 C C . VAL A 1 350 ? 19.863 21.000 -32.607 1.00 88.31 350 VAL A C 1
ATOM 2846 O O . VAL A 1 350 ? 20.596 21.945 -32.321 1.00 88.31 350 VAL A O 1
ATOM 2849 N N . ALA A 1 351 ? 20.043 19.795 -32.060 1.00 86.25 351 ALA A N 1
ATOM 2850 C CA . ALA A 1 351 ? 21.160 19.469 -31.174 1.00 86.25 351 ALA A CA 1
ATOM 2851 C C . ALA A 1 351 ? 21.599 18.011 -31.318 1.00 86.25 351 ALA A C 1
ATOM 2853 O O . ALA A 1 351 ? 20.804 17.144 -31.668 1.00 86.25 351 ALA A O 1
ATOM 2854 N N . LYS A 1 352 ? 22.874 17.736 -31.015 1.00 87.50 352 LYS A N 1
ATOM 2855 C CA . LYS A 1 352 ? 23.465 16.390 -31.020 1.00 87.50 352 LYS A CA 1
ATOM 2856 C C . LYS A 1 352 ? 24.097 16.080 -29.670 1.00 87.50 352 LYS A C 1
ATOM 2858 O O . LYS A 1 352 ? 24.790 16.914 -29.087 1.00 87.50 352 LYS A O 1
ATOM 2863 N N . PHE A 1 353 ? 23.899 14.854 -29.212 1.00 83.62 353 PHE A N 1
ATOM 2864 C CA . PHE A 1 353 ? 24.310 14.364 -27.907 1.00 83.62 353 PHE A CA 1
ATOM 2865 C C . PHE A 1 353 ? 25.020 13.021 -28.032 1.00 83.62 353 PHE A C 1
ATOM 2867 O O . PHE A 1 353 ? 24.772 12.234 -28.948 1.00 83.62 353 PHE A O 1
ATOM 2874 N N . GLU A 1 354 ? 25.891 12.746 -27.065 1.00 81.62 354 GLU A N 1
ATOM 2875 C CA . GLU A 1 354 ? 26.562 11.462 -26.926 1.00 81.62 354 GLU A CA 1
ATOM 2876 C C . GLU A 1 354 ? 26.366 10.933 -25.501 1.00 81.62 354 GLU A C 1
ATOM 2878 O O . GLU A 1 354 ? 26.785 11.545 -24.510 1.00 81.62 354 GLU A O 1
ATOM 2883 N N . TYR A 1 355 ? 25.724 9.774 -25.395 1.00 77.19 355 TYR A N 1
ATOM 2884 C CA . TYR A 1 355 ? 25.519 9.072 -24.139 1.00 77.19 355 TYR A CA 1
ATOM 2885 C C . TYR A 1 355 ? 26.708 8.152 -23.835 1.00 77.19 355 TYR A C 1
ATOM 2887 O O . TYR A 1 355 ? 26.994 7.215 -24.591 1.00 77.19 355 TYR A O 1
ATOM 2895 N N . LYS A 1 356 ? 27.387 8.414 -22.709 1.00 71.12 356 LYS A N 1
ATOM 2896 C CA . LYS A 1 356 ? 28.565 7.668 -22.242 1.00 71.12 356 LYS A CA 1
ATOM 2897 C C . LYS A 1 356 ? 28.269 6.956 -20.926 1.00 71.12 356 LYS A C 1
ATOM 2899 O O . LYS A 1 356 ? 27.781 7.558 -19.972 1.00 71.12 356 LYS A O 1
ATOM 2904 N N . ILE A 1 357 ? 28.611 5.671 -20.862 1.00 63.12 357 ILE A N 1
ATOM 2905 C CA . ILE A 1 357 ? 28.542 4.878 -19.629 1.00 63.12 357 ILE A CA 1
ATOM 2906 C C . ILE A 1 357 ? 29.913 4.971 -18.948 1.00 63.12 357 ILE A C 1
ATOM 2908 O O . ILE A 1 357 ? 30.872 4.379 -19.441 1.00 63.12 357 ILE A O 1
ATOM 2912 N N . PHE A 1 358 ? 30.026 5.716 -17.840 1.00 56.47 358 PHE A N 1
ATOM 2913 C CA . PHE A 1 358 ? 31.244 5.745 -17.018 1.00 56.47 358 PHE A CA 1
ATOM 2914 C C . PHE A 1 358 ? 31.084 4.903 -15.748 1.00 56.47 358 PHE A C 1
ATOM 2916 O O . PHE A 1 358 ? 29.992 4.757 -15.206 1.00 56.47 358 PHE A O 1
ATOM 2923 N N . LEU A 1 359 ? 32.211 4.386 -15.246 1.00 43.59 359 LEU A N 1
ATOM 2924 C CA . LEU A 1 359 ? 32.299 3.409 -14.151 1.00 43.59 359 LEU A CA 1
ATOM 2925 C C . LEU A 1 359 ? 31.726 3.857 -12.792 1.00 43.59 359 LEU A C 1
ATOM 2927 O O . LEU A 1 359 ? 31.593 3.009 -11.919 1.00 43.59 359 LEU A O 1
ATOM 2931 N N . TYR A 1 360 ? 31.354 5.127 -12.607 1.00 38.94 360 TYR A N 1
ATOM 2932 C CA . TYR A 1 360 ? 30.761 5.618 -11.353 1.00 38.94 360 TYR A CA 1
ATOM 2933 C C . TYR A 1 360 ? 29.685 6.705 -11.530 1.00 38.94 360 TYR A C 1
ATOM 2935 O O . TYR A 1 360 ? 29.154 7.178 -10.533 1.00 38.94 360 TYR A O 1
ATOM 2943 N N . GLN A 1 361 ? 29.333 7.086 -12.764 1.00 37.06 361 GLN A N 1
ATOM 2944 C CA . GLN A 1 361 ? 28.301 8.086 -13.074 1.00 37.06 361 GLN A CA 1
ATOM 2945 C C . GLN A 1 361 ? 27.806 7.891 -14.516 1.00 37.06 361 GLN A C 1
ATOM 2947 O O . GLN A 1 361 ? 28.603 7.752 -15.442 1.00 37.06 361 GLN A O 1
ATOM 2952 N N . MET A 1 362 ? 26.489 7.919 -14.730 1.00 37.06 362 MET A N 1
ATOM 2953 C CA . MET A 1 362 ? 25.930 8.168 -16.062 1.00 37.06 362 MET A CA 1
ATOM 2954 C C . MET A 1 362 ? 26.028 9.670 -16.325 1.00 37.06 362 MET A C 1
ATOM 2956 O O . MET A 1 362 ? 25.443 10.454 -15.579 1.00 37.06 362 MET A O 1
ATOM 2960 N N . SER A 1 363 ? 26.751 10.085 -17.363 1.00 38.25 363 SER A N 1
ATOM 2961 C CA . SER A 1 363 ? 26.787 11.488 -17.777 1.00 38.25 363 SER A CA 1
ATOM 2962 C C . SER A 1 363 ? 26.518 11.611 -19.272 1.00 38.25 363 SER A C 1
ATOM 2964 O O . SER A 1 363 ? 27.096 10.912 -20.107 1.00 38.25 363 SER A O 1
ATOM 2966 N N . ILE A 1 364 ? 25.604 12.515 -19.620 1.00 41.25 364 ILE A N 1
ATOM 2967 C CA . ILE A 1 364 ? 25.419 12.955 -21.000 1.00 41.25 364 ILE A CA 1
ATOM 2968 C C . ILE A 1 364 ? 26.549 13.943 -21.269 1.00 41.25 364 ILE A C 1
ATOM 2970 O O . ILE A 1 364 ? 26.611 15.010 -20.656 1.00 41.25 364 ILE A O 1
ATOM 2974 N N . THR A 1 365 ? 27.481 13.575 -22.148 1.00 36.19 365 THR A N 1
ATOM 2975 C CA . THR A 1 365 ? 28.514 14.516 -22.579 1.00 36.19 365 THR A CA 1
ATOM 2976 C C . THR A 1 365 ? 27.955 15.301 -23.753 1.00 36.19 365 THR A C 1
ATOM 2978 O O . THR A 1 365 ? 27.774 14.763 -24.843 1.00 36.19 365 THR A O 1
ATOM 2981 N N . ILE A 1 366 ? 27.687 16.586 -23.532 1.00 38.81 366 ILE A N 1
ATOM 2982 C CA . ILE A 1 366 ? 27.353 17.512 -24.611 1.00 38.81 366 ILE A CA 1
ATOM 2983 C C . ILE A 1 366 ? 28.654 17.802 -25.360 1.00 38.81 366 ILE A C 1
ATOM 2985 O O . ILE A 1 366 ? 29.502 18.564 -24.887 1.00 38.81 366 ILE A O 1
ATOM 2989 N N . SER A 1 367 ? 28.853 17.176 -26.520 1.00 33.88 367 SER A N 1
ATOM 2990 C CA . SER A 1 367 ? 29.899 17.610 -27.442 1.00 33.88 367 SER A CA 1
ATOM 2991 C C . SER A 1 367 ? 29.489 18.981 -27.982 1.00 33.88 367 SER A C 1
ATOM 2993 O O . SER A 1 367 ? 28.598 19.074 -28.822 1.00 33.88 367 SER A O 1
ATOM 2995 N N . LYS A 1 368 ? 30.084 20.058 -27.452 1.00 32.72 368 LYS A N 1
ATOM 2996 C CA . LYS A 1 368 ? 29.799 21.437 -27.873 1.00 32.72 368 LYS A CA 1
ATOM 2997 C C . LYS A 1 368 ? 29.880 21.585 -29.397 1.00 32.72 368 LYS A C 1
ATOM 2999 O O . LYS A 1 368 ? 30.965 21.594 -29.965 1.00 32.72 368 LYS A O 1
ATOM 3004 N N . SER A 1 369 ? 28.739 21.891 -29.997 1.00 29.06 369 SER A N 1
ATOM 3005 C CA . SER A 1 369 ? 28.544 23.195 -30.617 1.00 29.06 369 SER A CA 1
ATOM 3006 C C . SER A 1 369 ? 27.504 23.916 -29.755 1.00 29.06 369 SER A C 1
ATOM 3008 O O . SER A 1 369 ? 26.327 23.609 -29.857 1.00 29.06 369 SER A O 1
ATOM 3010 N N . LYS A 1 370 ? 27.973 24.847 -28.911 1.00 36.62 370 LYS A N 1
ATOM 3011 C CA . LYS A 1 370 ? 27.192 25.909 -28.239 1.00 36.62 370 LYS A CA 1
ATOM 3012 C C . LYS A 1 370 ? 26.316 25.530 -27.016 1.00 36.62 370 LYS A C 1
ATOM 3014 O O . LYS A 1 370 ? 26.379 24.411 -26.510 1.00 36.62 370 LYS A O 1
ATOM 3019 N N . ARG A 1 371 ? 25.772 26.568 -26.357 1.00 28.95 371 ARG A N 1
ATOM 3020 C CA . ARG A 1 371 ? 25.345 26.591 -24.938 1.00 28.95 371 ARG A CA 1
ATOM 3021 C C . ARG A 1 371 ? 23.987 25.904 -24.776 1.00 28.95 371 ARG A C 1
ATOM 3023 O O . ARG A 1 371 ? 23.032 26.258 -25.449 1.00 28.95 371 ARG A O 1
ATOM 3030 N N . PHE A 1 372 ? 23.915 24.977 -23.826 1.00 33.09 372 PHE A N 1
ATOM 3031 C CA . PHE A 1 372 ? 22.709 24.237 -23.477 1.00 33.09 372 PHE A CA 1
ATOM 3032 C C . PHE A 1 372 ? 22.318 24.585 -22.035 1.00 33.09 372 PHE A C 1
ATOM 3034 O O . PHE A 1 372 ? 23.114 24.359 -21.116 1.00 33.09 372 PHE A O 1
ATOM 3041 N N . HIS A 1 373 ? 21.120 25.130 -21.821 1.00 30.52 373 HIS A N 1
ATOM 3042 C CA . HIS A 1 373 ? 20.545 25.312 -20.486 1.00 30.52 373 HIS A CA 1
ATOM 3043 C C . HIS A 1 373 ? 19.395 24.322 -20.302 1.00 30.52 373 HIS A C 1
ATOM 3045 O O . HIS A 1 373 ? 18.259 24.550 -20.695 1.00 30.52 373 HIS A O 1
ATOM 3051 N N . LEU A 1 374 ? 19.720 23.182 -19.690 1.00 35.12 374 LEU A N 1
ATOM 3052 C CA . LEU A 1 374 ? 18.744 22.201 -19.233 1.00 35.12 374 LEU A CA 1
ATOM 3053 C C . LEU A 1 374 ? 18.124 22.744 -17.936 1.00 35.12 374 LEU A C 1
ATOM 3055 O O . LEU A 1 374 ? 18.809 22.801 -16.912 1.00 35.12 374 LEU A O 1
ATOM 3059 N N . LEU A 1 375 ? 16.837 23.095 -17.935 1.00 26.75 375 LEU A N 1
ATOM 3060 C CA . LEU A 1 375 ? 16.048 23.103 -16.698 1.00 26.75 375 LEU A CA 1
ATOM 3061 C C . LEU A 1 375 ? 15.861 21.634 -16.269 1.00 26.75 375 LEU A C 1
ATOM 3063 O O . LEU A 1 375 ? 14.854 21.003 -16.545 1.00 26.75 375 LEU A O 1
ATOM 3067 N N . THR A 1 376 ? 16.916 21.076 -15.671 1.00 23.23 376 THR A N 1
ATOM 3068 C CA . THR A 1 376 ? 16.974 19.832 -14.886 1.00 23.23 376 THR A CA 1
ATOM 3069 C C . THR A 1 376 ? 16.184 18.630 -15.437 1.00 23.23 376 THR A C 1
ATOM 3071 O O . THR A 1 376 ? 15.136 18.268 -14.908 1.00 23.23 376 THR A O 1
ATOM 3074 N N . LEU A 1 377 ? 16.752 17.889 -16.395 1.00 25.06 377 LEU A N 1
ATOM 3075 C CA . LEU A 1 377 ? 16.406 16.472 -16.585 1.00 25.06 377 LEU A CA 1
ATOM 3076 C C . LEU A 1 377 ? 17.156 15.666 -15.518 1.00 25.06 377 LEU A C 1
ATOM 3078 O O . LEU A 1 377 ? 18.330 15.323 -15.650 1.00 25.06 377 LEU A O 1
ATOM 3082 N N . SER A 1 378 ? 16.474 15.417 -14.404 1.00 21.30 378 SER A N 1
ATOM 3083 C CA . SER A 1 378 ? 16.957 14.509 -13.372 1.00 21.30 378 SER A CA 1
ATOM 3084 C C . SER A 1 378 ? 16.783 13.069 -13.857 1.00 21.30 378 SER A C 1
ATOM 3086 O O . SER A 1 378 ? 15.709 12.476 -13.748 1.00 21.30 378 SER A O 1
ATOM 3088 N N . ILE A 1 379 ? 17.866 12.464 -14.355 1.00 23.92 379 ILE A N 1
ATOM 3089 C CA . ILE A 1 379 ? 17.980 11.003 -14.348 1.00 23.92 379 ILE A CA 1
ATOM 3090 C C . ILE A 1 379 ? 17.996 10.617 -12.873 1.00 23.92 379 ILE A C 1
ATOM 3092 O O . ILE A 1 379 ? 18.984 10.806 -12.167 1.00 23.92 379 ILE A O 1
ATOM 3096 N N . SER A 1 380 ? 16.851 10.157 -12.380 1.00 22.08 380 SER A N 1
ATOM 3097 C CA . SER A 1 380 ? 16.699 9.764 -10.989 1.00 22.08 380 SER A CA 1
ATOM 3098 C C . SER A 1 380 ? 17.505 8.481 -10.773 1.00 22.08 380 SER A C 1
ATOM 3100 O O . SER A 1 380 ? 17.021 7.382 -11.036 1.00 22.08 380 SER A O 1
ATOM 3102 N N . HIS A 1 381 ? 18.739 8.611 -10.294 1.00 25.14 381 HIS A N 1
ATOM 3103 C CA . HIS A 1 381 ? 19.342 7.583 -9.461 1.00 25.14 381 HIS A CA 1
ATOM 3104 C C . HIS A 1 381 ? 19.165 8.020 -8.011 1.00 25.14 381 HIS A C 1
ATOM 3106 O O . HIS A 1 381 ? 19.544 9.125 -7.629 1.00 25.14 381 HIS A O 1
ATOM 3112 N N . MET A 1 382 ? 18.507 7.168 -7.224 1.00 22.94 382 MET A N 1
ATOM 3113 C CA . MET A 1 382 ? 18.472 7.301 -5.775 1.00 22.94 382 MET A CA 1
ATOM 3114 C C . MET A 1 382 ? 19.902 7.134 -5.260 1.00 22.94 382 MET A C 1
ATOM 3116 O O . MET A 1 382 ? 20.391 6.013 -5.151 1.00 22.94 382 MET A O 1
ATOM 3120 N N . GLU A 1 383 ? 20.573 8.240 -4.951 1.00 23.42 383 GLU A N 1
ATOM 3121 C CA . GLU A 1 383 ? 21.743 8.205 -4.083 1.00 23.42 383 GLU A CA 1
ATOM 3122 C C . GLU A 1 383 ? 21.285 7.967 -2.641 1.00 23.42 383 GLU A C 1
ATOM 3124 O O . GLU A 1 383 ? 20.430 8.672 -2.097 1.00 23.42 383 GLU A O 1
ATOM 3129 N N . SER A 1 384 ? 21.867 6.942 -2.024 1.00 23.59 384 SER A N 1
ATOM 3130 C CA . SER A 1 384 ? 21.812 6.710 -0.589 1.00 23.59 384 SER A CA 1
ATOM 3131 C C . SER A 1 384 ? 22.427 7.904 0.142 1.00 23.59 384 SER A C 1
ATOM 3133 O O . SER A 1 384 ? 23.614 8.195 -0.032 1.00 23.59 384 SER A O 1
ATOM 3135 N N . LYS A 1 385 ? 21.648 8.573 0.996 1.00 23.62 385 LYS A N 1
ATOM 3136 C CA . LYS A 1 385 ? 22.221 9.447 2.022 1.00 23.62 385 LYS A CA 1
ATOM 3137 C C . LYS A 1 385 ? 22.972 8.581 3.040 1.00 23.62 385 LYS A C 1
ATOM 3139 O O . LYS A 1 385 ? 22.451 7.548 3.457 1.00 23.62 385 LYS A O 1
ATOM 3144 N N . LYS A 1 386 ? 24.197 9.014 3.353 1.00 29.00 386 LYS A N 1
ATOM 3145 C CA . LYS A 1 386 ? 25.028 8.527 4.462 1.00 29.00 386 LYS A CA 1
ATOM 3146 C C . LYS A 1 386 ? 24.290 8.565 5.793 1.00 29.00 386 LYS A C 1
ATOM 3148 O O . LYS A 1 386 ? 23.455 9.485 5.957 1.00 29.00 386 LYS A O 1
#

Radius of gyration: 26.11 Å; chains: 1; bounding box: 54×55×75 Å

Secondary structure (DSSP, 8-state):
-PPPHHHHHHHHHH-TTHHHHHHHHHHHHHHHHHHHHHHHHTEETGGGSSS-GGG--EEEEEEEEEETT----THHHHHHHHT-TTEEEEEEEEETTTTEEEEEEEEEEE-TT---TT-EEEEEEEEEEEEETTTTEEEEEETT--STHHHHHHHHH-TTEEEP-SSSS-GGGGGGTT-EEEEEEEEEEE-SS-SS--EEEEEGGGHHHH--HHHHHHSEEEEEEEEEEETTEEEEEEEETTSEEEEEEEE-HHHHHHHHHHHHHHHH-TT--TTTTTTTPBPPPPPSS--S---------GGGGGS-GGG-EEEETTEEEEGGGEEEEESS--SSS-EEEEEEETTEEEEEEEEEEETTEEEEE---SS-EE-S-------PPP-

Sequence (386 aa):
MKIKDNELDQLYAQDNDWNELLPLISEKKTAKEKTFQEVLAGFSGAEDFIVSLRTLKTAMSAVIFKNHTKKWRPKKLEEYLKQSDKYELVKAVVNDERKTIIAITAERTLQKWTDNTDLLDLSWKLYLIHWNEQQGLLFIHSSDNDGFHEEVAKVIIGERAEKIDGQLSGQIFRCLDGIKLFKIQNVGLIQLLGKLIRFQMSVGTDIEQALTKAQLTRARKSHVFGVGYENGNQVTIGCSYKGRIWSQVRDDIDEFIKWCEHVGRKVLDDTIDTEKILRGARVPTSIRSRPAIFPVCIDWNDKMYQDSEDRFNFEIDEQRFSFYESELVLIEASATGNIKFGLECRGDIVAKFEYKIFLYQMSITISKSKRFHLLTLSISHMESKK

pLDDT: mean 78.5, std 19.84, range [21.3, 98.25]